Protein AF-A0A2E7W856-F1 (afdb_monomer_lite)

Secondary structure (DSSP, 8-state):
-------------------S--SS-----SSS------SSS-TTSHHHHHHHHHHHHHHTTPPPPP--SSHHHHHHHHHHHTTS--SS-EEEESS-TT-EEE-SSTTS-EEE-----TT-EEEETTTTEEEEE-TTSSEEES-----PPEEESSPPPSTT--TT-EEEETTTTEEEEEEEEEE-TTS-EESS--TTPEEEEEEEE-SS-S----TTTPBPSS-S-SS---TT-TTSPP--TTTS--BHHHHHHHHHHHHHHHHHHHHT--S-EEESSPPSSPPTT-EEEETTT--EEEEEE-SS-EEEEESS----HHHHHHHHHHHHHHHHHHHHHHHHHHHHHHHHHHHHHHHHHHHHHHHHHHHHHHHHTPPP---TT---TTGGGTTGGGTGGGSS--------------SGGGGSTHHHHHHHHTTSPPHHHHHHHHHTS---TTSPPHHHHHHHHHHHHHHT--TT-----S------S-SSS-SS---SSGGGGBT-EEEE---TTS--EEEEEE-SSTT-EEEE-SSS--EEEEETTTEEEEEEETTEEEES--EEEEEEEEETTEEEEEEEEEHHHHHHHHHHHHHHHHHHHHH-SSHHHHHHHHHHHHTT-

pLDDT: mean 75.0, std 16.63, range [28.42, 96.44]

Foldseek 3Di:
DDDDDDDDDDDDDDDDDQDPDDDDDDDDDDPDDDDDDFQPPQCPFLSNLLNVLQVLCVVLVHHGTDADRDPVSSVVSVVVSVPRDDPPAAEEEQDPPQQDWQCPDVVDIDTGDDPDDFQHWYQNPVPRWIWTQHPVRDTDTDDPPPLDAAEECDDDDPPDDDQQRWHQNPVQRWIWGFNQWWAAPVRDIDNDDDPRTHTDIATQDGPPDPRHDDQFAAFDPDLDDPDDPPPPDPLADDDPSPPQHTTPNSVVVRVVSSVVSVVVVCVVPPPEAEECDDDPDDDAQHWYQHPVVRFIWGWHDPVPDTDTHTPDPPPPCVVVVVVVVVVVVVVVVVVVVVVVVVVVVVVVVVVVVVVVVVVVVVVVVVVVVVVVPDDDDDDPDDDDDPVVVPPPVVPPVPPPDDDDDDDDDDDDDDDDVPPPVPPVVVPVVPPDDDPVVVVVVVVPDDDPVPPQDVVNVVVVVVCCCPVPAPPVGDDDDDDDDQDDPDPVDDSDDQPPDLCSFPQVDKDQDPDPVSPWIWGWGHDPDPPDTDTDTDDFDKAFDDDPNPRGAWIAGPVGIDGPWDKDADWDDADPVGTDGPPIDTPVVVVVLVVQLVVQLVVQVVPDPDDVSNVVSNCVSVVSD

Radius of gyration: 60.96 Å; chains: 1; bounding box: 127×155×150 Å

Sequence (621 aa):
MTLSTDSTEQAASSSAMPGINADGHVTWSPSVGRYHKPASGKRESFGGIIGAAQDAVKASGANPKSYPENFAGIIAALQDLRIGEYQPGSDTGPKPPGDEIDNTDPDNPIYHPGKHVTGQLWFDTRQGRLFVWTEANEWVQTNGADALPIMSDDMPSIDNLVPGQFWYDTDDDILYIFDGSFITTAGTLEVAPTATNVPVWKPIAGEGVNDLQDTATLPLAYVGPKVATVSGDSYLPDIDLLETMHTQKDYNEWLFASLNLLDEGLSSFQSVVVSEDAPDEPDEGQLWFDTERLDLSIWYDDGSTQQWVPTSTAYSYEADMTALSAELSAETRLREKQYHALNNKINAFDLADNNEIIRLQQDVNAVNHRINVLPTYNLSAYANKADVISDLQAVINRINTLENNPTDLSGYQTKAQASAESSILSGLINQKASISELNTVKSSIPNVGLFVTQADIDNSINNITTEYLPRSGGRLTGSFTLSKADVTLPGIDFSETTGSGMNAIKFATYSPDETSYTTLGTTDNLWECAWKFNNEEDFCWIYNDTNKVFSITKDGPACSSLVLGDFGNNTANGRVIMNKIDVKQRLTSYQSAFEEIRQGVSNSTDFESLKSSILSALANV

Structure (mmCIF, N/CA/C/O backbone):
data_AF-A0A2E7W856-F1
#
_entry.id   AF-A0A2E7W856-F1
#
loop_
_atom_site.group_PDB
_atom_site.id
_atom_site.type_symbol
_atom_site.label_atom_id
_atom_site.label_alt_id
_atom_site.label_comp_id
_atom_site.label_asym_id
_atom_site.label_entity_id
_atom_site.label_seq_id
_atom_site.pdbx_PDB_ins_code
_atom_site.Cartn_x
_atom_site.Cartn_y
_atom_site.Cartn_z
_atom_site.occupancy
_atom_site.B_iso_or_equiv
_atom_site.auth_seq_id
_atom_site.auth_comp_id
_atom_site.auth_asym_id
_atom_site.auth_atom_id
_atom_site.pdbx_PDB_model_num
ATOM 1 N N . MET A 1 1 ? 11.905 -70.965 -14.269 1.00 38.09 1 MET A N 1
ATOM 2 C CA . MET A 1 1 ? 12.817 -71.885 -14.990 1.00 38.09 1 MET A CA 1
ATOM 3 C C . MET A 1 1 ? 12.105 -72.351 -16.256 1.00 38.09 1 MET A C 1
ATOM 5 O O . MET A 1 1 ? 10.882 -72.351 -16.227 1.00 38.09 1 MET A O 1
ATOM 9 N N . THR A 1 2 ? 12.852 -72.678 -17.322 1.00 32.44 2 THR A N 1
ATOM 10 C CA . THR A 1 2 ? 12.370 -73.074 -18.670 1.00 32.44 2 THR A CA 1
ATOM 11 C C . THR A 1 2 ? 11.365 -72.119 -19.328 1.00 32.44 2 THR A C 1
ATOM 13 O O . THR A 1 2 ? 10.172 -72.155 -19.042 1.00 32.44 2 THR A O 1
ATOM 16 N N . LEU A 1 3 ? 11.861 -71.302 -20.263 1.00 29.80 3 LEU A N 1
ATOM 17 C CA . LEU A 1 3 ? 11.041 -70.656 -21.292 1.00 29.80 3 LEU A CA 1
ATOM 18 C C . LEU A 1 3 ? 10.451 -71.718 -22.233 1.00 29.80 3 LEU A C 1
ATOM 20 O O . LEU A 1 3 ? 11.105 -72.720 -22.517 1.00 29.80 3 LEU A O 1
ATOM 24 N N . SER A 1 4 ? 9.238 -71.473 -22.730 1.00 28.92 4 SER A N 1
ATOM 25 C CA . SER A 1 4 ? 8.597 -72.283 -23.769 1.00 28.92 4 SER A CA 1
ATOM 26 C C . SER A 1 4 ? 8.619 -71.518 -25.085 1.00 28.92 4 SER A C 1
ATOM 28 O O . SER A 1 4 ? 8.109 -70.402 -25.149 1.00 28.92 4 SER A O 1
ATOM 30 N N . THR A 1 5 ? 9.171 -72.119 -26.134 1.00 40.91 5 THR A N 1
ATOM 31 C CA . THR A 1 5 ? 9.063 -71.613 -27.505 1.00 40.91 5 THR A CA 1
ATOM 32 C C . THR A 1 5 ? 7.786 -72.137 -28.153 1.00 40.91 5 THR A C 1
ATOM 34 O O . THR A 1 5 ? 7.699 -73.334 -28.418 1.00 40.91 5 THR A O 1
ATOM 37 N N . ASP A 1 6 ? 6.837 -71.257 -28.466 1.00 30.89 6 ASP A N 1
ATOM 38 C CA . ASP A 1 6 ? 6.008 -71.417 -29.666 1.00 30.89 6 ASP A CA 1
ATOM 39 C C . ASP A 1 6 ? 5.555 -70.041 -30.192 1.00 30.89 6 ASP A C 1
ATOM 41 O O . ASP A 1 6 ? 5.690 -69.024 -29.511 1.00 30.89 6 ASP A O 1
ATOM 45 N N . SER A 1 7 ? 5.106 -70.005 -31.441 1.00 42.69 7 SER A N 1
ATOM 46 C CA . SER A 1 7 ? 5.082 -68.820 -32.299 1.00 42.69 7 SER A CA 1
ATOM 47 C C . SER A 1 7 ? 3.723 -68.111 -32.374 1.00 42.69 7 SER A C 1
ATOM 49 O O . SER A 1 7 ? 2.716 -68.713 -32.740 1.00 42.69 7 SER A O 1
ATOM 51 N N . THR A 1 8 ? 3.708 -66.793 -32.133 1.00 33.94 8 THR A N 1
ATOM 52 C CA . THR A 1 8 ? 2.599 -65.899 -32.526 1.00 33.94 8 THR A CA 1
ATOM 53 C C . THR A 1 8 ? 3.079 -64.484 -32.887 1.00 33.94 8 THR A C 1
ATOM 55 O O . THR A 1 8 ? 2.858 -63.537 -32.132 1.00 33.94 8 THR A O 1
ATOM 58 N N . GLU A 1 9 ? 3.664 -64.310 -34.072 1.00 32.19 9 GLU A N 1
ATOM 59 C CA . GLU A 1 9 ? 3.616 -63.024 -34.790 1.00 32.19 9 GLU A CA 1
ATOM 60 C C . GLU A 1 9 ? 2.596 -63.187 -35.923 1.00 32.19 9 GLU A C 1
ATOM 62 O O . GLU A 1 9 ? 2.722 -64.052 -36.783 1.00 32.19 9 GLU A O 1
ATOM 67 N N . GLN A 1 10 ? 1.388 -62.658 -35.729 1.00 30.41 10 GLN A N 1
ATOM 68 C CA . GLN A 1 10 ? 0.980 -61.292 -36.082 1.00 30.41 10 GLN A CA 1
ATOM 69 C C . GLN A 1 10 ? 0.896 -61.068 -37.596 1.00 30.41 10 GLN A C 1
ATOM 71 O O . GLN A 1 10 ? 1.819 -61.327 -38.360 1.00 30.41 10 GLN A O 1
ATOM 76 N N . ALA A 1 11 ? -0.287 -60.623 -38.022 1.00 28.42 11 ALA A N 1
ATOM 77 C CA . ALA A 1 11 ? -0.692 -60.578 -39.417 1.00 28.42 11 ALA A CA 1
ATOM 78 C C . ALA A 1 11 ? 0.245 -59.720 -40.277 1.00 28.42 11 ALA A C 1
ATOM 80 O O . ALA A 1 11 ? 0.528 -58.571 -39.938 1.00 28.42 11 ALA A O 1
ATOM 81 N N . ALA A 1 12 ? 0.619 -60.248 -41.445 1.00 29.80 12 ALA A N 1
ATOM 82 C CA . ALA A 1 12 ? 1.217 -59.453 -42.507 1.00 29.80 12 ALA A CA 1
ATOM 83 C C . ALA A 1 12 ? 0.282 -58.280 -42.840 1.00 29.80 12 ALA A C 1
ATOM 85 O O . ALA A 1 12 ? -0.831 -58.481 -43.338 1.00 29.80 12 ALA A O 1
ATOM 86 N N . SER A 1 13 ? 0.717 -57.055 -42.539 1.00 30.03 13 SER A N 1
ATOM 87 C CA . SER A 1 13 ? -0.033 -55.861 -42.903 1.00 30.03 13 SER A CA 1
ATOM 88 C C . SER A 1 13 ? -0.085 -55.762 -44.426 1.00 30.03 13 SER A C 1
ATOM 90 O O . SER A 1 13 ? 0.921 -55.909 -45.121 1.00 30.03 13 SER A O 1
ATOM 92 N N . SER A 1 14 ? -1.286 -55.563 -44.967 1.00 32.88 14 SER A N 1
ATOM 93 C CA . SER A 1 14 ? -1.479 -55.446 -46.409 1.00 32.88 14 SER A CA 1
ATOM 94 C C . SER A 1 14 ? -0.671 -54.263 -46.936 1.00 32.88 14 SER A C 1
ATOM 96 O O . SER A 1 14 ? -0.934 -53.123 -46.544 1.00 32.88 14 SER A O 1
ATOM 98 N N . SER A 1 15 ? 0.273 -54.518 -47.842 1.00 34.69 15 SER A N 1
ATOM 99 C CA . SER A 1 15 ? 1.011 -53.470 -48.540 1.00 34.69 15 SER A CA 1
ATOM 100 C C . SER A 1 15 ? 0.040 -52.632 -49.373 1.00 34.69 15 SER A C 1
ATOM 102 O O . SER A 1 15 ? -0.409 -53.031 -50.449 1.00 34.69 15 SER A O 1
ATOM 104 N N . ALA A 1 16 ? -0.319 -51.458 -48.852 1.00 35.69 16 ALA A N 1
ATOM 105 C CA . ALA A 1 16 ? -1.129 -50.497 -49.580 1.00 35.69 16 ALA A CA 1
ATOM 106 C C . ALA A 1 16 ? -0.391 -50.103 -50.869 1.00 35.69 16 ALA A C 1
ATOM 108 O O . ALA A 1 16 ? 0.768 -49.687 -50.821 1.00 35.69 16 ALA A O 1
ATOM 109 N N . MET A 1 17 ? -1.051 -50.245 -52.024 1.00 36.66 17 MET A N 1
ATOM 110 C CA . MET A 1 17 ? -0.482 -49.781 -53.291 1.00 36.66 17 MET A CA 1
ATOM 111 C C . MET A 1 17 ? -0.179 -48.274 -53.207 1.00 36.66 17 MET A C 1
ATOM 113 O O . MET A 1 17 ? -1.021 -47.539 -52.682 1.00 36.66 17 MET A O 1
ATOM 117 N N . PRO A 1 18 ? 0.965 -47.794 -53.737 1.00 41.41 18 PRO A N 1
ATOM 118 C CA . PRO A 1 18 ? 1.306 -46.373 -53.729 1.00 41.41 18 PRO A CA 1
ATOM 119 C C . PRO A 1 18 ? 0.220 -45.517 -54.393 1.00 41.41 18 PRO A C 1
ATOM 121 O O . PRO A 1 18 ? 0.054 -45.515 -55.614 1.00 41.41 18 PRO A O 1
ATOM 124 N N . GLY A 1 19 ? -0.541 -44.797 -53.568 1.00 41.38 19 GLY A N 1
ATOM 125 C CA . GLY A 1 19 ? -1.612 -43.918 -54.018 1.00 41.38 19 GLY A CA 1
ATOM 126 C C . GLY A 1 19 ? -1.076 -42.616 -54.609 1.00 41.38 19 GLY A C 1
ATOM 127 O O . GLY A 1 19 ? -0.087 -42.056 -54.135 1.00 41.38 19 GLY A O 1
ATOM 128 N N . ILE A 1 20 ? -1.770 -42.090 -55.620 1.00 45.75 20 ILE A N 1
ATOM 129 C CA . ILE A 1 20 ? -1.547 -40.722 -56.094 1.00 45.75 20 ILE A CA 1
ATOM 130 C C . ILE A 1 20 ? -2.140 -39.773 -55.043 1.00 45.75 20 ILE A C 1
ATOM 132 O O . ILE A 1 20 ? -3.345 -39.545 -55.019 1.00 45.75 20 ILE A O 1
ATOM 136 N N . ASN A 1 21 ? -1.260 -39.289 -54.157 1.00 50.56 21 ASN A N 1
ATOM 137 C CA . ASN A 1 21 ? -1.460 -38.290 -53.098 1.00 50.56 21 ASN A CA 1
ATOM 138 C C . ASN A 1 21 ? -2.702 -38.463 -52.189 1.00 50.56 21 ASN A C 1
ATOM 140 O O . ASN A 1 21 ? -3.787 -37.966 -52.487 1.00 50.56 21 ASN A O 1
ATOM 144 N N . ALA A 1 22 ? -2.470 -39.050 -51.010 1.00 31.53 22 ALA A N 1
ATOM 145 C CA . ALA A 1 22 ? -3.309 -38.927 -49.816 1.00 31.53 22 ALA A CA 1
ATOM 146 C C . ALA A 1 22 ? -2.422 -38.558 -48.609 1.00 31.53 22 ALA A C 1
ATOM 148 O O . ALA A 1 22 ? -1.278 -39.001 -48.525 1.00 31.53 22 ALA A O 1
ATOM 149 N N . ASP A 1 23 ? -2.941 -37.708 -47.727 1.00 47.75 23 ASP A N 1
ATOM 150 C CA . ASP A 1 23 ? -2.212 -36.870 -46.766 1.00 47.75 23 ASP A CA 1
ATOM 151 C C . ASP A 1 23 ? -1.136 -37.563 -45.901 1.00 47.75 23 ASP A C 1
ATOM 153 O O . ASP A 1 23 ? -1.427 -38.356 -45.006 1.00 47.75 23 ASP A O 1
ATOM 157 N N . GLY A 1 24 ? 0.126 -37.173 -46.118 1.00 40.25 24 GLY A N 1
ATOM 158 C CA . GLY A 1 24 ? 1.283 -37.595 -45.324 1.00 40.25 24 GLY A CA 1
ATOM 159 C C . GLY A 1 24 ? 2.572 -36.902 -45.779 1.00 40.25 24 GLY A C 1
ATOM 160 O O . GLY A 1 24 ? 3.226 -37.366 -46.704 1.00 40.25 24 GLY A O 1
ATOM 161 N N . HIS A 1 25 ? 2.935 -35.802 -45.109 1.00 35.28 25 HIS A N 1
ATOM 162 C CA . HIS A 1 25 ? 4.123 -34.960 -45.358 1.00 35.28 25 HIS A CA 1
ATOM 163 C C . HIS A 1 25 ? 4.177 -34.225 -46.718 1.00 35.28 25 HIS A C 1
ATOM 165 O O . HIS A 1 25 ? 4.771 -34.691 -47.687 1.00 35.28 25 HIS A O 1
ATOM 171 N N . VAL A 1 26 ? 3.672 -32.986 -46.748 1.00 38.41 26 VAL A N 1
ATOM 172 C CA . VAL A 1 26 ? 4.007 -31.972 -47.768 1.00 38.41 26 VAL A CA 1
ATOM 173 C C . VAL A 1 26 ? 4.139 -30.593 -47.122 1.00 38.41 26 VAL A C 1
ATOM 175 O O . VAL A 1 26 ? 3.374 -30.256 -46.220 1.00 38.41 26 VAL A O 1
ATOM 178 N N . THR A 1 27 ? 5.069 -29.769 -47.614 1.00 30.86 27 THR A N 1
ATOM 179 C CA . THR A 1 27 ? 5.207 -28.363 -47.199 1.00 30.86 27 THR A CA 1
ATOM 180 C C . THR A 1 27 ? 5.311 -27.445 -48.413 1.00 30.86 27 THR A C 1
ATOM 182 O O . THR A 1 27 ? 6.236 -27.533 -49.219 1.00 30.86 27 THR A O 1
ATOM 185 N N . TRP A 1 28 ? 4.339 -26.545 -48.529 1.00 28.50 28 TRP A N 1
ATOM 186 C CA . TRP A 1 28 ? 4.318 -25.417 -49.462 1.00 28.50 28 TRP A CA 1
ATOM 187 C C . TRP A 1 28 ? 4.874 -24.158 -48.775 1.00 28.50 28 TRP A C 1
ATOM 189 O O . TRP A 1 28 ? 4.933 -24.101 -47.548 1.00 28.50 28 TRP A O 1
ATOM 199 N N . SER A 1 29 ? 5.266 -23.138 -49.546 1.00 32.56 29 SER A N 1
ATOM 200 C CA . SER A 1 29 ? 5.654 -21.825 -49.010 1.00 32.56 29 SER A CA 1
ATOM 201 C C . SER A 1 29 ? 5.034 -20.688 -49.840 1.00 32.56 29 SER A C 1
ATOM 203 O O . SER A 1 29 ? 5.068 -20.776 -51.072 1.00 32.56 29 SER A O 1
ATOM 205 N N . PRO A 1 30 ? 4.455 -19.627 -49.231 1.00 33.81 30 PRO A N 1
ATOM 206 C CA . PRO A 1 30 ? 3.462 -18.804 -49.931 1.00 33.81 30 PRO A CA 1
ATOM 207 C C . PRO A 1 30 ? 4.015 -17.738 -50.884 1.00 33.81 30 PRO A C 1
ATOM 209 O O . PRO A 1 30 ? 3.279 -17.253 -51.739 1.00 33.81 30 PRO A O 1
ATOM 212 N N . SER A 1 31 ? 5.274 -17.320 -50.725 1.00 36.16 31 SER A N 1
ATOM 213 C CA . SER A 1 31 ? 5.786 -16.080 -51.336 1.00 36.16 31 SER A CA 1
ATOM 214 C C . SER A 1 31 ? 6.386 -16.237 -52.739 1.00 36.16 31 SER A C 1
ATOM 216 O O . SER A 1 31 ? 6.461 -15.255 -53.474 1.00 36.16 31 SER A O 1
ATOM 218 N N . VAL A 1 32 ? 6.799 -17.446 -53.136 1.00 30.41 32 VAL A N 1
ATOM 219 C CA . VAL A 1 32 ? 7.398 -17.738 -54.454 1.00 30.41 32 VAL A CA 1
ATOM 220 C C . VAL A 1 32 ? 6.979 -19.127 -54.947 1.00 30.41 32 VAL A C 1
ATOM 222 O O . VAL A 1 32 ? 7.646 -20.127 -54.694 1.00 30.41 32 VAL A O 1
ATOM 225 N N . GLY A 1 33 ? 5.848 -19.200 -55.654 1.00 37.22 33 GLY A N 1
ATOM 226 C CA . GLY A 1 33 ? 5.199 -20.460 -56.039 1.00 37.22 33 GLY A CA 1
ATOM 227 C C . GLY A 1 33 ? 6.027 -21.373 -56.955 1.00 37.22 33 GLY A C 1
ATOM 228 O O . GLY A 1 33 ? 5.944 -21.274 -58.179 1.00 37.22 33 GLY A O 1
ATOM 229 N N . ARG A 1 34 ? 6.779 -22.309 -56.362 1.00 37.34 34 ARG A N 1
ATOM 230 C CA . ARG A 1 34 ? 7.415 -23.470 -57.011 1.00 37.34 34 ARG A CA 1
ATOM 231 C C . ARG A 1 34 ? 7.369 -24.682 -56.072 1.00 37.34 34 ARG A C 1
ATOM 233 O O . ARG A 1 34 ? 7.433 -24.520 -54.858 1.00 37.34 34 ARG A O 1
ATOM 240 N N . TYR A 1 35 ? 7.302 -25.885 -56.640 1.00 40.81 35 TYR A N 1
ATOM 241 C CA . TYR A 1 35 ? 7.279 -27.162 -55.912 1.00 40.81 35 TYR A CA 1
ATOM 242 C C . TYR A 1 35 ? 8.451 -28.069 -56.318 1.00 40.81 35 TYR A C 1
ATOM 244 O O . TYR A 1 35 ? 8.961 -27.940 -57.434 1.00 40.81 35 TYR A O 1
ATOM 252 N N . HIS A 1 36 ? 8.757 -29.049 -55.449 1.00 42.31 36 HIS A N 1
ATOM 253 C CA . HIS A 1 36 ? 9.746 -30.140 -55.597 1.00 42.31 36 HIS A CA 1
ATOM 254 C C . HIS A 1 36 ? 11.212 -29.763 -55.302 1.00 42.31 36 HIS A C 1
ATOM 256 O O . HIS A 1 36 ? 11.782 -28.892 -55.956 1.00 42.31 36 HIS A O 1
ATOM 262 N N . LYS A 1 37 ? 11.822 -30.473 -54.339 1.00 48.53 37 LYS A N 1
ATOM 263 C CA . LYS A 1 37 ? 13.270 -30.513 -54.052 1.00 48.53 37 LYS A CA 1
ATOM 264 C C . LYS A 1 37 ? 13.662 -31.854 -53.394 1.00 48.53 37 LYS A C 1
ATOM 266 O O . LYS A 1 37 ? 13.582 -31.959 -52.170 1.00 48.53 37 LYS A O 1
ATOM 271 N N . PRO A 1 38 ? 14.118 -32.855 -54.155 1.00 45.94 38 PRO A N 1
ATOM 272 C CA . PRO A 1 38 ? 14.867 -33.977 -53.601 1.00 45.94 38 PRO A CA 1
ATOM 273 C C . PRO A 1 38 ? 16.349 -33.626 -53.378 1.00 45.94 38 PRO A C 1
ATOM 275 O O . PRO A 1 38 ? 16.822 -32.546 -53.734 1.00 45.94 38 PRO A O 1
ATOM 278 N N . ALA A 1 39 ? 17.078 -34.557 -52.757 1.00 48.53 39 ALA A N 1
ATOM 279 C CA . ALA A 1 39 ? 18.532 -34.751 -52.876 1.00 48.53 39 ALA A CA 1
ATOM 280 C C . ALA A 1 39 ? 19.516 -33.573 -52.619 1.00 48.53 39 ALA A C 1
ATOM 282 O O . ALA A 1 39 ? 20.708 -33.710 -52.911 1.00 48.53 39 ALA A O 1
ATOM 283 N N . SER A 1 40 ? 19.111 -32.455 -51.996 1.00 43.94 40 SER A N 1
ATOM 284 C CA . SER A 1 40 ? 20.081 -31.453 -51.498 1.00 43.94 40 SER A CA 1
ATOM 285 C C . SER A 1 40 ? 20.598 -31.737 -50.081 1.00 43.94 40 SER A C 1
ATOM 287 O O . SER A 1 40 ? 21.735 -31.394 -49.787 1.00 43.94 40 SER A O 1
ATOM 289 N N . GLY A 1 41 ? 19.781 -32.342 -49.207 1.00 51.06 41 GLY A N 1
ATOM 290 C CA . GLY A 1 41 ? 20.088 -32.534 -47.775 1.00 51.06 41 GLY A CA 1
ATOM 291 C C . GLY A 1 41 ? 19.994 -33.976 -47.257 1.00 51.06 41 GLY A C 1
ATOM 292 O O . GLY A 1 41 ? 19.977 -34.178 -46.051 1.00 51.06 41 GLY A O 1
ATOM 293 N N . LYS A 1 42 ? 19.884 -34.971 -48.148 1.00 51.62 42 LYS A N 1
ATOM 294 C CA . LYS A 1 42 ? 19.801 -36.411 -47.813 1.00 51.62 42 LYS A CA 1
ATOM 295 C C . LYS A 1 42 ? 20.677 -37.278 -48.733 1.00 51.62 42 LYS A C 1
ATOM 297 O O . LYS A 1 42 ? 20.285 -38.374 -49.109 1.00 51.62 42 LYS A O 1
ATOM 302 N N . ARG A 1 43 ? 21.828 -36.761 -49.179 1.00 49.62 43 ARG A N 1
ATOM 303 C CA . ARG A 1 43 ? 22.652 -37.404 -50.227 1.00 49.62 43 ARG A CA 1
ATOM 304 C C . ARG A 1 43 ? 23.167 -38.799 -49.858 1.00 49.62 43 ARG A C 1
ATOM 306 O O . ARG A 1 43 ? 23.315 -39.626 -50.746 1.00 49.62 43 ARG A O 1
ATOM 313 N N . GLU A 1 44 ? 23.368 -39.056 -48.570 1.00 54.44 44 GLU A N 1
ATOM 314 C CA . GLU A 1 44 ? 23.977 -40.282 -48.031 1.00 54.44 44 GLU A CA 1
ATOM 315 C C . GLU A 1 44 ? 22.956 -41.219 -47.347 1.00 54.44 44 GLU A C 1
ATOM 317 O O . GLU A 1 44 ? 23.324 -42.058 -46.533 1.00 54.44 44 GLU A O 1
ATOM 322 N N . SER A 1 45 ? 21.655 -41.096 -47.649 1.00 55.62 45 SER A N 1
ATOM 323 C CA . SER A 1 45 ? 20.616 -41.971 -47.076 1.00 55.62 45 SER A CA 1
ATOM 324 C C . SER A 1 45 ? 19.671 -42.562 -48.125 1.00 55.62 45 SER A C 1
ATOM 326 O O . SER A 1 45 ? 19.641 -42.134 -49.282 1.00 55.62 45 SER A O 1
ATOM 328 N N . PHE A 1 46 ? 18.840 -43.528 -47.716 1.00 54.81 46 PHE A N 1
ATOM 329 C CA . PHE A 1 46 ? 17.831 -44.155 -48.582 1.00 54.81 46 PHE A CA 1
ATOM 330 C C . PHE A 1 46 ? 16.892 -43.131 -49.252 1.00 54.81 46 PHE A C 1
ATOM 332 O O . PHE A 1 46 ? 16.503 -43.313 -50.406 1.00 54.81 46 PHE A O 1
ATOM 339 N N . GLY A 1 47 ? 16.589 -42.014 -48.575 1.00 57.00 47 GLY A N 1
ATOM 340 C CA . GLY A 1 47 ? 15.824 -40.898 -49.142 1.00 57.00 47 GLY A CA 1
ATOM 341 C C . GLY A 1 47 ? 16.546 -40.146 -50.271 1.00 57.00 47 GLY A C 1
ATOM 342 O O . GLY A 1 47 ? 15.891 -39.602 -51.158 1.00 57.00 47 GLY A O 1
ATOM 343 N N . GLY A 1 48 ? 17.882 -40.150 -50.296 1.00 59.84 48 GLY A N 1
ATOM 344 C CA . GLY A 1 48 ? 18.681 -39.626 -51.408 1.00 59.84 48 GLY A CA 1
ATOM 345 C C . GLY A 1 48 ? 18.548 -40.470 -52.672 1.00 59.84 48 GLY A C 1
ATOM 346 O O . GLY A 1 48 ? 18.308 -39.926 -53.749 1.00 59.84 48 GLY A O 1
ATOM 347 N N . ILE A 1 49 ? 18.619 -41.797 -52.526 1.00 61.25 49 ILE A N 1
ATOM 348 C CA . ILE A 1 49 ? 18.459 -42.766 -53.625 1.00 61.25 49 ILE A CA 1
ATOM 349 C C . ILE A 1 49 ? 17.048 -42.663 -54.225 1.00 61.25 49 ILE A C 1
ATOM 351 O O . ILE A 1 49 ? 16.887 -42.553 -55.441 1.00 61.25 49 ILE A O 1
ATOM 355 N N . ILE A 1 50 ? 16.022 -42.623 -53.368 1.00 65.56 50 ILE A N 1
ATOM 356 C CA . ILE A 1 50 ? 14.625 -42.418 -53.781 1.00 65.56 50 ILE A CA 1
ATOM 357 C C . ILE A 1 50 ? 14.450 -41.058 -54.469 1.00 65.56 50 ILE A C 1
ATOM 359 O O . ILE A 1 50 ? 13.791 -40.976 -55.505 1.00 65.56 50 ILE A O 1
ATOM 363 N N . GLY A 1 51 ? 15.073 -40.004 -53.937 1.00 61.78 51 GLY A N 1
ATOM 364 C CA . GLY A 1 51 ? 15.047 -38.669 -54.528 1.00 61.78 51 GLY A CA 1
ATOM 365 C C . GLY A 1 51 ? 15.652 -38.614 -55.933 1.00 61.78 51 GLY A C 1
ATOM 366 O O . GLY A 1 51 ? 15.051 -38.028 -56.829 1.00 61.78 51 GLY A O 1
ATOM 367 N N . ALA A 1 52 ? 16.788 -39.282 -56.152 1.00 63.22 52 ALA A N 1
ATOM 368 C CA . ALA A 1 52 ? 17.417 -39.382 -57.469 1.00 63.22 52 ALA A CA 1
ATOM 369 C C . ALA A 1 52 ? 16.524 -40.125 -58.483 1.00 63.22 52 ALA A C 1
ATOM 371 O O . ALA A 1 52 ? 16.360 -39.666 -59.614 1.00 63.22 52 ALA A O 1
ATOM 372 N N . ALA A 1 53 ? 15.876 -41.220 -58.068 1.00 68.38 53 ALA A N 1
ATOM 373 C CA . ALA A 1 53 ? 14.898 -41.919 -58.904 1.00 68.38 53 ALA A CA 1
ATOM 374 C C . ALA A 1 53 ? 13.671 -41.036 -59.222 1.00 68.38 53 ALA A C 1
ATOM 376 O O . ALA A 1 53 ? 13.223 -40.988 -60.366 1.00 68.38 53 ALA A O 1
ATOM 377 N N . GLN A 1 54 ? 13.155 -40.282 -58.245 1.00 68.25 54 GLN A N 1
ATOM 378 C CA . GLN A 1 54 ? 12.052 -39.331 -58.443 1.00 68.25 54 GLN A CA 1
ATOM 379 C C . GLN A 1 54 ? 12.413 -38.180 -59.394 1.00 68.25 54 GLN A C 1
ATOM 381 O O . GLN A 1 54 ? 11.567 -37.766 -60.187 1.00 68.25 54 GLN A O 1
ATOM 386 N N . ASP A 1 55 ? 13.644 -37.665 -59.345 1.00 63.91 55 ASP A N 1
ATOM 387 C CA . ASP A 1 55 ? 14.110 -36.632 -60.275 1.00 63.91 55 ASP A CA 1
ATOM 388 C C . ASP A 1 55 ? 14.299 -37.179 -61.698 1.00 63.91 55 ASP A C 1
ATOM 390 O O . ASP A 1 55 ? 13.951 -36.490 -62.657 1.00 63.91 55 ASP A O 1
ATOM 394 N N . ALA A 1 56 ? 14.725 -38.436 -61.858 1.00 63.88 56 ALA A N 1
ATOM 395 C CA . ALA A 1 56 ? 14.754 -39.108 -63.158 1.00 63.88 56 ALA A CA 1
ATOM 396 C C . ALA A 1 56 ? 13.339 -39.359 -63.732 1.00 63.88 56 ALA A C 1
ATOM 398 O O . ALA A 1 56 ? 13.100 -39.077 -64.907 1.00 63.88 56 ALA A O 1
ATOM 399 N N . VAL A 1 57 ? 12.367 -39.779 -62.905 1.00 65.31 57 VAL A N 1
ATOM 400 C CA . VAL A 1 57 ? 10.934 -39.846 -63.283 1.00 65.31 57 VAL A CA 1
ATOM 401 C C . VAL A 1 57 ? 10.408 -38.469 -63.711 1.00 65.31 57 VAL A C 1
ATOM 403 O O . VAL A 1 57 ? 9.651 -38.356 -64.673 1.00 65.31 57 VAL A O 1
ATOM 406 N N . LYS A 1 58 ? 10.832 -37.398 -63.031 1.00 62.72 58 LYS A N 1
ATOM 407 C CA . LYS A 1 58 ? 10.440 -36.032 -63.389 1.00 62.72 58 LYS A CA 1
ATOM 408 C C . LYS A 1 58 ? 11.095 -35.549 -64.686 1.00 62.72 58 LYS A C 1
ATOM 410 O O . LYS A 1 58 ? 10.458 -34.827 -65.452 1.00 62.72 58 LYS A O 1
ATOM 415 N N . ALA A 1 59 ? 12.340 -35.946 -64.945 1.00 58.22 59 ALA A N 1
ATOM 416 C CA . ALA A 1 59 ? 13.070 -35.618 -66.168 1.00 58.22 59 ALA A CA 1
ATOM 417 C C . ALA A 1 59 ? 12.472 -36.297 -67.414 1.00 58.22 59 ALA A C 1
ATOM 419 O O . ALA A 1 59 ? 12.441 -35.679 -68.475 1.00 58.22 59 ALA A O 1
ATOM 420 N N . SER A 1 60 ? 11.917 -37.510 -67.283 1.00 57.69 60 SER A N 1
ATOM 421 C CA . SER A 1 60 ? 11.150 -38.175 -68.352 1.00 57.69 60 SER A CA 1
ATOM 422 C C . SER A 1 60 ? 9.715 -37.641 -68.520 1.00 57.69 60 SER A C 1
ATOM 424 O O . SER A 1 60 ? 8.965 -38.126 -69.365 1.00 57.69 60 SER A O 1
ATOM 426 N N . GLY A 1 61 ? 9.326 -36.608 -67.759 1.00 55.69 61 GLY A N 1
ATOM 427 C CA . GLY A 1 61 ? 8.030 -35.932 -67.872 1.00 55.69 61 GLY A CA 1
ATOM 428 C C . GLY A 1 61 ? 6.876 -36.612 -67.127 1.00 55.69 61 GLY A C 1
ATOM 429 O O . GLY A 1 61 ? 5.735 -36.161 -67.240 1.00 55.69 61 GLY A O 1
ATOM 430 N N . ALA A 1 62 ? 7.149 -37.665 -66.355 1.00 58.59 62 ALA A N 1
ATOM 431 C CA . ALA A 1 62 ? 6.164 -38.326 -65.509 1.00 58.59 62 ALA A CA 1
ATOM 432 C C . ALA A 1 62 ? 6.045 -37.650 -64.127 1.00 58.59 62 ALA A C 1
ATOM 434 O O . ALA A 1 62 ? 6.943 -36.949 -63.656 1.00 58.59 62 ALA A O 1
ATOM 435 N N . ASN A 1 63 ? 4.911 -37.858 -63.452 1.00 64.56 63 ASN A N 1
ATOM 436 C CA . ASN A 1 63 ? 4.679 -37.320 -62.110 1.00 64.56 63 ASN A CA 1
ATOM 437 C C . ASN A 1 63 ? 5.374 -38.196 -61.047 1.00 64.56 63 ASN A C 1
ATOM 439 O O . ASN A 1 63 ? 5.069 -39.389 -60.976 1.00 64.56 63 ASN A O 1
ATOM 443 N N . PRO A 1 64 ? 6.247 -37.637 -60.183 1.00 63.62 64 PRO A N 1
ATOM 444 C CA . PRO A 1 64 ? 6.847 -38.387 -59.082 1.00 63.62 64 PRO A CA 1
ATOM 445 C C . PRO A 1 64 ? 5.800 -38.913 -58.092 1.00 63.62 64 PRO A C 1
ATOM 447 O O . PRO A 1 64 ? 4.897 -38.181 -57.685 1.00 63.62 64 PRO A O 1
ATOM 450 N N . LYS A 1 65 ? 5.961 -40.167 -57.658 1.00 64.19 65 LYS A N 1
ATOM 451 C CA . LYS A 1 65 ? 5.211 -40.765 -56.540 1.00 64.19 65 LYS A CA 1
ATOM 452 C C . LYS A 1 65 ? 6.051 -40.723 -55.261 1.00 64.19 65 LYS A C 1
ATOM 454 O O . LYS A 1 65 ? 7.278 -40.642 -55.332 1.00 64.19 65 LYS A O 1
ATOM 459 N N . SER A 1 66 ? 5.403 -40.792 -54.099 1.00 61.84 66 SER A N 1
ATOM 460 C CA . SER A 1 66 ? 6.090 -40.893 -52.803 1.00 61.84 66 SER A CA 1
ATOM 461 C C . SER A 1 66 ? 6.405 -42.352 -52.454 1.00 61.84 66 SER A C 1
ATOM 463 O O . SER A 1 66 ? 5.603 -43.239 -52.747 1.00 61.84 66 SER A O 1
ATOM 465 N N . TYR A 1 67 ? 7.548 -42.590 -51.808 1.00 66.75 67 TYR A N 1
ATOM 466 C CA . TYR A 1 67 ? 8.016 -43.914 -51.385 1.00 66.75 67 TYR A CA 1
ATOM 467 C C . TYR A 1 67 ? 8.638 -43.819 -49.976 1.00 66.75 67 TYR A C 1
ATOM 469 O O . TYR A 1 67 ? 9.249 -42.795 -49.664 1.00 66.75 67 TYR A O 1
ATOM 477 N N . PRO A 1 68 ? 8.509 -44.848 -49.115 1.00 59.50 68 PRO A N 1
ATOM 478 C CA . PRO A 1 68 ? 9.114 -44.847 -47.780 1.00 59.50 68 PRO A CA 1
ATOM 479 C C . PRO A 1 68 ? 10.647 -44.923 -47.859 1.00 59.50 68 PRO A C 1
ATOM 481 O O . PRO A 1 68 ? 11.180 -45.620 -48.715 1.00 59.50 68 PRO A O 1
ATOM 484 N N . GLU A 1 69 ? 11.367 -44.265 -46.945 1.00 64.25 69 GLU A N 1
ATOM 485 C CA . GLU A 1 69 ? 12.844 -44.202 -46.946 1.00 64.25 69 GLU A CA 1
ATOM 486 C C . GLU A 1 69 ? 13.513 -45.500 -46.440 1.00 64.25 69 GLU A C 1
ATOM 488 O O . GLU A 1 69 ? 14.249 -45.510 -45.458 1.00 64.25 69 GLU A O 1
ATOM 493 N N . ASN A 1 70 ? 13.240 -46.616 -47.119 1.00 65.38 70 ASN A N 1
ATOM 494 C CA . ASN A 1 70 ? 13.808 -47.938 -46.865 1.00 65.38 70 ASN A CA 1
ATOM 495 C C . ASN A 1 70 ? 14.033 -48.713 -48.182 1.00 65.38 70 ASN A C 1
ATOM 497 O O . ASN A 1 70 ? 13.652 -48.260 -49.264 1.00 65.38 70 ASN A O 1
ATOM 501 N N . PHE A 1 71 ? 14.624 -49.910 -48.100 1.00 52.53 71 PHE A N 1
ATOM 502 C CA . PHE A 1 71 ? 14.896 -50.750 -49.276 1.00 52.53 71 PHE A CA 1
ATOM 503 C C . PHE A 1 71 ? 13.646 -51.082 -50.111 1.00 52.53 71 PHE A C 1
ATOM 505 O O . PHE A 1 71 ? 13.731 -51.104 -51.337 1.00 52.53 71 PHE A O 1
ATOM 512 N N . ALA A 1 72 ? 12.479 -51.285 -49.491 1.00 57.44 72 ALA A N 1
ATOM 513 C CA . ALA A 1 72 ? 11.240 -51.553 -50.226 1.00 57.44 72 ALA A CA 1
ATOM 514 C C . ALA A 1 72 ? 10.773 -50.329 -51.038 1.00 57.44 72 ALA A C 1
ATOM 516 O O . ALA A 1 72 ? 10.314 -50.482 -52.170 1.00 57.44 72 ALA A O 1
ATOM 517 N N . GLY A 1 73 ? 10.947 -49.115 -50.504 1.00 62.88 73 GLY A N 1
ATOM 518 C CA . GLY A 1 73 ? 10.688 -47.873 -51.232 1.00 62.88 73 GLY A CA 1
ATOM 519 C C . GLY A 1 73 ? 11.675 -47.617 -52.372 1.00 62.88 73 GLY A C 1
ATOM 520 O O . GLY A 1 73 ? 11.253 -47.181 -53.440 1.00 62.88 73 GLY A O 1
ATOM 521 N N . ILE A 1 74 ? 12.957 -47.965 -52.201 1.00 63.97 74 ILE A N 1
ATOM 522 C CA . ILE A 1 74 ? 13.953 -47.934 -53.290 1.00 63.97 74 ILE A CA 1
ATOM 523 C C . ILE A 1 74 ? 13.558 -48.904 -54.412 1.00 63.97 74 ILE A C 1
ATOM 525 O O . ILE A 1 74 ? 13.547 -48.518 -55.579 1.00 63.97 74 ILE A O 1
ATOM 529 N N . ILE A 1 75 ? 13.180 -50.141 -54.072 1.00 63.34 75 ILE A N 1
ATOM 530 C CA . ILE A 1 75 ? 12.736 -51.146 -55.051 1.00 63.34 75 ILE A CA 1
ATOM 531 C C . ILE A 1 75 ? 11.493 -50.655 -55.809 1.00 63.34 75 ILE A C 1
ATOM 533 O O . ILE A 1 75 ? 11.460 -50.747 -57.035 1.00 63.34 75 ILE A O 1
ATOM 537 N N . ALA A 1 76 ? 10.506 -50.077 -55.117 1.00 61.47 76 ALA A N 1
ATOM 538 C CA . ALA A 1 76 ? 9.319 -49.502 -55.751 1.00 61.47 76 ALA A CA 1
ATOM 539 C C . ALA A 1 76 ? 9.662 -48.320 -56.681 1.00 61.47 76 ALA A C 1
ATOM 541 O O . ALA A 1 76 ? 9.188 -48.275 -57.817 1.00 61.47 76 ALA A O 1
ATOM 542 N N . ALA A 1 77 ? 10.536 -47.405 -56.246 1.00 68.38 77 ALA A N 1
ATOM 543 C CA . ALA A 1 77 ? 10.971 -46.261 -57.047 1.00 68.38 77 ALA A CA 1
ATOM 544 C C . ALA A 1 77 ? 11.708 -46.682 -58.331 1.00 68.38 77 ALA A C 1
ATOM 546 O O . ALA A 1 77 ? 11.479 -46.101 -59.391 1.00 68.38 77 ALA A O 1
ATOM 547 N N . LEU A 1 78 ? 12.547 -47.720 -58.257 1.00 66.94 78 LEU A N 1
ATOM 548 C CA . LEU A 1 78 ? 13.253 -48.287 -59.411 1.00 66.94 78 LEU A CA 1
ATOM 549 C C . LEU A 1 78 ? 12.331 -49.096 -60.342 1.00 66.94 78 LEU A C 1
ATOM 551 O O . LEU A 1 78 ? 12.575 -49.145 -61.546 1.00 66.94 78 LEU A O 1
ATOM 555 N N . GLN A 1 79 ? 11.261 -49.704 -59.822 1.00 64.94 79 GLN A N 1
ATOM 556 C CA . GLN A 1 79 ? 10.251 -50.379 -60.646 1.00 64.94 79 GLN A CA 1
ATOM 557 C C . GLN A 1 79 ? 9.411 -49.380 -61.454 1.00 64.94 79 GLN A C 1
ATOM 559 O O . GLN A 1 79 ? 9.207 -49.592 -62.649 1.00 64.94 79 GLN A O 1
ATOM 564 N N . ASP A 1 80 ? 8.979 -48.272 -60.845 1.00 61.97 80 ASP A N 1
ATOM 565 C CA . ASP A 1 80 ? 8.238 -47.206 -61.537 1.00 61.97 80 ASP A CA 1
ATOM 566 C C . ASP A 1 80 ? 9.108 -46.395 -62.518 1.00 61.97 80 ASP A C 1
ATOM 568 O O . ASP A 1 80 ? 8.598 -45.897 -63.524 1.00 61.97 80 ASP A O 1
ATOM 572 N N . LEU A 1 81 ? 10.428 -46.319 -62.292 1.00 63.78 81 LEU A N 1
ATOM 573 C CA . LEU A 1 81 ? 11.390 -45.721 -63.232 1.00 63.78 81 LEU A CA 1
ATOM 574 C C . LEU A 1 81 ? 11.287 -46.336 -64.642 1.00 63.78 81 LEU A C 1
ATOM 576 O O . LEU A 1 81 ? 11.486 -45.656 -65.646 1.00 63.78 81 LEU A O 1
ATOM 580 N N . ARG A 1 82 ? 10.927 -47.623 -64.718 1.00 56.59 82 ARG A N 1
ATOM 581 C CA . ARG A 1 82 ? 10.906 -48.448 -65.936 1.00 56.59 82 ARG A CA 1
ATOM 582 C C . ARG A 1 82 ? 9.788 -48.105 -66.933 1.00 56.59 82 ARG A C 1
ATOM 584 O O . ARG A 1 82 ? 9.652 -48.794 -67.939 1.00 56.59 82 ARG A O 1
ATOM 591 N N . ILE A 1 83 ? 8.970 -47.091 -66.643 1.00 55.66 83 ILE A N 1
ATOM 592 C CA . ILE A 1 83 ? 7.808 -46.680 -67.451 1.00 55.66 83 ILE A CA 1
ATOM 593 C C . ILE A 1 83 ? 8.135 -45.473 -68.361 1.00 55.66 83 ILE A C 1
ATOM 595 O O . ILE A 1 83 ? 7.415 -45.219 -69.325 1.00 55.66 83 ILE A O 1
ATOM 599 N N . GLY A 1 84 ? 9.229 -44.744 -68.101 1.00 51.94 84 GLY A N 1
ATOM 600 C CA . GLY A 1 84 ? 9.675 -43.607 -68.919 1.00 51.94 84 GLY A CA 1
ATOM 601 C C . GLY A 1 84 ? 10.888 -43.942 -69.787 1.00 51.94 84 GLY A C 1
ATOM 602 O O . GLY A 1 84 ? 12.018 -43.714 -69.362 1.00 51.94 84 GLY A O 1
ATOM 603 N N . GLU A 1 85 ? 10.674 -44.459 -71.000 1.00 49.09 85 GLU A N 1
ATOM 604 C CA . GLU A 1 85 ? 11.769 -44.785 -71.926 1.00 49.09 85 GLU A CA 1
ATOM 605 C C . GLU A 1 85 ? 12.472 -43.527 -72.472 1.00 49.09 8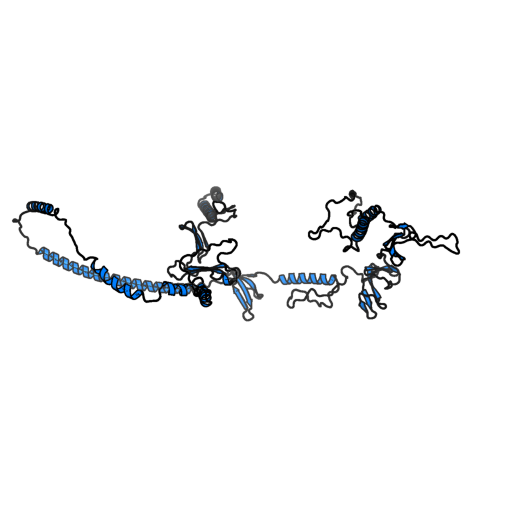5 GLU A C 1
ATOM 607 O O . GLU A 1 85 ? 11.886 -42.720 -73.195 1.00 49.09 85 GLU A O 1
ATOM 612 N N . TYR A 1 86 ? 13.770 -43.410 -72.185 1.00 46.22 86 TYR A N 1
ATOM 613 C CA . TYR A 1 86 ? 14.723 -42.546 -72.886 1.00 46.22 86 TYR A CA 1
ATOM 614 C C . TYR A 1 86 ? 15.880 -43.422 -73.391 1.00 46.22 86 TYR A C 1
ATOM 616 O O . TYR A 1 86 ? 16.179 -44.446 -72.775 1.00 46.22 86 TYR A O 1
ATOM 624 N N . GLN A 1 87 ? 16.494 -43.068 -74.524 1.00 54.06 87 GLN A N 1
ATOM 625 C CA . GLN A 1 87 ? 17.499 -43.903 -75.196 1.00 54.06 87 GLN A CA 1
ATOM 626 C C . GLN A 1 87 ? 18.754 -43.089 -75.588 1.00 54.06 87 GLN A C 1
ATOM 628 O O . GLN A 1 87 ? 18.596 -42.016 -76.180 1.00 54.06 87 GLN A O 1
ATOM 633 N N . PRO A 1 88 ? 19.984 -43.585 -75.323 1.00 54.09 88 PRO A N 1
ATOM 634 C CA . PRO A 1 88 ? 20.290 -44.812 -74.576 1.00 54.09 88 PRO A CA 1
ATOM 635 C C . PRO A 1 88 ? 19.843 -44.707 -73.108 1.00 54.09 88 PRO A C 1
ATOM 637 O O . PRO A 1 88 ? 19.873 -43.627 -72.518 1.00 54.09 88 PRO A O 1
ATOM 640 N N . GLY A 1 89 ? 19.335 -45.817 -72.572 1.00 63.41 89 GLY A N 1
ATOM 641 C CA . GLY A 1 89 ? 18.695 -45.874 -71.256 1.00 63.41 89 GLY A CA 1
ATOM 642 C C . GLY A 1 89 ? 19.643 -46.311 -70.138 1.00 63.41 89 GLY A C 1
ATOM 643 O O . GLY A 1 89 ? 20.839 -46.025 -70.157 1.00 63.41 89 GLY A O 1
ATOM 644 N N . SER A 1 90 ? 19.095 -47.022 -69.151 1.00 61.88 90 SER A N 1
ATOM 645 C CA . SER A 1 90 ? 19.882 -47.837 -68.225 1.00 61.88 90 SER A CA 1
ATOM 646 C C . SER A 1 90 ? 19.912 -49.290 -68.704 1.00 61.88 90 SER A C 1
ATOM 648 O O . SER A 1 90 ? 18.873 -49.931 -68.875 1.00 61.88 90 SER A O 1
ATOM 650 N N . ASP A 1 91 ? 21.117 -49.807 -68.914 1.00 66.94 91 ASP A N 1
ATOM 651 C CA . ASP A 1 91 ? 21.375 -51.124 -69.488 1.00 66.94 91 ASP A CA 1
ATOM 652 C C . ASP A 1 91 ? 21.763 -52.145 -68.409 1.00 66.94 91 ASP A C 1
ATOM 654 O O . ASP A 1 91 ? 22.357 -51.813 -67.379 1.00 66.94 91 ASP A O 1
ATOM 658 N N . THR A 1 92 ? 21.469 -53.426 -68.639 1.00 64.06 92 THR A N 1
ATOM 659 C CA . THR A 1 92 ? 21.859 -54.512 -67.726 1.00 64.06 92 THR A CA 1
ATOM 660 C C . THR A 1 92 ? 22.417 -55.701 -68.504 1.00 64.06 92 THR A C 1
ATOM 662 O O . THR A 1 92 ? 21.848 -56.127 -69.508 1.00 64.06 92 THR A O 1
ATOM 665 N N . GLY A 1 93 ? 23.548 -56.251 -68.056 1.00 67.88 93 GLY A N 1
ATOM 666 C CA . GLY A 1 93 ? 24.157 -57.408 -68.715 1.00 67.88 93 GLY A CA 1
ATOM 667 C C . GLY A 1 93 ? 25.601 -57.695 -68.294 1.00 67.88 93 GLY A C 1
ATOM 668 O O . GLY A 1 93 ? 26.200 -56.905 -67.572 1.00 67.88 93 GLY A O 1
ATOM 669 N N . PRO A 1 94 ? 26.189 -58.814 -68.757 1.00 66.56 94 PRO A N 1
ATOM 670 C CA . PRO A 1 94 ? 27.514 -59.289 -68.339 1.00 66.56 94 PRO A CA 1
ATOM 671 C C . PRO A 1 94 ? 28.698 -58.631 -69.079 1.00 66.56 94 PRO A C 1
ATOM 673 O O . PRO A 1 94 ? 29.826 -59.120 -68.987 1.00 66.56 94 PRO A O 1
ATOM 676 N N . LYS A 1 95 ? 28.451 -57.579 -69.865 1.00 70.12 95 LYS A N 1
ATOM 677 C CA . LYS A 1 95 ? 29.437 -56.776 -70.604 1.00 70.12 95 LYS A CA 1
ATOM 678 C C . LYS A 1 95 ? 28.927 -55.332 -70.734 1.00 70.12 95 LYS A C 1
ATOM 680 O O . LYS A 1 95 ? 27.705 -55.163 -70.715 1.00 70.12 95 LYS A O 1
ATOM 685 N N . PRO A 1 96 ? 29.813 -54.336 -70.925 1.00 67.19 96 PRO A N 1
ATOM 686 C CA . PRO A 1 96 ? 29.405 -52.967 -71.222 1.00 67.19 96 PRO A CA 1
ATOM 687 C C . PRO A 1 96 ? 28.525 -52.876 -72.486 1.00 67.19 96 PRO A C 1
ATOM 689 O O . PRO A 1 96 ? 28.753 -53.638 -73.433 1.00 67.19 96 PRO A O 1
ATOM 692 N N . PRO A 1 97 ? 27.533 -51.968 -72.545 1.00 64.25 97 PRO A N 1
ATOM 693 C CA . PRO A 1 97 ? 26.571 -51.917 -73.645 1.00 64.25 97 PRO A CA 1
ATOM 694 C C . PRO A 1 97 ? 27.211 -51.398 -74.938 1.00 64.25 97 PRO A C 1
ATOM 696 O O . PRO A 1 97 ? 27.567 -50.231 -75.045 1.00 64.25 97 PRO A O 1
ATOM 699 N N . GLY A 1 98 ? 27.327 -52.253 -75.954 1.00 62.72 98 GLY A N 1
ATOM 700 C CA . GLY A 1 98 ? 27.797 -51.852 -77.284 1.00 62.72 98 GLY A CA 1
ATOM 701 C C . GLY A 1 98 ? 29.315 -51.834 -77.489 1.00 62.72 98 GLY A C 1
ATOM 702 O O . GLY A 1 98 ? 29.732 -51.581 -78.612 1.00 62.72 98 GLY A O 1
ATOM 703 N N . ASP A 1 99 ? 30.128 -52.163 -76.480 1.00 62.62 99 ASP A N 1
ATOM 704 C CA . ASP A 1 99 ? 31.561 -52.460 -76.650 1.00 62.62 99 ASP A CA 1
ATOM 705 C C . ASP A 1 99 ? 31.761 -53.957 -76.963 1.00 62.62 99 ASP A C 1
ATOM 707 O O . ASP A 1 99 ? 32.338 -54.731 -76.191 1.00 62.62 99 ASP A O 1
ATOM 711 N N . GLU A 1 100 ? 31.213 -54.395 -78.099 1.00 62.53 100 GLU A N 1
ATOM 712 C CA . GLU A 1 100 ? 31.360 -55.771 -78.577 1.00 62.53 100 GLU A CA 1
ATOM 713 C C . GLU A 1 100 ? 32.587 -55.924 -79.491 1.00 62.53 100 GLU A C 1
ATOM 715 O O . GLU A 1 100 ? 32.856 -55.107 -80.373 1.00 62.53 100 GLU A O 1
ATOM 720 N N . ILE A 1 101 ? 33.339 -57.005 -79.273 1.00 57.94 101 ILE A N 1
ATOM 721 C CA . ILE A 1 101 ? 34.499 -57.385 -80.084 1.00 57.94 101 ILE A CA 1
ATOM 722 C C . ILE A 1 101 ? 34.044 -58.466 -81.064 1.00 57.94 101 ILE A C 1
ATOM 724 O O . ILE A 1 101 ? 33.685 -59.565 -80.625 1.00 57.94 101 ILE A O 1
ATOM 728 N N . ASP A 1 102 ? 34.098 -58.184 -82.367 1.00 57.97 102 ASP A N 1
ATOM 729 C CA . ASP A 1 102 ? 34.015 -59.236 -83.380 1.00 57.97 102 ASP A CA 1
ATOM 730 C C . ASP A 1 102 ? 35.388 -59.915 -83.475 1.00 57.97 102 ASP A C 1
ATOM 732 O O . ASP A 1 102 ? 36.415 -59.284 -83.737 1.00 57.97 102 ASP A O 1
ATOM 736 N N . ASN A 1 103 ? 35.395 -61.216 -83.192 1.00 58.62 103 ASN A N 1
ATOM 737 C CA . ASN A 1 103 ? 36.587 -62.048 -83.078 1.00 58.62 103 ASN A CA 1
ATOM 738 C C . ASN A 1 103 ? 36.572 -63.190 -84.113 1.00 58.62 103 ASN A C 1
ATOM 740 O O . ASN A 1 103 ? 37.016 -64.304 -83.833 1.00 58.62 103 ASN A O 1
ATOM 744 N N . THR A 1 104 ? 35.985 -62.934 -85.288 1.00 59.22 104 THR A N 1
ATOM 745 C CA . THR A 1 104 ? 35.950 -63.870 -86.427 1.00 59.22 104 THR A CA 1
ATOM 746 C C . THR A 1 104 ? 37.306 -64.064 -87.118 1.00 59.22 104 THR A C 1
ATOM 748 O O . THR A 1 104 ? 37.491 -65.088 -87.775 1.00 59.22 104 THR A O 1
ATOM 751 N N . ASP A 1 105 ? 38.265 -63.153 -86.915 1.00 59.38 105 ASP A N 1
ATOM 752 C CA . ASP A 1 105 ? 39.683 -63.317 -87.267 1.00 59.38 105 ASP A CA 1
ATOM 753 C C . ASP A 1 105 ? 40.559 -63.179 -85.998 1.00 59.38 105 ASP A C 1
ATOM 755 O O . ASP A 1 105 ? 40.698 -62.068 -85.476 1.00 59.38 105 ASP A O 1
ATOM 759 N N . PRO A 1 106 ? 41.132 -64.280 -85.462 1.00 58.12 106 PRO A N 1
ATOM 760 C CA . PRO A 1 106 ? 41.893 -64.256 -84.209 1.00 58.12 106 PRO A CA 1
ATOM 761 C C . PRO A 1 106 ? 43.162 -63.397 -84.228 1.00 58.12 106 PRO A C 1
ATOM 763 O O . PRO A 1 106 ? 43.608 -62.973 -83.162 1.00 58.12 106 PRO A O 1
ATOM 766 N N . ASP A 1 107 ? 43.748 -63.153 -85.404 1.00 56.34 107 ASP A N 1
ATOM 767 C CA . ASP A 1 107 ? 44.989 -62.380 -85.538 1.00 56.34 107 ASP A CA 1
ATOM 768 C C . ASP A 1 107 ? 44.724 -60.869 -85.721 1.00 56.34 107 ASP A C 1
ATOM 770 O O . ASP A 1 107 ? 45.669 -60.075 -85.726 1.00 56.34 107 ASP A O 1
ATOM 774 N N . ASN A 1 108 ? 43.459 -60.444 -85.871 1.00 50.31 108 ASN A N 1
ATOM 775 C CA . ASN A 1 108 ? 43.097 -59.040 -86.106 1.00 50.31 108 ASN A CA 1
ATOM 776 C C . ASN A 1 108 ? 41.653 -58.693 -85.646 1.00 50.31 108 ASN A C 1
ATOM 778 O O . ASN A 1 108 ? 40.791 -58.406 -86.484 1.00 50.31 108 ASN A O 1
ATOM 782 N N . PRO A 1 109 ? 41.360 -58.718 -84.327 1.00 56.75 109 PRO A N 1
ATOM 783 C CA . PRO A 1 109 ? 40.012 -58.514 -83.788 1.00 56.75 109 PRO A CA 1
ATOM 784 C C . PRO A 1 109 ? 39.459 -57.109 -84.068 1.00 56.75 109 PRO A C 1
ATOM 786 O O . PRO A 1 109 ? 40.148 -56.101 -83.887 1.00 56.75 109 PRO A O 1
ATOM 789 N N . ILE A 1 110 ? 38.182 -57.029 -84.451 1.00 56.03 110 ILE A N 1
ATOM 790 C CA . ILE A 1 110 ? 37.523 -55.768 -84.807 1.00 56.03 110 ILE A CA 1
ATOM 791 C C . ILE A 1 110 ? 36.775 -55.220 -83.588 1.00 56.03 110 ILE A C 1
ATOM 793 O O . ILE A 1 110 ? 35.804 -55.805 -83.105 1.00 56.03 110 ILE A O 1
ATOM 797 N N . TYR A 1 111 ? 37.222 -54.060 -83.103 1.00 58.28 111 TYR A N 1
ATOM 798 C CA . TYR A 1 111 ? 36.528 -53.314 -82.057 1.00 58.28 111 TYR A CA 1
ATOM 799 C C . TYR A 1 111 ? 35.387 -52.489 -82.660 1.00 58.28 111 TYR A C 1
ATOM 801 O O . TYR A 1 111 ? 35.628 -51.620 -83.504 1.00 58.28 111 TYR A O 1
ATOM 809 N N . HIS A 1 112 ? 34.157 -52.720 -82.202 1.00 57.66 112 HIS A N 1
ATOM 810 C CA . HIS A 1 112 ? 33.011 -51.876 -82.524 1.00 57.66 112 HIS A CA 1
ATOM 811 C C . HIS A 1 112 ? 32.746 -50.923 -81.348 1.00 57.66 112 HIS A C 1
ATOM 813 O O . HIS A 1 112 ? 32.161 -51.352 -80.360 1.00 57.66 112 HIS A O 1
ATOM 819 N N . PRO A 1 113 ? 33.173 -49.645 -81.409 1.00 58.97 113 PRO A N 1
ATOM 820 C CA . PRO A 1 113 ? 32.924 -48.703 -80.324 1.00 58.97 113 PRO A CA 1
ATOM 821 C C . PRO A 1 113 ? 31.443 -48.317 -80.268 1.00 58.97 113 PRO A C 1
ATOM 823 O O . PRO A 1 113 ? 30.892 -47.770 -81.233 1.00 58.97 113 PRO A O 1
ATOM 826 N N . GLY A 1 114 ? 30.816 -48.564 -79.118 1.00 59.94 114 GLY A N 1
ATOM 827 C CA . GLY A 1 114 ? 29.457 -48.122 -78.827 1.00 59.94 114 GLY A CA 1
ATOM 828 C C . GLY A 1 114 ? 29.328 -46.594 -78.824 1.00 59.94 114 GLY A C 1
ATOM 829 O O . GLY A 1 114 ? 30.280 -45.858 -78.557 1.00 59.94 114 GLY A O 1
ATOM 830 N N . LYS A 1 115 ? 28.122 -46.085 -79.109 1.00 60.72 115 LYS A N 1
ATOM 831 C CA . LYS A 1 115 ? 27.788 -44.668 -78.887 1.00 60.72 115 LYS A CA 1
ATOM 832 C C . LYS A 1 115 ? 27.232 -44.471 -77.481 1.00 60.72 115 LYS A C 1
ATOM 834 O O . LYS A 1 115 ? 26.024 -44.333 -77.302 1.00 60.72 115 LYS A O 1
ATOM 839 N N . HIS A 1 116 ? 28.144 -44.451 -76.521 1.00 68.12 116 HIS A N 1
ATOM 840 C CA . HIS A 1 116 ? 27.861 -44.131 -75.125 1.00 68.12 116 HIS A CA 1
ATOM 841 C C . HIS A 1 116 ? 27.497 -42.650 -74.939 1.00 68.12 116 HIS A C 1
ATOM 843 O O . HIS A 1 116 ? 27.878 -41.797 -75.748 1.00 68.12 116 HIS A O 1
ATOM 849 N N . VAL A 1 117 ? 26.788 -42.328 -73.856 1.00 66.81 117 VAL A N 1
ATOM 850 C CA . VAL A 1 117 ? 26.459 -40.947 -73.456 1.00 66.81 117 VAL A CA 1
ATOM 851 C C . VAL A 1 117 ? 26.848 -40.727 -71.994 1.00 66.81 117 VAL A C 1
ATOM 853 O O . VAL A 1 117 ? 26.608 -41.589 -71.155 1.00 66.81 117 VAL A O 1
ATOM 856 N N . THR A 1 118 ? 27.434 -39.571 -71.663 1.00 66.69 118 THR A N 1
ATOM 857 C CA . THR A 1 118 ? 27.745 -39.195 -70.271 1.00 66.69 118 THR A CA 1
ATOM 858 C C . THR A 1 118 ? 26.509 -39.337 -69.381 1.00 66.69 118 THR A C 1
ATOM 860 O O . THR A 1 118 ? 25.471 -38.739 -69.659 1.00 66.69 118 THR A O 1
ATOM 863 N N . GLY A 1 119 ? 26.627 -40.108 -68.299 1.00 64.25 119 GLY A N 1
ATOM 864 C CA . GLY A 1 119 ? 25.524 -40.402 -67.382 1.00 64.25 119 GLY A CA 1
ATOM 865 C C . GLY A 1 119 ? 24.695 -41.644 -67.733 1.00 64.25 119 GLY A C 1
ATOM 866 O O . GLY A 1 119 ? 23.799 -41.986 -66.963 1.00 64.25 119 GLY A O 1
ATOM 867 N N . GLN A 1 120 ? 24.983 -42.344 -68.839 1.00 74.50 120 GLN A N 1
ATOM 868 C CA . GLN A 1 120 ? 24.409 -43.666 -69.121 1.00 74.50 120 GLN A CA 1
ATOM 869 C C . GLN A 1 120 ? 24.806 -44.648 -68.009 1.00 74.50 120 GLN A C 1
ATOM 871 O O . GLN A 1 120 ? 25.939 -44.614 -67.525 1.00 74.50 120 GLN A O 1
ATOM 876 N N . LEU A 1 121 ? 23.875 -45.509 -67.592 1.00 75.38 121 LEU A N 1
ATOM 877 C CA . LEU A 1 121 ? 24.065 -46.447 -66.482 1.00 75.38 121 LEU A CA 1
ATOM 878 C C . LEU A 1 121 ? 24.112 -47.887 -66.991 1.00 75.38 121 LEU A C 1
ATOM 880 O O . LEU A 1 121 ? 23.259 -48.285 -67.781 1.00 75.38 121 LEU A O 1
ATOM 884 N N . TRP A 1 122 ? 25.052 -48.678 -66.476 1.00 78.25 122 TRP A N 1
ATOM 885 C CA . TRP A 1 122 ? 25.176 -50.107 -66.764 1.00 78.25 122 TRP A CA 1
ATOM 886 C C . TRP A 1 122 ? 25.288 -50.917 -65.469 1.00 78.25 122 TRP A C 1
ATOM 888 O O . TRP A 1 122 ? 26.117 -50.622 -64.609 1.00 78.25 122 TRP A O 1
ATOM 898 N N . PHE A 1 123 ? 24.466 -51.957 -65.327 1.00 71.62 123 PHE A N 1
ATOM 899 C CA . PHE A 1 123 ? 24.556 -52.917 -64.225 1.00 71.62 123 PHE A CA 1
ATOM 900 C C . PHE A 1 123 ? 25.210 -54.228 -64.682 1.00 71.62 123 PHE A C 1
ATOM 902 O O . PHE A 1 123 ? 24.631 -54.962 -65.496 1.00 71.62 123 PHE A O 1
ATOM 909 N N . ASP A 1 124 ? 26.380 -54.552 -64.120 1.00 72.44 124 ASP A N 1
ATOM 910 C CA . ASP A 1 124 ? 27.063 -55.820 -64.384 1.00 72.44 124 ASP A CA 1
ATOM 911 C C . ASP A 1 124 ? 26.403 -56.955 -63.596 1.00 72.44 124 ASP A C 1
ATOM 913 O O . ASP A 1 124 ? 26.624 -57.142 -62.394 1.00 72.44 124 ASP A O 1
ATOM 917 N N . THR A 1 125 ? 25.630 -57.773 -64.305 1.00 66.19 125 THR A N 1
ATOM 918 C CA . THR A 1 125 ? 24.904 -58.916 -63.736 1.00 66.19 125 THR A CA 1
ATOM 919 C C . THR A 1 125 ? 25.811 -60.029 -63.195 1.00 66.19 125 THR A C 1
ATOM 921 O O . THR A 1 125 ? 25.302 -60.956 -62.573 1.00 66.19 125 THR A O 1
ATOM 924 N N . ARG A 1 126 ? 27.131 -59.978 -63.431 1.00 65.38 126 ARG A N 1
ATOM 925 C CA . ARG A 1 126 ? 28.119 -60.929 -62.883 1.00 65.38 126 ARG A CA 1
ATOM 926 C C . ARG A 1 126 ? 28.618 -60.524 -61.497 1.00 65.38 126 ARG A C 1
ATOM 928 O O . ARG A 1 126 ? 28.966 -61.393 -60.707 1.00 65.38 126 ARG A O 1
ATOM 935 N N . GLN A 1 127 ? 28.700 -59.218 -61.237 1.00 63.28 127 GLN A N 1
ATOM 936 C CA . GLN A 1 127 ? 29.281 -58.651 -60.013 1.00 63.28 127 GLN A CA 1
ATOM 937 C C . GLN A 1 127 ? 28.239 -57.992 -59.100 1.00 63.28 127 GLN A C 1
ATOM 939 O O . GLN A 1 127 ? 28.547 -57.691 -57.951 1.00 63.28 127 GLN A O 1
ATOM 944 N N . GLY A 1 128 ? 27.024 -57.738 -59.598 1.00 62.91 128 GLY A N 1
ATOM 945 C CA . GLY A 1 128 ? 25.990 -57.005 -58.864 1.00 62.91 128 GLY A CA 1
ATOM 946 C C . GLY A 1 128 ? 26.294 -55.510 -58.706 1.00 62.91 128 GLY A C 1
ATOM 947 O O . GLY A 1 128 ? 25.744 -54.867 -57.815 1.00 62.91 128 GLY A O 1
ATOM 948 N N . ARG A 1 129 ? 27.193 -54.965 -59.537 1.00 68.19 129 ARG A N 1
ATOM 949 C CA . ARG A 1 129 ? 27.737 -53.601 -59.432 1.00 68.19 129 ARG A CA 1
ATOM 950 C C . ARG A 1 129 ? 27.131 -52.681 -60.492 1.00 68.19 129 ARG A C 1
ATOM 952 O O . ARG A 1 129 ? 26.877 -53.104 -61.620 1.00 68.19 129 ARG A O 1
ATOM 959 N N . LEU A 1 130 ? 26.910 -51.421 -60.114 1.00 71.06 130 LEU A N 1
ATOM 960 C CA . LEU A 1 130 ? 26.402 -50.365 -60.990 1.00 71.06 130 LEU A CA 1
ATOM 961 C C . LEU A 1 130 ? 27.553 -49.447 -61.420 1.00 71.06 130 LEU A C 1
ATOM 963 O O . LEU A 1 130 ? 28.349 -49.004 -60.589 1.00 71.06 130 LEU A O 1
ATOM 967 N N . PHE A 1 131 ? 27.610 -49.160 -62.715 1.00 72.50 131 PHE A N 1
ATOM 968 C CA . PHE A 1 131 ? 28.598 -48.303 -63.358 1.00 72.50 131 PHE A CA 1
ATOM 969 C C . PHE A 1 131 ? 27.908 -47.158 -64.109 1.00 72.50 131 PHE A C 1
ATOM 971 O O . PHE A 1 131 ? 26.773 -47.296 -64.569 1.00 72.50 131 PHE A O 1
ATOM 978 N N . VAL A 1 132 ? 28.615 -46.039 -64.264 1.00 74.75 132 VAL A N 1
ATOM 979 C CA . VAL A 1 132 ? 28.200 -44.879 -65.062 1.00 74.75 132 VAL A CA 1
ATOM 980 C C . VAL A 1 132 ? 29.253 -44.554 -66.119 1.00 74.75 132 VAL A C 1
ATOM 982 O O . VAL A 1 132 ? 30.450 -44.629 -65.839 1.00 74.75 132 VAL A O 1
ATOM 985 N N . TRP A 1 133 ? 28.821 -44.183 -67.325 1.00 75.00 133 TRP A N 1
ATOM 986 C CA . TRP A 1 133 ? 29.718 -43.664 -68.358 1.00 75.00 133 TRP A CA 1
ATOM 987 C C . TRP A 1 133 ? 30.058 -42.195 -68.098 1.00 75.00 133 TRP A C 1
ATOM 989 O O . TRP A 1 133 ? 29.172 -41.367 -67.860 1.00 75.00 133 TRP A O 1
ATOM 999 N N . THR A 1 134 ? 31.343 -41.859 -68.156 1.00 70.75 134 THR A N 1
ATOM 1000 C CA . THR A 1 134 ? 31.872 -40.540 -67.778 1.00 70.75 134 THR A CA 1
ATOM 1001 C C . THR A 1 134 ? 32.330 -39.706 -68.979 1.00 70.75 134 THR A C 1
ATOM 1003 O O . THR A 1 134 ? 32.556 -40.222 -70.072 1.00 70.75 134 THR A O 1
ATOM 1006 N N . GLU A 1 135 ? 32.536 -38.399 -68.773 1.00 67.94 135 GLU A N 1
ATOM 1007 C CA . GLU A 1 135 ? 33.090 -37.493 -69.799 1.00 67.94 135 GLU A CA 1
ATOM 1008 C C . GLU A 1 135 ? 34.526 -37.858 -70.225 1.00 67.94 135 GLU A C 1
ATOM 1010 O O . GLU A 1 135 ? 34.978 -37.438 -71.290 1.00 67.94 135 GLU A O 1
ATOM 1015 N N . ALA A 1 136 ? 35.228 -38.679 -69.433 1.00 63.44 136 ALA A N 1
ATOM 1016 C CA . ALA A 1 136 ? 36.535 -39.240 -69.770 1.00 63.44 136 ALA A CA 1
ATOM 1017 C C . ALA A 1 136 ? 36.468 -40.386 -70.806 1.00 63.44 136 ALA A C 1
ATOM 1019 O O . ALA A 1 136 ? 37.506 -40.802 -71.314 1.00 63.44 136 ALA A O 1
ATOM 1020 N N . ASN A 1 137 ? 35.261 -40.830 -71.187 1.00 65.00 137 ASN A N 1
ATOM 1021 C CA . ASN A 1 137 ? 34.988 -41.998 -72.036 1.00 65.00 137 ASN A CA 1
ATOM 1022 C C . ASN A 1 137 ? 35.375 -43.341 -71.390 1.00 65.00 137 ASN A C 1
ATOM 1024 O O . ASN A 1 137 ? 35.975 -44.204 -72.030 1.00 65.00 137 ASN A O 1
ATOM 1028 N N . GLU A 1 138 ? 35.007 -43.513 -70.119 1.00 69.62 138 GLU A N 1
ATOM 1029 C CA . GLU A 1 138 ? 35.177 -44.762 -69.370 1.00 69.62 138 GLU A CA 1
ATOM 1030 C C . GLU A 1 138 ? 34.002 -45.042 -68.414 1.00 69.62 138 GLU A C 1
ATOM 1032 O O . GLU A 1 138 ? 33.280 -44.125 -68.000 1.00 69.62 138 GLU A O 1
ATOM 1037 N N . TRP A 1 139 ? 33.831 -46.321 -68.056 1.00 69.56 139 TRP A N 1
ATOM 1038 C CA . TRP A 1 139 ? 32.840 -46.818 -67.094 1.00 69.56 139 TRP A CA 1
ATOM 1039 C C . TRP A 1 139 ? 33.399 -46.804 -65.664 1.00 69.56 139 TRP A C 1
ATOM 1041 O O . TRP A 1 139 ? 34.360 -47.512 -65.371 1.00 69.56 139 TRP A O 1
ATOM 1051 N N . VAL A 1 140 ? 32.760 -46.063 -64.755 1.00 65.38 140 VAL A N 1
ATOM 1052 C CA . VAL A 1 140 ? 33.191 -45.913 -63.350 1.00 65.38 140 VAL A CA 1
ATOM 1053 C C . VAL A 1 140 ? 32.115 -46.433 -62.392 1.00 65.38 140 VAL A C 1
ATOM 1055 O O . VAL A 1 140 ? 30.930 -46.179 -62.597 1.00 65.38 140 VAL A O 1
ATOM 1058 N N . GLN A 1 141 ? 32.506 -47.177 -61.350 1.00 71.00 141 GLN A N 1
ATOM 1059 C CA . GLN A 1 141 ? 31.579 -47.749 -60.360 1.00 71.00 141 GLN A CA 1
ATOM 1060 C C . GLN A 1 141 ? 30.943 -46.652 -59.485 1.00 71.00 141 GLN A C 1
ATOM 1062 O O . GLN A 1 141 ? 31.634 -45.755 -59.008 1.00 71.00 141 GLN A O 1
ATOM 1067 N N . THR A 1 142 ? 29.632 -46.729 -59.231 1.00 61.56 142 THR A N 1
ATOM 1068 C CA . THR A 1 142 ? 28.868 -45.632 -58.598 1.00 61.56 142 THR A CA 1
ATOM 1069 C C . THR A 1 142 ? 28.671 -45.748 -57.081 1.00 61.56 142 THR A C 1
ATOM 1071 O O . THR A 1 142 ? 27.967 -44.920 -56.505 1.00 61.56 142 THR A O 1
ATOM 1074 N N . ASN A 1 143 ? 29.227 -46.765 -56.413 1.00 58.47 143 ASN A N 1
ATOM 1075 C CA . ASN A 1 143 ? 29.079 -46.977 -54.967 1.00 58.47 143 ASN A CA 1
ATOM 1076 C C . ASN A 1 143 ? 30.428 -47.237 -54.269 1.00 58.47 143 ASN A C 1
ATOM 1078 O O . ASN A 1 143 ? 30.965 -48.339 -54.327 1.00 58.47 143 ASN A O 1
ATOM 1082 N N . GLY A 1 144 ? 30.940 -46.223 -53.564 1.00 49.88 144 GLY A N 1
ATOM 1083 C CA . GLY A 1 144 ? 32.152 -46.288 -52.733 1.00 49.88 144 GLY A CA 1
ATOM 1084 C C . GLY A 1 144 ? 31.868 -46.629 -51.266 1.00 49.88 144 GLY A C 1
ATOM 1085 O O . GLY A 1 144 ? 32.364 -45.949 -50.378 1.00 49.88 144 GLY A O 1
ATOM 1086 N N . ALA A 1 145 ? 31.017 -47.627 -51.016 1.00 49.03 145 ALA A N 1
ATOM 1087 C CA . ALA A 1 145 ? 30.610 -48.057 -49.675 1.00 49.03 145 ALA A CA 1
ATOM 1088 C C . ALA A 1 145 ? 30.718 -49.588 -49.555 1.00 49.03 145 ALA A C 1
ATOM 1090 O O . ALA A 1 145 ? 29.719 -50.285 -49.393 1.00 49.03 145 ALA A O 1
ATOM 1091 N N . ASP A 1 146 ? 31.941 -50.100 -49.705 1.00 53.22 146 ASP A N 1
ATOM 1092 C CA . ASP A 1 146 ? 32.288 -51.526 -49.613 1.00 53.22 146 ASP A CA 1
ATOM 1093 C C . ASP A 1 146 ? 32.936 -51.797 -48.239 1.00 53.22 146 ASP A C 1
ATOM 1095 O O . ASP A 1 146 ? 34.094 -52.187 -48.136 1.00 53.22 146 ASP A O 1
ATOM 1099 N N . ALA A 1 147 ? 32.197 -51.494 -47.161 1.00 54.41 147 ALA A N 1
ATOM 1100 C CA . ALA A 1 147 ? 32.653 -51.587 -45.766 1.00 54.41 147 ALA A CA 1
ATOM 1101 C C . ALA A 1 147 ? 32.684 -53.041 -45.247 1.00 54.41 147 ALA A C 1
ATOM 1103 O O . ALA A 1 147 ? 32.170 -53.359 -44.173 1.00 54.41 147 ALA A O 1
ATOM 1104 N N . LEU A 1 148 ? 33.274 -53.938 -46.036 1.00 62.22 148 LEU A N 1
ATOM 1105 C CA . LEU A 1 148 ? 33.734 -55.231 -45.551 1.00 62.22 148 LEU A CA 1
ATOM 1106 C C . LEU A 1 148 ? 34.906 -54.995 -44.581 1.00 62.22 148 LEU A C 1
ATOM 1108 O O . LEU A 1 148 ? 35.738 -54.122 -44.849 1.00 62.22 148 LEU A O 1
ATOM 1112 N N . PRO A 1 149 ? 35.014 -55.751 -43.473 1.00 66.88 149 PRO A N 1
ATOM 1113 C CA . PRO A 1 149 ? 36.239 -55.773 -42.689 1.00 66.88 149 PRO A CA 1
ATOM 1114 C C . PRO A 1 149 ? 37.408 -56.187 -43.582 1.00 66.88 149 PRO A C 1
ATOM 1116 O O . PRO A 1 149 ? 37.314 -57.180 -44.308 1.00 66.88 149 PRO A O 1
ATOM 1119 N N . ILE A 1 150 ? 38.506 -55.436 -43.525 1.00 80.31 150 ILE A N 1
ATOM 1120 C CA . ILE A 1 150 ? 39.768 -55.892 -44.106 1.00 80.31 150 ILE A CA 1
ATOM 1121 C C . ILE A 1 150 ? 40.192 -57.115 -43.287 1.00 80.31 150 ILE A C 1
ATOM 1123 O O . ILE A 1 150 ? 40.115 -57.074 -42.063 1.00 80.31 150 ILE A O 1
ATOM 1127 N N . MET A 1 151 ? 40.579 -58.205 -43.943 1.00 83.12 151 MET A N 1
ATOM 1128 C CA . MET A 1 151 ? 41.070 -59.419 -43.287 1.00 83.12 151 MET A CA 1
ATOM 1129 C C . MET A 1 151 ? 42.507 -59.634 -43.736 1.00 83.12 151 MET A C 1
ATOM 1131 O O . MET A 1 151 ? 42.747 -59.877 -44.922 1.00 83.12 151 MET A O 1
ATOM 1135 N N . SER A 1 152 ? 43.442 -59.454 -42.809 1.00 84.19 152 SER A N 1
ATOM 1136 C CA . SER A 1 152 ? 44.877 -59.554 -43.060 1.00 84.19 152 SER A CA 1
ATOM 1137 C C . SER A 1 152 ? 45.651 -59.706 -41.758 1.00 84.19 152 SER A C 1
ATOM 1139 O O . SER A 1 152 ? 45.315 -59.067 -40.764 1.00 84.19 152 SER A O 1
ATOM 1141 N N . ASP A 1 153 ? 46.713 -60.505 -41.816 1.00 84.75 153 ASP A N 1
ATOM 1142 C CA . ASP A 1 153 ? 47.658 -60.745 -40.717 1.00 84.75 153 ASP A CA 1
ATOM 1143 C C . ASP A 1 153 ? 48.521 -59.488 -40.451 1.00 84.75 153 ASP A C 1
ATOM 1145 O O . ASP A 1 153 ? 48.905 -59.186 -39.329 1.00 84.75 153 ASP A O 1
ATOM 1149 N N . ASP A 1 154 ? 48.789 -58.701 -41.502 1.00 83.50 154 ASP A N 1
ATOM 1150 C CA . ASP A 1 154 ? 49.417 -57.379 -41.412 1.00 83.50 154 ASP A CA 1
ATOM 1151 C C . ASP A 1 154 ? 48.368 -56.254 -41.289 1.00 83.50 154 ASP A C 1
ATOM 1153 O O . ASP A 1 154 ? 47.321 -56.262 -41.950 1.00 83.50 154 ASP A O 1
ATOM 1157 N N . MET A 1 155 ? 48.713 -55.211 -40.526 1.00 81.88 155 MET A N 1
ATOM 1158 C CA . MET A 1 155 ? 47.944 -53.965 -40.410 1.00 81.88 155 MET A CA 1
ATOM 1159 C C . MET A 1 155 ? 47.744 -53.276 -41.785 1.00 81.88 155 MET A C 1
ATOM 1161 O O . MET A 1 155 ? 48.723 -53.068 -42.511 1.00 81.88 155 MET A O 1
ATOM 1165 N N . PRO A 1 156 ? 46.521 -52.829 -42.141 1.00 80.44 156 PRO A N 1
ATOM 1166 C CA . PRO A 1 156 ? 46.241 -52.244 -43.455 1.00 80.44 156 PRO A CA 1
ATOM 1167 C C . PRO A 1 156 ? 47.022 -50.959 -43.785 1.00 80.44 156 PRO A C 1
ATOM 1169 O O . PRO A 1 156 ? 47.232 -50.096 -42.928 1.00 80.44 156 PRO A O 1
ATOM 1172 N N . SER A 1 157 ? 47.382 -50.801 -45.069 1.00 74.00 157 SER A N 1
ATOM 1173 C CA . SER A 1 157 ? 48.026 -49.585 -45.599 1.00 74.00 157 SER A CA 1
ATOM 1174 C C . SER A 1 157 ? 47.150 -48.342 -45.421 1.00 74.00 157 SER A C 1
ATOM 1176 O O . SER A 1 157 ? 45.925 -48.417 -45.451 1.00 74.00 157 SER A O 1
ATOM 1178 N N . ILE A 1 158 ? 47.798 -47.180 -45.332 1.00 67.75 158 ILE A N 1
ATOM 1179 C CA . ILE A 1 158 ? 47.175 -45.850 -45.283 1.00 67.75 158 ILE A CA 1
ATOM 1180 C C . 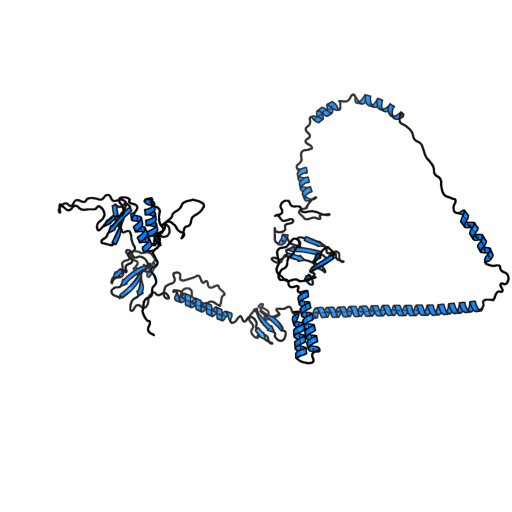ILE A 1 158 ? 46.381 -45.494 -46.556 1.00 67.75 158 ILE A C 1
ATOM 1182 O O . ILE A 1 158 ? 45.495 -44.636 -46.521 1.00 67.75 158 ILE A O 1
ATOM 1186 N N . ASP A 1 159 ? 46.673 -46.156 -47.678 1.00 63.69 159 ASP A N 1
ATOM 1187 C CA . ASP A 1 159 ? 46.027 -45.915 -48.966 1.00 63.69 159 ASP A CA 1
ATOM 1188 C C . ASP A 1 159 ? 44.549 -46.347 -48.955 1.00 63.69 159 ASP A C 1
ATOM 1190 O O . ASP A 1 159 ? 44.224 -47.525 -49.111 1.00 63.69 159 ASP A O 1
ATOM 1194 N N . ASN A 1 160 ? 43.650 -45.358 -48.892 1.00 62.31 160 ASN A N 1
ATOM 1195 C CA . ASN A 1 160 ? 42.180 -45.482 -48.881 1.00 62.31 160 ASN A CA 1
ATOM 1196 C C . ASN A 1 160 ? 41.535 -45.895 -47.539 1.00 62.31 160 ASN A C 1
ATOM 1198 O O . ASN A 1 160 ? 40.404 -46.381 -47.539 1.00 62.31 160 ASN A O 1
ATOM 1202 N N . LEU A 1 161 ? 42.183 -45.652 -46.391 1.00 71.62 161 LEU A N 1
ATOM 1203 C CA . LEU A 1 161 ? 41.503 -45.780 -45.093 1.00 71.62 161 LEU A CA 1
ATOM 1204 C C . LEU A 1 161 ? 40.415 -44.712 -44.899 1.00 71.62 161 LEU A C 1
ATOM 1206 O O . LEU A 1 161 ? 40.608 -43.534 -45.203 1.00 71.62 161 LEU A O 1
ATOM 1210 N N . VAL A 1 162 ? 39.282 -45.134 -44.334 1.00 67.88 162 VAL A N 1
ATOM 1211 C CA . VAL A 1 162 ? 38.126 -44.289 -43.999 1.00 67.88 162 VAL A CA 1
ATOM 1212 C C . VAL A 1 162 ? 37.850 -44.419 -42.496 1.00 67.88 162 VAL A C 1
ATOM 1214 O O . VAL A 1 162 ? 37.809 -45.550 -42.012 1.00 67.88 162 VAL A O 1
ATOM 1217 N N . PRO A 1 163 ? 37.656 -43.324 -41.732 1.00 72.19 163 PRO A N 1
ATOM 1218 C CA . PRO A 1 163 ? 37.301 -43.402 -40.311 1.00 72.19 163 PRO A CA 1
ATOM 1219 C C . PRO A 1 163 ? 36.086 -44.312 -40.078 1.00 72.19 163 PRO A C 1
ATOM 1221 O O . PRO A 1 163 ? 35.072 -44.181 -40.763 1.00 72.19 163 PRO A O 1
ATOM 1224 N N . GLY A 1 164 ? 36.195 -45.247 -39.132 1.00 66.56 164 GLY A N 1
ATOM 1225 C CA . GLY A 1 164 ? 35.192 -46.291 -38.902 1.00 66.56 164 GLY A CA 1
ATOM 1226 C C . GLY A 1 164 ? 35.336 -47.551 -39.770 1.00 66.56 164 GLY A C 1
ATOM 1227 O O . GLY A 1 164 ? 34.516 -48.457 -39.639 1.00 66.56 164 GLY A O 1
ATOM 1228 N N . GLN A 1 165 ? 36.360 -47.650 -40.627 1.00 79.12 165 GLN A N 1
ATOM 1229 C CA . GLN A 1 165 ? 36.726 -48.905 -41.293 1.00 79.12 165 GLN A CA 1
ATOM 1230 C C . GLN A 1 165 ? 37.067 -49.982 -40.251 1.00 79.12 165 GLN A C 1
ATOM 1232 O O . GLN A 1 165 ? 37.727 -49.698 -39.250 1.00 79.12 165 GLN A O 1
ATOM 1237 N N . PHE A 1 166 ? 36.655 -51.223 -40.515 1.00 83.25 166 PHE A N 1
ATOM 1238 C CA . PHE A 1 166 ? 37.023 -52.390 -39.714 1.00 83.25 166 PHE A CA 1
ATOM 1239 C C . PHE A 1 166 ? 38.224 -53.128 -40.313 1.00 83.25 166 PHE A C 1
ATOM 1241 O O . PHE A 1 166 ? 38.331 -53.271 -41.535 1.00 83.25 166 PHE A O 1
ATOM 1248 N N . TRP A 1 167 ? 39.078 -53.656 -39.445 1.00 87.19 167 TRP A N 1
ATOM 1249 C CA . TRP A 1 167 ? 40.121 -54.628 -39.766 1.00 87.19 167 TRP A CA 1
ATOM 1250 C C . TRP A 1 167 ? 40.004 -55.776 -38.766 1.00 87.19 167 TRP A C 1
ATOM 1252 O O . TRP A 1 167 ? 39.901 -55.538 -37.567 1.00 87.19 167 TRP A O 1
ATOM 1262 N N . TYR A 1 168 ? 39.952 -57.004 -39.265 1.00 86.62 168 TYR A N 1
ATOM 1263 C CA . TYR A 1 168 ? 40.088 -58.211 -38.466 1.00 86.62 168 TYR A CA 1
ATOM 1264 C C . TYR A 1 168 ? 41.497 -58.747 -38.694 1.00 86.62 168 TYR A C 1
ATOM 1266 O O . TYR A 1 168 ? 41.837 -59.129 -39.820 1.00 86.62 168 TYR A O 1
ATOM 1274 N N . ASP A 1 169 ? 42.294 -58.738 -37.634 1.00 86.44 169 ASP A N 1
ATOM 1275 C CA . ASP A 1 169 ? 43.602 -59.373 -37.597 1.00 86.44 169 ASP A CA 1
ATOM 1276 C C . ASP A 1 169 ? 43.401 -60.893 -37.604 1.00 86.44 169 ASP A C 1
ATOM 1278 O O . ASP A 1 169 ? 42.737 -61.447 -36.722 1.00 86.44 169 ASP A O 1
ATOM 1282 N N . THR A 1 170 ? 43.899 -61.553 -38.650 1.00 84.62 170 THR A N 1
ATOM 1283 C CA . THR A 1 170 ? 43.722 -62.996 -38.862 1.00 84.62 170 THR A CA 1
ATOM 1284 C C . THR A 1 170 ? 44.795 -63.871 -38.211 1.00 84.62 170 THR A C 1
ATOM 1286 O O . THR A 1 170 ? 44.625 -65.091 -38.230 1.00 84.62 170 THR A O 1
ATOM 1289 N N . ASP A 1 171 ? 45.833 -63.283 -37.603 1.00 88.00 171 ASP A N 1
ATOM 1290 C CA . ASP A 1 171 ? 46.865 -64.002 -36.839 1.00 88.00 171 ASP A CA 1
ATOM 1291 C C . ASP A 1 171 ? 46.585 -63.932 -35.319 1.00 88.00 171 ASP A C 1
ATOM 1293 O O . ASP A 1 171 ? 46.708 -64.951 -34.634 1.00 88.00 171 ASP A O 1
ATOM 1297 N N . ASP A 1 172 ? 46.145 -62.775 -34.797 1.00 82.44 172 ASP A N 1
ATOM 1298 C CA . ASP A 1 172 ? 45.828 -62.566 -33.365 1.00 82.44 172 ASP A CA 1
ATOM 1299 C C . ASP A 1 172 ? 44.320 -62.723 -33.004 1.00 82.44 172 ASP A C 1
ATOM 1301 O O . ASP A 1 172 ? 43.964 -62.690 -31.824 1.00 82.44 172 ASP A O 1
ATOM 1305 N N . ASP A 1 173 ? 43.421 -62.923 -33.983 1.00 86.62 173 ASP A N 1
ATOM 1306 C CA . ASP A 1 173 ? 41.950 -63.046 -33.808 1.00 86.62 173 ASP A CA 1
ATOM 1307 C C . ASP A 1 173 ? 41.283 -61.799 -33.152 1.00 86.62 173 ASP A C 1
ATOM 1309 O O . ASP A 1 173 ? 40.328 -61.889 -32.367 1.00 86.62 173 ASP A O 1
ATOM 1313 N N . ILE A 1 174 ? 41.769 -60.593 -33.489 1.00 85.81 174 ILE A N 1
ATOM 1314 C CA . ILE A 1 174 ? 41.288 -59.310 -32.939 1.00 85.81 174 ILE A CA 1
ATOM 1315 C C . ILE A 1 174 ? 40.564 -58.477 -34.009 1.00 85.81 174 ILE A C 1
ATOM 1317 O O . ILE A 1 174 ? 41.090 -58.189 -35.083 1.00 85.81 174 ILE A O 1
ATOM 1321 N N . LEU A 1 175 ? 39.363 -57.995 -33.678 1.00 86.12 175 LEU A N 1
ATOM 1322 C CA . LEU A 1 175 ? 38.644 -56.991 -34.457 1.00 86.12 175 LEU A CA 1
ATOM 1323 C C . LEU A 1 175 ? 39.016 -55.577 -33.991 1.00 86.12 175 LEU A C 1
ATOM 1325 O O . LEU A 1 175 ? 38.724 -55.175 -32.858 1.00 86.12 175 LEU A O 1
ATOM 1329 N N . TYR A 1 176 ? 39.569 -54.797 -34.913 1.00 85.56 176 TYR A N 1
ATOM 1330 C CA . TYR A 1 176 ? 39.890 -53.386 -34.764 1.00 85.56 176 TYR A CA 1
ATOM 1331 C C . TYR A 1 176 ? 38.937 -52.481 -35.559 1.00 85.56 176 TYR A C 1
ATOM 1333 O O . TYR A 1 176 ? 38.440 -52.834 -36.632 1.00 85.56 176 TYR A O 1
ATOM 1341 N N . ILE A 1 177 ? 38.752 -51.257 -35.063 1.00 83.75 177 ILE A N 1
ATOM 1342 C CA . ILE A 1 177 ? 38.165 -50.130 -35.798 1.00 83.75 177 ILE A CA 1
ATOM 1343 C C . ILE A 1 177 ? 39.208 -49.017 -35.965 1.00 83.75 177 ILE A C 1
ATOM 1345 O O . ILE A 1 177 ? 39.977 -48.735 -35.044 1.00 83.75 177 ILE A O 1
ATOM 1349 N N . PHE A 1 178 ? 39.255 -48.386 -37.137 1.00 80.62 178 PHE A N 1
ATOM 1350 C CA . PHE A 1 178 ? 40.120 -47.234 -37.388 1.00 80.62 178 PHE A CA 1
ATOM 1351 C C . PHE A 1 178 ? 39.475 -45.958 -36.829 1.00 80.62 178 PHE A C 1
ATOM 1353 O O . PHE A 1 178 ? 38.394 -45.570 -37.281 1.00 80.62 178 PHE A O 1
ATOM 1360 N N . ASP A 1 179 ? 40.122 -45.289 -35.867 1.00 73.62 179 ASP A N 1
ATOM 1361 C CA . ASP A 1 179 ? 39.517 -44.141 -35.163 1.00 73.62 179 ASP A CA 1
ATOM 1362 C C . ASP A 1 179 ? 39.522 -42.822 -35.965 1.00 73.62 179 ASP A C 1
ATOM 1364 O O . ASP A 1 179 ? 38.876 -41.849 -35.574 1.00 73.62 179 ASP A O 1
ATOM 1368 N N . GLY A 1 180 ? 40.189 -42.805 -37.125 1.00 72.44 180 GLY A N 1
ATOM 1369 C CA . GLY A 1 180 ? 40.332 -41.633 -37.992 1.00 72.44 180 GLY A CA 1
ATOM 1370 C C . GLY A 1 180 ? 41.620 -40.833 -37.778 1.00 72.44 180 GLY A C 1
ATOM 1371 O O . GLY A 1 180 ? 41.892 -39.913 -38.552 1.00 72.44 180 GLY A O 1
ATOM 1372 N N . SER A 1 181 ? 42.421 -41.188 -36.774 1.00 79.19 181 SER A N 1
ATOM 1373 C CA . SER A 1 181 ? 43.688 -40.536 -36.437 1.00 79.19 181 SER A CA 1
ATOM 1374 C C . SER A 1 181 ? 44.893 -41.332 -36.933 1.00 79.19 181 SER A C 1
ATOM 1376 O O . SER A 1 181 ? 44.849 -42.548 -37.113 1.00 79.19 181 SER A O 1
ATOM 1378 N N . PHE A 1 182 ? 46.022 -40.648 -37.077 1.00 78.75 182 PHE A N 1
ATOM 1379 C CA . PHE A 1 182 ? 47.316 -41.234 -37.391 1.00 78.75 182 PHE A CA 1
ATOM 1380 C C . PHE A 1 182 ? 48.365 -40.748 -36.384 1.00 78.75 182 PHE A C 1
ATOM 1382 O O . PHE A 1 182 ? 48.318 -39.605 -35.936 1.00 78.75 182 PHE A O 1
ATOM 1389 N N . ILE A 1 183 ? 49.335 -41.592 -36.037 1.00 75.38 183 ILE A N 1
ATOM 1390 C CA . ILE A 1 183 ? 50.472 -41.235 -35.183 1.00 75.38 183 ILE A CA 1
ATOM 1391 C C . ILE A 1 183 ? 51.673 -40.882 -36.063 1.00 75.38 183 ILE A C 1
ATOM 1393 O O . ILE A 1 183 ? 52.107 -41.671 -36.902 1.00 75.38 183 ILE A O 1
ATOM 1397 N N . THR A 1 184 ? 52.222 -39.689 -35.855 1.00 72.44 184 THR A N 1
ATOM 1398 C CA . THR A 1 184 ? 53.469 -39.225 -36.481 1.00 72.44 184 THR A CA 1
ATOM 1399 C C . THR A 1 184 ? 54.690 -39.978 -35.950 1.00 72.44 184 THR A C 1
ATOM 1401 O O . THR A 1 184 ? 54.683 -40.521 -34.846 1.00 72.44 184 THR A O 1
ATOM 1404 N N . THR A 1 185 ? 55.816 -39.908 -36.665 1.00 66.56 185 THR A N 1
ATOM 1405 C CA . THR A 1 185 ? 57.113 -40.454 -36.205 1.00 66.56 185 THR A CA 1
ATOM 1406 C C . THR A 1 185 ? 57.626 -39.826 -34.890 1.00 66.56 185 THR A C 1
ATOM 1408 O O . THR A 1 185 ? 58.581 -40.327 -34.302 1.00 66.56 185 THR A O 1
ATOM 1411 N N . ALA A 1 186 ? 57.002 -38.742 -34.409 1.00 64.31 186 ALA A N 1
ATOM 1412 C CA . ALA A 1 186 ? 57.271 -38.107 -33.116 1.00 64.31 186 ALA A CA 1
ATOM 1413 C C . ALA A 1 186 ? 56.306 -38.545 -31.988 1.00 64.31 186 ALA A C 1
ATOM 1415 O O . ALA A 1 186 ? 56.406 -38.037 -30.873 1.00 64.31 186 ALA A O 1
ATOM 1416 N N . GLY A 1 187 ? 55.367 -39.461 -32.257 1.00 63.88 187 GLY A N 1
ATOM 1417 C CA . GLY A 1 187 ? 54.377 -39.946 -31.287 1.00 63.88 187 GLY A CA 1
ATOM 1418 C C . GLY A 1 187 ? 53.133 -39.059 -31.128 1.00 63.88 187 GLY A C 1
ATOM 1419 O O . GLY A 1 187 ? 52.325 -39.301 -30.239 1.00 63.88 187 GLY A O 1
ATOM 1420 N N . THR A 1 188 ? 52.964 -38.026 -31.959 1.00 68.94 188 THR A N 1
ATOM 1421 C CA . THR A 1 188 ? 51.815 -37.100 -31.899 1.00 68.94 188 THR A CA 1
ATOM 1422 C C . THR A 1 188 ? 50.668 -37.568 -32.797 1.00 68.94 188 THR A C 1
ATOM 1424 O O . THR A 1 188 ? 50.928 -37.990 -33.924 1.00 68.94 188 THR A O 1
ATOM 1427 N N . LEU A 1 189 ? 49.426 -37.458 -32.312 1.00 70.94 189 LEU A N 1
ATOM 1428 C CA . LEU A 1 189 ? 48.191 -37.731 -33.059 1.00 70.94 189 LEU A CA 1
ATOM 1429 C C . LEU A 1 189 ? 47.862 -36.601 -34.052 1.00 70.94 189 LEU A C 1
ATOM 1431 O O . LEU A 1 189 ? 47.834 -35.431 -33.677 1.00 70.94 189 LEU A O 1
ATOM 1435 N N . GLU A 1 190 ? 47.543 -36.963 -35.294 1.00 67.31 190 GLU A N 1
ATOM 1436 C CA . GLU A 1 190 ? 47.068 -36.073 -36.361 1.00 67.31 190 GLU A CA 1
ATOM 1437 C C . GLU A 1 190 ? 45.845 -36.678 -37.070 1.00 67.31 190 GLU A C 1
ATOM 1439 O O . GLU A 1 190 ? 45.772 -37.885 -37.274 1.00 67.31 190 GLU A O 1
ATOM 1444 N N . VAL A 1 191 ? 44.898 -35.846 -37.514 1.00 63.03 191 VAL A N 1
ATOM 1445 C CA . VAL A 1 191 ? 43.677 -36.279 -38.239 1.00 63.03 191 VAL A CA 1
ATOM 1446 C C . VAL A 1 191 ? 43.823 -36.235 -39.769 1.00 63.03 191 VAL A C 1
ATOM 1448 O O . VAL A 1 191 ? 42.838 -36.146 -40.500 1.00 63.03 191 VAL A O 1
ATOM 1451 N N . ALA A 1 192 ? 45.060 -36.241 -40.273 1.00 64.94 192 ALA A N 1
ATOM 1452 C CA . ALA A 1 192 ? 45.366 -36.180 -41.699 1.00 64.94 192 ALA A CA 1
ATOM 1453 C C . ALA A 1 192 ? 46.434 -37.225 -42.075 1.00 64.94 192 ALA A C 1
ATOM 1455 O O . ALA A 1 192 ? 47.453 -37.327 -41.385 1.00 64.94 192 ALA A O 1
ATOM 1456 N N . PRO A 1 193 ? 46.244 -37.986 -43.170 1.00 64.25 193 PRO A N 1
ATOM 1457 C CA . PRO A 1 193 ? 47.242 -38.939 -43.628 1.00 64.25 193 PRO A CA 1
ATOM 1458 C C . PRO A 1 193 ? 48.456 -38.209 -44.213 1.00 64.25 193 PRO A C 1
ATOM 1460 O O . PRO A 1 193 ? 48.327 -37.325 -45.063 1.00 64.25 193 PRO A O 1
ATOM 1463 N N . THR A 1 194 ? 49.653 -38.624 -43.804 1.00 64.75 194 THR A N 1
ATOM 1464 C CA . THR A 1 194 ? 50.918 -38.245 -44.447 1.00 64.75 194 THR A CA 1
ATOM 1465 C C . THR A 1 194 ? 51.752 -39.503 -44.686 1.00 64.75 194 THR A C 1
ATOM 1467 O O . THR A 1 194 ? 51.552 -40.516 -44.019 1.00 64.75 194 THR A O 1
ATOM 1470 N N . ALA A 1 195 ? 52.715 -39.445 -45.609 1.00 61.62 195 ALA A N 1
ATOM 1471 C CA . ALA A 1 195 ? 53.533 -40.597 -46.017 1.00 61.62 195 ALA A CA 1
ATOM 1472 C C . ALA A 1 195 ? 54.468 -41.171 -44.920 1.00 61.62 195 ALA A C 1
ATOM 1474 O O . ALA A 1 195 ? 55.280 -42.048 -45.206 1.00 61.62 195 ALA A O 1
ATOM 1475 N N . THR A 1 196 ? 54.390 -40.660 -43.687 1.00 64.88 196 THR A N 1
ATOM 1476 C CA . THR A 1 196 ? 55.194 -41.073 -42.523 1.00 64.88 196 THR A CA 1
ATOM 1477 C C . THR A 1 196 ? 54.363 -41.367 -41.269 1.00 64.88 196 THR A C 1
ATOM 1479 O O . THR A 1 196 ? 54.948 -41.669 -40.226 1.00 64.88 196 THR A O 1
ATOM 1482 N N . ASN A 1 197 ? 53.031 -41.263 -41.341 1.00 73.56 197 ASN A N 1
ATOM 1483 C CA . ASN A 1 197 ? 52.147 -41.457 -40.191 1.00 73.56 197 ASN A CA 1
ATOM 1484 C C . ASN A 1 197 ? 51.515 -42.861 -40.205 1.00 73.56 197 ASN A C 1
ATOM 1486 O O . ASN A 1 197 ? 51.176 -43.388 -41.262 1.00 73.56 197 ASN A O 1
ATOM 1490 N N . VAL A 1 198 ? 51.331 -43.452 -39.024 1.00 78.75 198 VAL A N 1
ATOM 1491 C CA . VAL A 1 198 ? 50.768 -44.800 -38.829 1.00 78.75 198 VAL A CA 1
ATOM 1492 C C . VAL A 1 198 ? 49.291 -44.698 -38.424 1.00 78.75 198 VAL A C 1
ATOM 1494 O O . VAL A 1 198 ? 49.002 -43.936 -37.503 1.00 78.75 198 VAL A O 1
ATOM 1497 N N . PRO A 1 199 ? 48.345 -45.419 -39.058 1.00 79.06 199 PRO A N 1
ATOM 1498 C CA . PRO A 1 199 ? 46.927 -45.365 -38.686 1.00 79.06 199 PRO A CA 1
ATOM 1499 C C . PRO A 1 199 ? 46.668 -45.908 -37.276 1.00 79.06 199 PRO A C 1
ATOM 1501 O O . PRO A 1 199 ? 47.242 -46.919 -36.875 1.00 79.06 199 PRO A O 1
ATOM 1504 N N . VAL A 1 200 ? 45.779 -45.252 -36.526 1.00 81.12 200 VAL A N 1
ATOM 1505 C CA . VAL A 1 200 ? 45.402 -45.680 -35.174 1.00 81.12 200 VAL A CA 1
ATOM 1506 C C . VAL A 1 200 ? 44.210 -46.629 -35.223 1.00 81.12 200 VAL A C 1
ATOM 1508 O O . VAL A 1 200 ? 43.057 -46.237 -35.415 1.00 81.12 200 VAL A O 1
ATOM 1511 N N . TRP A 1 201 ? 44.515 -47.903 -35.010 1.00 82.69 201 TRP A N 1
ATOM 1512 C CA . TRP A 1 201 ? 43.544 -48.976 -34.852 1.00 82.69 201 TRP A CA 1
ATOM 1513 C C . TRP A 1 201 ? 43.223 -49.190 -33.368 1.00 82.69 201 TRP A C 1
ATOM 1515 O O . TRP A 1 201 ? 44.120 -49.238 -32.524 1.00 82.69 201 TRP A O 1
ATOM 1525 N N . LYS A 1 202 ? 41.934 -49.300 -33.038 1.00 83.00 202 LYS A N 1
ATOM 1526 C CA . LYS A 1 202 ? 41.428 -49.517 -31.676 1.00 83.00 202 LYS A CA 1
ATOM 1527 C C . LYS A 1 202 ? 40.730 -50.875 -31.583 1.00 83.00 202 LYS A C 1
ATOM 1529 O O . LYS A 1 202 ? 39.823 -51.110 -32.381 1.00 83.00 202 LYS A O 1
ATOM 1534 N N . PRO A 1 203 ? 41.119 -51.767 -30.655 1.00 85.44 203 PRO A N 1
ATOM 1535 C CA . PRO A 1 203 ? 40.490 -53.074 -30.537 1.00 85.44 203 PRO A CA 1
ATOM 1536 C C . PRO A 1 203 ? 39.099 -52.942 -29.907 1.00 85.44 203 PRO A C 1
ATOM 1538 O O . PRO A 1 203 ? 38.906 -52.207 -28.935 1.00 85.44 203 PRO A O 1
ATOM 1541 N N . ILE A 1 204 ? 38.130 -53.663 -30.469 1.00 81.44 204 ILE A N 1
ATOM 1542 C CA . ILE A 1 204 ? 36.720 -53.655 -30.041 1.00 81.44 204 ILE A CA 1
ATOM 1543 C C . ILE A 1 204 ? 36.166 -55.057 -29.750 1.00 81.44 204 ILE A C 1
ATOM 1545 O O . ILE A 1 204 ? 35.151 -55.177 -29.068 1.00 81.44 204 ILE A O 1
ATOM 1549 N N . ALA A 1 205 ? 36.835 -56.118 -30.213 1.00 80.50 205 ALA A N 1
ATOM 1550 C CA . ALA A 1 205 ? 36.621 -57.498 -29.771 1.00 80.50 205 ALA A CA 1
ATOM 1551 C C . ALA A 1 205 ? 37.882 -58.342 -30.029 1.00 80.50 205 ALA A C 1
ATOM 1553 O O . ALA A 1 205 ? 38.602 -58.070 -30.982 1.00 80.50 205 ALA A O 1
ATOM 1554 N N . GLY A 1 206 ? 38.133 -59.364 -29.209 1.00 80.00 206 GLY A N 1
ATOM 1555 C CA . GLY A 1 206 ? 39.257 -60.304 -29.342 1.00 80.00 206 GLY A CA 1
ATOM 1556 C C . GLY A 1 206 ? 39.539 -61.010 -28.012 1.00 80.00 206 GLY A C 1
ATOM 1557 O O . GLY A 1 206 ? 39.156 -60.494 -26.958 1.00 80.00 206 GLY A O 1
ATOM 1558 N N . GLU A 1 207 ? 40.178 -62.183 -28.026 1.00 72.31 207 GLU A N 1
ATOM 1559 C CA . GLU A 1 207 ? 40.672 -62.804 -26.785 1.00 72.31 207 GLU A CA 1
ATOM 1560 C C . GLU A 1 207 ? 42.010 -62.174 -26.349 1.00 72.31 207 GLU A C 1
ATOM 1562 O O . GLU A 1 207 ? 42.764 -61.639 -27.153 1.00 72.31 207 GLU A O 1
ATOM 1567 N N . GLY A 1 208 ? 42.308 -62.183 -25.045 1.00 71.06 208 GLY A N 1
ATOM 1568 C CA . GLY A 1 208 ? 43.587 -61.697 -24.496 1.00 71.06 208 GLY A CA 1
ATOM 1569 C C . GLY A 1 208 ? 43.801 -60.171 -24.462 1.00 71.06 208 GLY A C 1
ATOM 1570 O O . GLY A 1 208 ? 44.698 -59.711 -23.753 1.00 71.06 208 GLY A O 1
ATOM 1571 N N . VAL A 1 209 ? 42.980 -59.378 -25.158 1.00 70.94 209 VAL A N 1
ATOM 1572 C CA . VAL A 1 209 ? 43.076 -57.908 -25.179 1.00 70.94 209 VAL A CA 1
ATOM 1573 C C . VAL A 1 209 ? 42.542 -57.292 -23.882 1.00 70.94 209 VAL A C 1
ATOM 1575 O O . VAL A 1 209 ? 41.384 -57.491 -23.524 1.00 70.94 209 VAL A O 1
ATOM 1578 N N . ASN A 1 210 ? 43.370 -56.493 -23.200 1.00 65.38 210 ASN A N 1
ATOM 1579 C CA . ASN A 1 210 ? 42.984 -55.810 -21.955 1.00 65.38 210 ASN A CA 1
ATOM 1580 C C . ASN A 1 210 ? 42.372 -54.412 -22.185 1.00 65.38 210 ASN A C 1
ATOM 1582 O O . ASN A 1 210 ? 41.541 -53.984 -21.392 1.00 65.38 210 ASN A O 1
ATOM 1586 N N . ASP A 1 211 ? 42.739 -53.731 -23.278 1.00 69.31 211 ASP A N 1
ATOM 1587 C CA . ASP A 1 211 ? 42.378 -52.327 -23.561 1.00 69.31 211 ASP A CA 1
ATOM 1588 C C . ASP A 1 211 ? 41.252 -52.186 -24.613 1.00 69.31 211 ASP A C 1
ATOM 1590 O O . ASP A 1 211 ? 41.275 -51.293 -25.469 1.00 69.31 211 ASP A O 1
ATOM 1594 N N . LEU A 1 212 ? 40.270 -53.096 -24.577 1.00 75.81 212 LEU A N 1
ATOM 1595 C CA . LEU A 1 212 ? 39.082 -53.048 -25.441 1.00 75.81 212 LEU A CA 1
ATOM 1596 C C . LEU A 1 212 ? 38.332 -51.719 -25.263 1.00 75.81 212 LEU A C 1
ATOM 1598 O O . LEU A 1 212 ? 38.086 -51.289 -24.138 1.00 75.81 212 LEU A O 1
ATOM 1602 N N . GLN A 1 213 ? 37.938 -51.080 -26.367 1.00 71.75 213 GLN A N 1
ATOM 1603 C CA . GLN A 1 213 ? 37.159 -49.843 -26.309 1.00 71.75 213 GLN A CA 1
ATOM 1604 C C . GLN A 1 213 ? 35.670 -50.125 -26.071 1.00 71.75 213 GLN A C 1
ATOM 1606 O O . GLN A 1 213 ? 34.956 -50.536 -26.987 1.00 71.75 213 GLN A O 1
ATOM 1611 N N . ASP A 1 214 ? 35.196 -49.850 -24.855 1.00 68.31 214 ASP A N 1
ATOM 1612 C CA . ASP A 1 214 ? 33.784 -49.912 -24.474 1.00 68.31 214 ASP A CA 1
ATOM 1613 C C . ASP A 1 214 ? 33.197 -48.523 -24.146 1.00 68.31 214 ASP A C 1
ATOM 1615 O O . ASP A 1 214 ? 33.884 -47.500 -24.139 1.00 68.31 214 ASP A O 1
ATOM 1619 N N . THR A 1 215 ? 31.892 -48.464 -23.866 1.00 65.94 215 THR A N 1
ATOM 1620 C CA . THR A 1 215 ? 31.178 -47.205 -23.578 1.00 65.94 215 THR A CA 1
ATOM 1621 C C . THR A 1 215 ? 31.613 -46.483 -22.296 1.00 65.94 215 THR A C 1
ATOM 1623 O O . THR A 1 215 ? 31.207 -45.339 -22.097 1.00 65.94 215 THR A O 1
ATOM 1626 N N . ALA A 1 216 ? 32.396 -47.120 -21.423 1.00 61.16 216 ALA A N 1
ATOM 1627 C CA . ALA A 1 216 ? 32.994 -46.503 -20.244 1.00 61.16 216 ALA A CA 1
ATOM 1628 C C . ALA A 1 216 ? 34.422 -46.005 -20.531 1.00 61.16 216 ALA A C 1
ATOM 1630 O O . ALA A 1 216 ? 34.765 -44.909 -20.089 1.00 61.16 216 ALA A O 1
ATOM 1631 N N . THR A 1 217 ? 35.223 -46.758 -21.297 1.00 66.62 217 THR A N 1
ATOM 1632 C CA . THR A 1 217 ? 36.601 -46.379 -21.666 1.00 66.62 217 THR A CA 1
ATOM 1633 C C . THR A 1 217 ? 36.687 -45.379 -22.820 1.00 66.62 217 THR A C 1
ATOM 1635 O O . THR A 1 217 ? 37.767 -44.834 -23.048 1.00 66.62 217 THR A O 1
ATOM 1638 N N . LEU A 1 218 ? 35.597 -45.149 -23.567 1.00 68.88 218 LEU A N 1
ATOM 1639 C CA . LEU A 1 218 ? 35.565 -44.199 -24.685 1.00 68.88 218 LEU A CA 1
ATOM 1640 C C . LEU A 1 218 ? 36.147 -42.828 -24.271 1.00 68.88 218 LEU A C 1
ATOM 1642 O O . LEU A 1 218 ? 35.627 -42.208 -23.332 1.00 68.88 218 LEU A O 1
ATOM 1646 N N . PRO A 1 219 ? 37.187 -42.327 -24.970 1.00 67.19 219 PRO A N 1
ATOM 1647 C CA . PRO A 1 219 ? 37.784 -41.036 -24.666 1.00 67.19 219 PRO A CA 1
ATOM 1648 C C . PRO A 1 219 ? 36.836 -39.893 -25.040 1.00 67.19 219 PRO A C 1
ATOM 1650 O O . PRO A 1 219 ? 36.172 -39.916 -26.080 1.00 67.19 219 PRO A O 1
ATOM 1653 N N . LEU A 1 220 ? 36.786 -38.862 -24.200 1.00 62.88 220 LEU A N 1
ATOM 1654 C CA . LEU A 1 220 ? 35.953 -37.689 -24.444 1.00 62.88 220 LEU A CA 1
ATOM 1655 C C . LEU A 1 220 ? 36.539 -36.832 -25.574 1.00 62.88 220 LEU A C 1
ATOM 1657 O O . LEU A 1 220 ? 37.705 -36.448 -25.541 1.00 62.88 220 LEU A O 1
ATOM 1661 N N . ALA A 1 221 ? 35.697 -36.446 -26.539 1.00 60.41 221 ALA A N 1
ATOM 1662 C CA . ALA A 1 221 ? 36.092 -35.602 -27.676 1.00 60.41 221 ALA A CA 1
ATOM 1663 C C . ALA A 1 221 ? 36.615 -34.201 -27.277 1.00 60.41 221 ALA A C 1
ATOM 1665 O O . ALA A 1 221 ? 37.207 -33.509 -28.103 1.00 60.41 221 ALA A O 1
ATOM 1666 N N . TYR A 1 222 ? 36.398 -33.788 -26.023 1.00 57.81 222 TYR A N 1
ATOM 1667 C CA . TYR A 1 222 ? 36.985 -32.599 -25.409 1.00 57.81 222 TYR A CA 1
ATOM 1668 C C . TYR A 1 222 ? 37.355 -32.896 -23.949 1.00 57.81 222 TYR A C 1
ATOM 1670 O O . TYR A 1 222 ? 36.472 -33.067 -23.108 1.00 57.81 222 TYR A O 1
ATOM 1678 N N . VAL A 1 223 ? 38.655 -32.908 -23.644 1.00 56.09 223 VAL A N 1
ATOM 1679 C CA . VAL A 1 223 ? 39.192 -32.998 -22.274 1.00 56.09 223 VAL A CA 1
ATOM 1680 C C . VAL A 1 223 ? 39.139 -31.601 -21.639 1.00 56.09 223 VAL A C 1
ATOM 1682 O O . VAL A 1 223 ? 40.113 -30.854 -21.631 1.00 56.09 223 VAL A O 1
ATOM 1685 N N . GLY A 1 224 ? 37.936 -31.235 -21.186 1.00 56.56 224 GLY A N 1
ATOM 1686 C CA . GLY A 1 224 ? 37.612 -29.976 -20.506 1.00 56.56 224 GLY A CA 1
ATOM 1687 C C . GLY A 1 224 ? 37.703 -28.686 -21.356 1.00 56.56 224 GLY A C 1
ATOM 1688 O O . GLY A 1 224 ? 38.155 -28.703 -22.501 1.00 56.56 224 GLY A O 1
ATOM 1689 N N . PRO A 1 225 ? 37.270 -27.529 -20.813 1.00 51.81 225 PRO A N 1
ATOM 1690 C CA . PRO A 1 225 ? 36.320 -27.345 -19.720 1.00 51.81 225 PRO A CA 1
ATOM 1691 C C . PRO A 1 225 ? 34.948 -26.844 -20.224 1.00 51.81 225 PRO A C 1
ATOM 1693 O O . PRO A 1 225 ? 34.841 -25.965 -21.080 1.00 51.81 225 PRO A O 1
ATOM 1696 N N . LYS A 1 226 ? 33.872 -27.340 -19.604 1.00 51.56 226 LYS A N 1
ATOM 1697 C CA . LYS A 1 226 ? 32.580 -26.622 -19.519 1.00 51.56 226 LYS A CA 1
ATOM 1698 C C . LYS A 1 226 ? 32.064 -26.480 -18.089 1.00 51.56 226 LYS A C 1
ATOM 1700 O O . LYS A 1 226 ? 31.251 -25.600 -17.830 1.00 51.56 226 LYS A O 1
ATOM 1705 N N . VAL A 1 227 ? 32.582 -27.295 -17.172 1.00 56.16 227 VAL A N 1
ATOM 1706 C CA . VAL A 1 227 ? 32.620 -26.986 -15.745 1.00 56.16 227 VAL A CA 1
ATOM 1707 C C . VAL A 1 227 ? 33.799 -26.038 -15.547 1.00 56.16 227 VAL A C 1
ATOM 1709 O O . VAL A 1 227 ? 34.948 -26.433 -15.731 1.00 56.16 227 VAL A O 1
ATOM 1712 N N . ALA A 1 228 ? 33.513 -24.777 -15.242 1.00 53.69 228 ALA A N 1
ATOM 1713 C CA . ALA A 1 228 ? 34.499 -23.876 -14.666 1.00 53.69 228 ALA A CA 1
ATOM 1714 C C . ALA A 1 228 ? 34.315 -23.925 -13.149 1.00 53.69 228 ALA A C 1
ATOM 1716 O O . ALA A 1 228 ? 33.197 -23.728 -12.672 1.00 53.69 228 ALA A O 1
ATOM 1717 N N . THR A 1 229 ? 35.388 -24.172 -12.400 1.00 53.41 229 THR A N 1
ATOM 1718 C CA . THR A 1 229 ? 35.400 -23.977 -10.949 1.00 53.41 229 THR A CA 1
ATOM 1719 C C . THR A 1 229 ? 35.170 -22.496 -10.662 1.00 53.41 229 THR A C 1
ATOM 1721 O O . THR A 1 229 ? 36.046 -21.656 -10.873 1.00 53.41 229 THR A O 1
ATOM 1724 N N . VAL A 1 230 ? 33.957 -22.158 -10.220 1.00 53.53 230 VAL A N 1
ATOM 1725 C CA . VAL A 1 230 ? 33.645 -20.818 -9.724 1.00 53.53 230 VAL A CA 1
ATOM 1726 C C . VAL A 1 230 ? 34.402 -20.654 -8.410 1.00 53.53 230 VAL A C 1
ATOM 1728 O O . VAL A 1 230 ? 34.240 -21.441 -7.481 1.00 53.53 230 VAL A O 1
ATOM 1731 N N . SER A 1 231 ? 35.297 -19.669 -8.354 1.00 51.44 231 SER A N 1
ATOM 1732 C CA . SER A 1 231 ? 36.216 -19.487 -7.230 1.00 51.44 231 SER A CA 1
ATOM 1733 C C . SER A 1 231 ? 35.466 -19.034 -5.971 1.00 51.44 231 SER A C 1
ATOM 1735 O O . SER A 1 231 ? 35.297 -17.833 -5.753 1.00 51.44 231 SER A O 1
ATOM 1737 N N . GLY A 1 232 ? 35.019 -19.999 -5.167 1.00 55.62 232 GLY A N 1
ATOM 1738 C CA . GLY A 1 232 ? 34.280 -19.784 -3.921 1.00 55.62 232 GLY A CA 1
ATOM 1739 C C . GLY A 1 232 ? 33.399 -20.966 -3.494 1.00 55.62 232 GLY A C 1
ATOM 1740 O O . GLY A 1 232 ? 33.151 -21.114 -2.302 1.00 55.62 232 GLY A O 1
ATOM 1741 N N . ASP A 1 233 ? 32.968 -21.823 -4.426 1.00 55.09 233 ASP A N 1
ATOM 1742 C CA . ASP A 1 233 ? 31.996 -22.885 -4.130 1.00 55.09 233 ASP A CA 1
ATOM 1743 C C . ASP A 1 233 ? 32.652 -24.126 -3.497 1.00 55.09 233 ASP A C 1
ATOM 1745 O O . ASP A 1 233 ? 33.305 -24.920 -4.173 1.00 55.09 233 ASP A O 1
ATOM 1749 N N . SER A 1 234 ? 32.427 -24.337 -2.196 1.00 58.78 234 SER A N 1
ATOM 1750 C CA . SER A 1 234 ? 32.947 -25.479 -1.420 1.00 58.78 234 SER A CA 1
ATOM 1751 C C . SER A 1 234 ? 32.227 -26.816 -1.660 1.00 58.78 234 SER A C 1
ATOM 1753 O O . SER A 1 234 ? 32.600 -27.822 -1.064 1.00 58.78 234 SER A O 1
ATOM 1755 N N . TYR A 1 235 ? 31.180 -26.830 -2.490 1.00 62.75 235 TYR A N 1
ATOM 1756 C CA . TYR A 1 235 ? 30.261 -27.967 -2.663 1.00 62.75 235 TYR A CA 1
ATOM 1757 C C . TYR A 1 235 ? 30.534 -28.810 -3.919 1.00 62.75 235 TYR A C 1
ATOM 1759 O O . TYR A 1 235 ? 29.812 -29.769 -4.189 1.00 62.75 235 TYR A O 1
ATOM 1767 N N . LEU A 1 236 ? 31.563 -28.467 -4.700 1.00 66.31 236 LEU A N 1
ATOM 1768 C CA . LEU A 1 236 ? 32.040 -29.287 -5.814 1.00 66.31 236 LEU A CA 1
ATOM 1769 C C . LEU A 1 236 ? 33.297 -30.069 -5.394 1.00 66.31 236 LEU A C 1
ATOM 1771 O O . LEU A 1 236 ? 34.142 -29.507 -4.696 1.00 66.31 236 LEU A O 1
ATOM 1775 N N . PRO A 1 237 ? 33.469 -31.331 -5.834 1.00 68.19 237 PRO A N 1
ATOM 1776 C CA . PRO A 1 237 ? 34.713 -32.060 -5.630 1.00 68.19 237 PRO A CA 1
ATOM 1777 C C . PRO A 1 237 ? 35.862 -31.326 -6.323 1.00 68.19 237 PRO A C 1
ATOM 1779 O O . PRO A 1 237 ? 35.751 -31.007 -7.513 1.00 68.19 237 PRO A O 1
ATOM 1782 N N . ASP A 1 238 ? 36.955 -31.100 -5.592 1.00 63.53 238 ASP A N 1
ATOM 1783 C CA . ASP A 1 238 ? 38.195 -30.575 -6.164 1.00 63.53 238 ASP A CA 1
ATOM 1784 C C . ASP A 1 238 ? 38.706 -31.525 -7.255 1.00 63.53 238 ASP A C 1
ATOM 1786 O O . ASP A 1 238 ? 38.717 -32.748 -7.082 1.00 63.53 238 ASP A O 1
ATOM 1790 N N . ILE A 1 239 ? 39.086 -30.959 -8.398 1.00 61.94 239 ILE A N 1
ATOM 1791 C CA . ILE A 1 239 ? 39.538 -31.707 -9.566 1.00 61.94 239 ILE A CA 1
ATOM 1792 C C . ILE A 1 239 ? 40.722 -30.991 -10.202 1.00 61.94 239 ILE A C 1
ATOM 1794 O O . ILE A 1 239 ? 40.630 -29.840 -10.640 1.00 61.94 239 ILE A O 1
ATOM 1798 N N . ASP A 1 240 ? 41.817 -31.737 -10.350 1.00 60.16 240 ASP A N 1
ATOM 1799 C CA . ASP A 1 240 ? 42.835 -31.398 -11.331 1.00 60.16 240 ASP A CA 1
ATOM 1800 C C . ASP A 1 240 ? 42.278 -31.709 -12.728 1.00 60.16 240 ASP A C 1
ATOM 1802 O O . ASP A 1 240 ? 42.259 -32.857 -13.192 1.00 60.16 240 ASP A O 1
ATOM 1806 N N . LEU A 1 241 ? 41.771 -30.657 -13.378 1.00 55.00 241 LEU A N 1
ATOM 1807 C CA . LEU A 1 241 ? 41.141 -30.693 -14.701 1.00 55.00 241 LEU A CA 1
ATOM 1808 C C . LEU A 1 241 ? 42.079 -31.186 -15.821 1.00 55.00 241 LEU A C 1
ATOM 1810 O O . LEU A 1 241 ? 41.608 -31.362 -16.945 1.00 55.00 241 LEU A O 1
ATOM 1814 N N . LEU A 1 242 ? 43.378 -31.381 -15.555 1.00 51.81 242 LEU A N 1
ATOM 1815 C CA . LEU A 1 242 ? 44.364 -31.831 -16.542 1.00 51.81 242 LEU A CA 1
ATOM 1816 C C . LEU A 1 242 ? 44.696 -33.331 -16.462 1.00 51.81 242 LEU A C 1
ATOM 1818 O O . LEU A 1 242 ? 45.130 -33.877 -17.475 1.00 51.81 242 LEU A O 1
ATOM 1822 N N . GLU A 1 243 ? 44.472 -33.995 -15.320 1.00 54.97 243 GLU A N 1
ATOM 1823 C CA . GLU A 1 243 ? 44.871 -35.405 -15.107 1.00 54.97 243 GLU A CA 1
ATOM 1824 C C . GLU A 1 243 ? 43.706 -36.386 -14.841 1.00 54.97 243 GLU A C 1
ATOM 1826 O O . GLU A 1 243 ? 43.933 -37.594 -14.779 1.00 54.97 243 GLU A O 1
ATOM 1831 N N . THR A 1 244 ? 42.463 -35.910 -14.654 1.00 57.50 244 THR A N 1
ATOM 1832 C CA . THR A 1 244 ? 41.391 -36.733 -14.035 1.00 57.50 244 THR A CA 1
ATOM 1833 C C . THR A 1 244 ? 40.103 -36.946 -14.845 1.00 57.50 244 THR A C 1
ATOM 1835 O O . THR A 1 244 ? 39.239 -37.695 -14.397 1.00 57.50 244 THR A O 1
ATOM 1838 N N . MET A 1 245 ? 39.937 -36.339 -16.027 1.00 67.81 245 MET A N 1
ATOM 1839 C CA . MET A 1 245 ? 38.704 -36.450 -16.837 1.00 67.81 245 MET A CA 1
ATOM 1840 C C . MET A 1 245 ? 38.995 -36.782 -18.307 1.00 67.81 245 MET A C 1
ATOM 1842 O O . MET A 1 245 ? 38.892 -35.922 -19.185 1.00 67.81 245 MET A O 1
ATOM 1846 N N . HIS A 1 246 ? 39.344 -38.037 -18.595 1.00 67.44 246 HIS A N 1
ATOM 1847 C CA . HIS A 1 246 ? 39.706 -38.468 -19.951 1.00 67.44 246 HIS A CA 1
ATOM 1848 C C . HIS A 1 246 ? 38.622 -39.310 -20.637 1.00 67.44 246 HIS A C 1
ATOM 1850 O O . HIS A 1 246 ? 38.515 -39.282 -21.864 1.00 67.44 246 HIS A O 1
ATOM 1856 N N . THR A 1 247 ? 37.798 -40.021 -19.868 1.00 73.62 247 THR A N 1
ATOM 1857 C CA . THR A 1 247 ? 36.802 -40.982 -20.357 1.00 73.62 247 THR A CA 1
ATOM 1858 C C . THR A 1 247 ? 35.379 -40.628 -19.928 1.00 73.62 247 THR A C 1
ATOM 1860 O O . THR A 1 247 ? 35.143 -39.835 -19.012 1.00 73.62 247 THR A O 1
ATOM 1863 N N . GLN A 1 248 ? 34.392 -41.254 -20.575 1.00 73.06 248 GLN A N 1
ATOM 1864 C CA . GLN A 1 248 ? 32.985 -41.117 -20.188 1.00 73.06 248 GLN A CA 1
ATOM 1865 C C . GLN A 1 248 ? 32.701 -41.633 -18.762 1.00 73.06 248 GLN A C 1
ATOM 1867 O O . GLN A 1 248 ? 31.762 -41.154 -18.120 1.00 73.06 248 GLN A O 1
ATOM 1872 N N . LYS A 1 249 ? 33.506 -42.573 -18.245 1.00 80.56 249 LYS A N 1
ATOM 1873 C CA . LYS A 1 249 ? 33.415 -43.055 -16.860 1.00 80.56 249 LYS A CA 1
ATOM 1874 C C . LYS A 1 249 ? 33.723 -41.947 -15.849 1.00 80.56 249 LYS A C 1
ATOM 1876 O O . LYS A 1 249 ? 32.904 -41.696 -14.967 1.00 80.56 249 LYS A O 1
ATOM 1881 N N . ASP A 1 250 ? 34.863 -41.277 -16.005 1.00 75.19 250 ASP A N 1
ATOM 1882 C CA . ASP A 1 250 ? 35.396 -40.312 -15.029 1.00 75.19 250 ASP A CA 1
ATOM 1883 C C . ASP A 1 250 ? 34.409 -39.157 -14.782 1.00 75.19 250 ASP A C 1
ATOM 1885 O O . ASP A 1 250 ? 34.139 -38.760 -13.646 1.00 75.19 250 ASP A O 1
ATOM 1889 N N . TYR A 1 251 ? 33.781 -38.678 -15.862 1.00 76.75 251 TYR A N 1
ATOM 1890 C CA . TYR A 1 251 ? 32.738 -37.654 -15.809 1.00 76.75 251 TYR A CA 1
ATOM 1891 C C . TYR A 1 251 ? 31.516 -38.077 -14.975 1.00 76.75 251 TYR A C 1
ATOM 1893 O O . TYR A 1 251 ? 30.974 -37.277 -14.207 1.00 76.75 251 TYR A O 1
ATOM 1901 N N . ASN A 1 252 ? 31.088 -39.337 -15.101 1.00 77.50 252 ASN A N 1
ATOM 1902 C CA . ASN A 1 252 ? 29.929 -39.859 -14.377 1.00 77.50 252 ASN A CA 1
ATOM 1903 C C . ASN A 1 252 ? 30.223 -40.019 -12.876 1.00 77.50 252 ASN A C 1
ATOM 1905 O O . ASN A 1 252 ? 29.349 -39.750 -12.050 1.00 77.50 252 ASN A O 1
ATOM 1909 N N . GLU A 1 253 ? 31.446 -40.425 -12.518 1.00 80.44 253 GLU A N 1
ATOM 1910 C CA . GLU A 1 253 ? 31.873 -40.561 -11.119 1.00 80.44 253 GLU A CA 1
ATOM 1911 C C . GLU A 1 253 ? 31.957 -39.190 -10.420 1.00 80.44 253 GLU A C 1
ATOM 1913 O O . GLU A 1 253 ? 31.439 -39.042 -9.310 1.00 80.44 253 GLU A O 1
ATOM 1918 N N . TRP A 1 254 ? 32.487 -38.155 -11.088 1.00 78.56 254 TRP A N 1
ATOM 1919 C CA . TRP A 1 254 ? 32.488 -36.785 -10.551 1.00 78.56 254 TRP A CA 1
ATOM 1920 C C . TRP A 1 254 ? 31.081 -36.193 -10.392 1.00 78.56 254 TRP A C 1
ATOM 1922 O O . TRP A 1 254 ? 30.791 -35.550 -9.378 1.00 78.56 254 TRP A O 1
ATOM 1932 N N . LEU A 1 255 ? 30.182 -36.419 -11.358 1.00 78.50 255 LEU A N 1
ATOM 1933 C CA . LEU A 1 255 ? 28.800 -35.940 -11.265 1.00 78.50 255 LEU A CA 1
ATOM 1934 C C . LEU A 1 255 ? 28.082 -36.546 -10.047 1.00 78.50 255 LEU A C 1
ATOM 1936 O O . LEU A 1 255 ? 27.378 -35.837 -9.329 1.00 78.50 255 LEU A O 1
ATOM 1940 N N . PHE A 1 256 ? 28.293 -37.838 -9.781 1.00 81.44 256 PHE A N 1
ATOM 1941 C CA . PHE A 1 256 ? 27.737 -38.508 -8.605 1.00 81.44 256 PHE A CA 1
ATOM 1942 C C . PHE A 1 256 ? 28.343 -37.985 -7.292 1.00 81.44 256 PHE A C 1
ATOM 1944 O O . PHE A 1 256 ? 27.605 -37.709 -6.348 1.00 81.44 256 PHE A O 1
ATOM 1951 N N . ALA A 1 257 ? 29.663 -37.775 -7.238 1.00 79.31 257 ALA A N 1
ATOM 1952 C CA . ALA A 1 257 ? 30.324 -37.182 -6.074 1.00 79.31 257 ALA A CA 1
ATOM 1953 C C . ALA A 1 257 ? 29.805 -35.762 -5.769 1.00 79.31 257 ALA A C 1
ATOM 1955 O O . ALA A 1 257 ? 29.540 -35.442 -4.612 1.00 79.31 257 ALA A O 1
ATOM 1956 N N . SER A 1 258 ? 29.579 -34.950 -6.806 1.00 77.81 258 SER A N 1
ATOM 1957 C CA . SER A 1 258 ? 29.042 -33.586 -6.683 1.00 77.81 258 SER A CA 1
ATOM 1958 C C . SER A 1 258 ? 27.627 -33.555 -6.099 1.00 77.81 258 SER A C 1
ATOM 1960 O O . SER A 1 258 ? 27.311 -32.685 -5.293 1.00 77.81 258 SER A O 1
ATOM 1962 N N . LEU A 1 259 ? 26.772 -34.515 -6.468 1.00 81.62 259 LEU A N 1
ATOM 1963 C CA . LEU A 1 259 ? 25.418 -34.622 -5.914 1.00 81.62 259 LEU A CA 1
ATOM 1964 C C . LEU A 1 259 ? 25.424 -35.027 -4.433 1.00 81.62 259 LEU A C 1
ATOM 1966 O O . LEU A 1 259 ? 24.607 -34.520 -3.672 1.00 81.62 259 LEU A O 1
ATOM 1970 N N . ASN A 1 260 ? 26.361 -35.882 -4.012 1.00 82.19 260 ASN A N 1
ATOM 1971 C CA . ASN A 1 260 ? 26.485 -36.281 -2.607 1.00 82.19 260 ASN A CA 1
ATOM 1972 C C . ASN A 1 260 ? 27.011 -35.133 -1.725 1.00 82.19 260 ASN A C 1
ATOM 1974 O O . ASN A 1 260 ? 26.480 -34.923 -0.640 1.00 82.19 260 ASN A O 1
ATOM 1978 N N . LEU A 1 261 ? 27.997 -34.355 -2.198 1.00 77.81 261 LEU A N 1
ATOM 1979 C CA . LEU A 1 261 ? 28.487 -33.167 -1.477 1.00 77.81 261 LEU A CA 1
ATOM 1980 C C . LEU A 1 261 ? 27.428 -32.059 -1.376 1.00 77.81 261 LEU A C 1
ATOM 1982 O O . LEU A 1 261 ? 27.406 -31.319 -0.395 1.00 77.81 261 LEU A O 1
ATOM 1986 N N . LEU A 1 262 ? 26.529 -31.956 -2.360 1.00 77.75 262 LEU A N 1
ATOM 1987 C CA . LEU A 1 262 ? 25.377 -31.060 -2.289 1.00 77.75 262 LEU A CA 1
ATOM 1988 C C . LEU A 1 262 ? 24.349 -31.525 -1.242 1.00 77.75 262 LEU A C 1
ATOM 1990 O O . LEU A 1 262 ? 23.830 -30.691 -0.509 1.00 77.75 262 LEU A O 1
ATOM 1994 N N . ASP A 1 263 ? 24.065 -32.827 -1.145 1.00 78.94 263 ASP A N 1
ATOM 1995 C CA . ASP A 1 263 ? 23.141 -33.387 -0.142 1.00 78.94 263 ASP A CA 1
ATOM 1996 C C . ASP A 1 263 ? 23.706 -33.252 1.288 1.00 78.94 263 ASP A C 1
ATOM 1998 O O . ASP A 1 263 ? 23.019 -32.783 2.197 1.00 78.94 263 ASP A O 1
ATOM 2002 N N . GLU A 1 264 ? 24.998 -33.547 1.473 1.00 76.38 264 GLU A N 1
ATOM 2003 C CA . GLU A 1 264 ? 25.718 -33.324 2.734 1.00 76.38 264 GLU A CA 1
ATOM 2004 C C . GLU A 1 264 ? 25.757 -31.829 3.099 1.00 76.38 264 GLU A C 1
ATOM 2006 O O . GLU A 1 264 ? 25.416 -31.458 4.223 1.00 76.38 264 GLU A O 1
ATOM 2011 N N . GLY A 1 265 ? 26.063 -30.958 2.133 1.00 70.06 265 GLY A N 1
ATOM 2012 C CA . GLY A 1 265 ? 26.069 -29.502 2.297 1.00 70.06 265 GLY A CA 1
ATOM 2013 C C . GLY A 1 265 ? 24.696 -28.877 2.559 1.00 70.06 265 GLY A C 1
ATOM 2014 O O . GLY A 1 265 ? 24.625 -27.810 3.159 1.00 70.06 265 GLY A O 1
ATOM 2015 N N . LEU A 1 266 ? 23.600 -29.532 2.163 1.00 70.69 266 LEU A N 1
ATOM 2016 C CA . LEU A 1 266 ? 22.234 -29.122 2.504 1.00 70.69 266 LEU A CA 1
ATOM 2017 C C . LEU A 1 266 ? 21.813 -29.572 3.912 1.00 70.69 266 LEU A C 1
ATOM 2019 O O . LEU A 1 266 ? 20.875 -29.003 4.472 1.00 70.69 266 LEU A O 1
ATOM 2023 N N . SER A 1 267 ? 22.496 -30.555 4.510 1.00 66.06 267 SER A N 1
ATOM 2024 C CA . SER A 1 267 ? 22.124 -31.105 5.821 1.00 66.06 267 SER A CA 1
ATOM 2025 C C . SER A 1 267 ? 22.373 -30.152 7.001 1.00 66.06 267 SER A C 1
ATOM 2027 O O . SER A 1 267 ? 21.689 -30.262 8.021 1.00 66.06 267 SER A O 1
ATOM 2029 N N . SER A 1 268 ? 23.285 -29.182 6.854 1.00 59.97 268 SER A N 1
ATOM 2030 C CA . SER A 1 268 ? 23.545 -28.120 7.839 1.00 59.97 268 SER A CA 1
ATOM 2031 C C . SER A 1 268 ? 22.504 -26.994 7.817 1.00 59.97 268 SER A C 1
ATOM 2033 O O . SER A 1 268 ? 22.300 -26.337 8.836 1.00 59.97 268 SER A O 1
ATOM 2035 N N . PHE A 1 269 ? 21.781 -26.793 6.706 1.00 63.06 269 PHE A N 1
ATOM 2036 C CA . PHE A 1 269 ? 20.751 -25.753 6.566 1.00 63.06 269 PHE A CA 1
ATOM 2037 C C . PHE A 1 269 ? 19.428 -26.132 7.262 1.00 63.06 269 PHE A C 1
ATOM 2039 O O . PHE A 1 269 ? 18.347 -26.164 6.665 1.00 63.06 269 PHE A O 1
ATOM 2046 N N . GLN A 1 270 ? 19.496 -26.411 8.566 1.00 61.72 270 GLN A N 1
ATOM 2047 C CA . GLN A 1 270 ? 18.328 -26.660 9.404 1.00 61.72 270 GLN A CA 1
ATOM 2048 C C . GLN A 1 270 ? 17.556 -25.347 9.624 1.00 61.72 270 GLN A C 1
ATOM 2050 O O . GLN A 1 270 ? 17.959 -24.488 10.399 1.00 61.72 270 GLN A O 1
ATOM 2055 N N . SER A 1 271 ? 16.437 -25.194 8.907 1.00 66.44 271 SER A N 1
ATOM 2056 C CA . SER A 1 271 ? 15.789 -23.893 8.665 1.00 66.44 271 SER A CA 1
ATOM 2057 C C . SER A 1 271 ? 15.394 -23.069 9.900 1.00 66.44 271 SER A C 1
ATOM 2059 O O . SER A 1 271 ? 15.291 -21.854 9.755 1.00 66.44 271 SER A O 1
ATOM 2061 N N . VAL A 1 272 ? 15.107 -23.690 11.051 1.00 81.69 272 VAL A N 1
ATOM 2062 C CA . VAL A 1 272 ? 14.860 -23.030 12.350 1.00 81.69 272 VAL A CA 1
ATOM 2063 C C . VAL A 1 272 ? 15.212 -24.015 13.472 1.00 81.69 272 VAL A C 1
ATOM 2065 O O . VAL A 1 272 ? 14.730 -25.150 13.451 1.00 81.69 272 VAL A O 1
ATOM 2068 N N . VAL A 1 273 ? 15.988 -23.585 14.470 1.00 86.25 273 VAL A N 1
ATOM 2069 C CA . VAL A 1 273 ? 16.197 -24.311 15.738 1.00 86.25 273 VAL A CA 1
ATOM 2070 C C . VAL A 1 273 ? 15.120 -23.897 16.748 1.00 86.25 273 VAL A C 1
ATOM 2072 O O . VAL A 1 273 ? 14.740 -22.732 16.803 1.00 86.25 273 VAL A O 1
ATOM 2075 N N . VAL A 1 274 ? 14.600 -24.830 17.550 1.00 88.50 274 VAL A N 1
ATOM 2076 C CA . VAL A 1 274 ? 13.481 -24.581 18.482 1.00 88.50 274 VAL A CA 1
ATOM 2077 C C . VAL A 1 274 ? 13.851 -25.075 19.882 1.00 88.50 274 VAL A C 1
ATOM 2079 O O . VAL A 1 274 ? 13.994 -26.283 20.082 1.00 88.50 274 VAL A O 1
ATOM 2082 N N . SER A 1 275 ? 14.012 -24.156 20.838 1.00 88.88 275 SER A N 1
ATOM 2083 C CA . SER A 1 275 ? 14.522 -24.450 22.189 1.00 88.88 275 SER A CA 1
ATOM 2084 C C . SER A 1 275 ? 14.266 -23.306 23.183 1.00 88.88 275 SER A C 1
ATOM 2086 O O . SER A 1 275 ? 14.009 -22.175 22.778 1.00 88.88 275 SER A O 1
ATOM 2088 N N . GLU A 1 276 ? 14.345 -23.601 24.488 1.00 87.19 276 GLU A N 1
ATOM 2089 C CA . GLU A 1 276 ? 14.242 -22.602 25.571 1.00 87.19 276 GLU A CA 1
ATOM 2090 C C . GLU A 1 276 ? 15.534 -21.769 25.688 1.00 87.19 276 GLU A C 1
ATOM 2092 O O . GLU A 1 276 ? 15.481 -20.542 25.733 1.00 87.19 276 GLU A O 1
ATOM 2097 N N . ASP A 1 277 ? 16.694 -22.431 25.665 1.00 89.25 277 ASP A N 1
ATOM 2098 C CA . ASP A 1 277 ? 18.010 -21.795 25.546 1.00 89.25 277 ASP A CA 1
ATOM 2099 C C . ASP A 1 277 ? 18.409 -21.613 24.069 1.00 89.25 277 ASP A C 1
ATOM 2101 O O . ASP A 1 277 ? 18.012 -22.396 23.199 1.00 89.25 277 ASP A O 1
ATOM 2105 N N . ALA A 1 278 ? 19.224 -20.596 23.783 1.00 86.06 278 ALA A N 1
ATOM 2106 C CA . ALA A 1 278 ? 19.766 -20.349 22.448 1.00 86.06 278 ALA A CA 1
ATOM 2107 C C . ALA A 1 278 ? 20.899 -21.339 22.088 1.00 86.06 278 ALA A C 1
ATOM 2109 O O . ALA A 1 278 ? 21.607 -21.791 22.989 1.00 86.06 278 ALA A O 1
ATOM 2110 N N . PRO A 1 279 ? 21.123 -21.654 20.796 1.00 85.50 279 PRO A N 1
ATOM 2111 C CA . PRO A 1 279 ? 22.280 -22.436 20.351 1.00 85.50 279 PRO A CA 1
ATOM 2112 C C . PRO A 1 279 ? 23.629 -21.853 20.817 1.00 85.50 279 PRO A C 1
ATOM 2114 O O . PRO A 1 279 ? 23.866 -20.654 20.668 1.00 85.50 279 PRO A O 1
ATOM 2117 N N . ASP A 1 280 ? 24.517 -22.713 21.336 1.00 82.06 280 ASP A N 1
ATOM 2118 C CA . ASP A 1 280 ? 25.855 -22.336 21.835 1.00 82.06 280 ASP A CA 1
ATOM 2119 C C . ASP A 1 280 ? 26.849 -21.960 20.714 1.00 82.06 280 ASP A C 1
ATOM 2121 O O . ASP A 1 280 ? 27.691 -21.083 20.900 1.00 82.06 280 ASP A O 1
ATOM 2125 N N . GLU A 1 281 ? 26.759 -22.622 19.553 1.00 81.94 281 GLU A N 1
ATOM 2126 C CA . GLU A 1 281 ? 27.625 -22.413 18.377 1.00 81.94 281 GLU A CA 1
ATOM 2127 C C . GLU A 1 281 ? 26.764 -22.199 17.106 1.00 81.94 281 GLU A C 1
ATOM 2129 O O . GLU A 1 281 ? 26.578 -23.135 16.328 1.00 81.94 281 GLU A O 1
ATOM 2134 N N . PRO A 1 282 ? 26.162 -21.006 16.912 1.00 83.38 282 PRO A N 1
ATOM 2135 C CA . PRO A 1 282 ? 25.298 -20.709 15.764 1.00 83.38 282 PRO A CA 1
ATOM 2136 C C . PRO A 1 282 ? 26.045 -20.219 14.511 1.00 83.38 282 PRO A C 1
ATOM 2138 O O . PRO A 1 282 ? 27.006 -19.451 14.591 1.00 83.38 282 PRO A O 1
ATOM 2141 N N . ASP A 1 283 ? 25.528 -20.607 13.342 1.00 81.56 283 ASP A N 1
ATOM 2142 C CA . ASP A 1 283 ? 25.966 -20.126 12.025 1.00 81.56 283 ASP A CA 1
ATOM 2143 C C . ASP A 1 283 ? 25.336 -18.767 11.656 1.00 81.56 283 ASP A C 1
ATOM 2145 O O . ASP A 1 283 ? 24.225 -18.438 12.079 1.00 81.56 283 ASP A O 1
ATOM 2149 N N . GLU A 1 284 ? 26.016 -17.980 10.815 1.00 82.06 284 GLU A N 1
ATOM 2150 C CA . GLU A 1 284 ? 25.516 -16.676 10.346 1.00 82.06 284 GLU A CA 1
ATOM 2151 C C . GLU A 1 284 ? 24.175 -16.804 9.608 1.00 82.06 284 GLU A C 1
ATOM 2153 O O . GLU A 1 284 ? 24.027 -17.586 8.666 1.00 82.06 284 GLU A O 1
ATOM 2158 N N . GLY A 1 285 ? 23.183 -16.018 10.036 1.00 78.75 285 GLY A N 1
ATOM 2159 C CA . GLY A 1 285 ? 21.823 -16.076 9.505 1.00 78.75 285 GLY A CA 1
ATOM 2160 C C . GLY A 1 285 ? 20.975 -17.259 9.996 1.00 78.75 285 GLY A C 1
ATOM 2161 O O . GLY A 1 285 ? 19.845 -17.414 9.525 1.00 78.75 285 GLY A O 1
ATOM 2162 N N . GLN A 1 286 ? 21.460 -18.085 10.933 1.00 86.12 286 GLN A N 1
ATOM 2163 C CA . GLN A 1 286 ? 20.662 -19.156 11.541 1.00 86.12 286 GLN A CA 1
ATOM 2164 C C . GLN A 1 286 ? 19.440 -18.580 12.275 1.00 86.12 286 GLN A C 1
ATOM 2166 O O . GLN A 1 286 ? 19.537 -17.571 12.972 1.00 86.12 286 GLN A O 1
ATOM 2171 N N . LEU A 1 287 ? 18.281 -19.234 12.145 1.00 88.56 287 LEU A N 1
ATOM 2172 C CA . LEU A 1 287 ? 17.054 -18.865 12.855 1.00 88.56 287 LEU A CA 1
ATOM 2173 C C . LEU A 1 287 ? 16.867 -19.715 14.117 1.00 88.56 287 LEU A C 1
ATOM 2175 O O . LEU A 1 287 ? 16.977 -20.941 14.064 1.00 88.56 287 LEU A O 1
ATOM 2179 N N . TRP A 1 288 ? 16.499 -19.074 15.225 1.00 90.88 288 TRP A N 1
ATOM 2180 C CA . TRP A 1 288 ? 16.149 -19.718 16.493 1.00 90.88 288 TRP A CA 1
ATOM 2181 C C . TRP A 1 288 ? 14.812 -19.185 17.020 1.00 90.88 288 TRP A C 1
ATOM 2183 O O . TRP A 1 288 ? 14.585 -17.975 17.059 1.00 90.88 288 TRP A O 1
ATOM 2193 N N . PHE A 1 289 ? 13.919 -20.090 17.419 1.00 88.62 289 PHE A N 1
ATOM 2194 C CA . PHE A 1 289 ? 12.651 -19.775 18.069 1.00 88.62 289 PHE A CA 1
ATOM 2195 C C . PHE A 1 289 ? 12.723 -20.100 19.564 1.00 88.62 289 PHE A C 1
ATOM 2197 O O . PHE A 1 289 ? 12.806 -21.272 19.948 1.00 88.62 289 PHE A O 1
ATOM 2204 N N . ASP A 1 290 ? 12.647 -19.051 20.378 1.00 89.00 290 ASP A N 1
ATOM 2205 C CA . ASP A 1 290 ? 12.649 -19.100 21.837 1.00 89.00 290 ASP A CA 1
ATOM 2206 C C . ASP A 1 290 ? 11.293 -19.606 22.347 1.00 89.00 290 ASP A C 1
ATOM 2208 O O . ASP A 1 290 ? 10.266 -18.932 22.214 1.00 89.00 290 ASP A O 1
ATOM 2212 N N . THR A 1 291 ? 11.262 -20.801 22.941 1.00 87.25 291 THR A N 1
ATOM 2213 C CA . THR A 1 291 ? 10.005 -21.392 23.428 1.00 87.25 291 THR A CA 1
ATOM 2214 C C . THR A 1 291 ? 9.532 -20.871 24.792 1.00 87.25 291 THR A C 1
ATOM 2216 O O . THR A 1 291 ? 8.397 -21.172 25.164 1.00 87.25 291 THR A O 1
ATOM 2219 N N . GLU A 1 292 ? 10.333 -20.084 25.523 1.00 86.56 292 GLU A N 1
ATOM 2220 C CA . GLU A 1 292 ? 9.896 -19.389 26.748 1.00 86.56 292 GLU A CA 1
ATOM 2221 C C . GLU A 1 292 ? 9.258 -18.030 26.410 1.00 86.56 292 GLU A C 1
ATOM 2223 O O . GLU A 1 292 ? 8.180 -17.703 26.915 1.00 86.56 292 GLU A O 1
ATOM 2228 N N . ARG A 1 293 ? 9.903 -17.243 25.538 1.00 79.81 293 ARG A N 1
ATOM 2229 C CA . ARG A 1 293 ? 9.472 -15.884 25.152 1.00 79.81 293 ARG A CA 1
ATOM 2230 C C . ARG A 1 293 ? 8.474 -15.867 23.996 1.00 79.81 293 ARG A C 1
ATOM 2232 O O . ARG A 1 293 ? 7.687 -14.929 23.901 1.00 79.81 293 ARG A O 1
ATOM 2239 N N . LEU A 1 294 ? 8.455 -16.927 23.181 1.00 83.75 294 LEU A N 1
ATOM 2240 C CA . LEU A 1 294 ? 7.696 -17.054 21.926 1.00 83.75 294 LEU A CA 1
ATOM 2241 C C . LEU A 1 294 ? 8.172 -16.101 20.810 1.00 83.75 294 LEU A C 1
ATOM 2243 O O . LEU A 1 294 ? 7.414 -15.807 19.882 1.00 83.75 294 LEU A O 1
ATOM 2247 N N . ASP A 1 295 ? 9.427 -15.653 20.890 1.00 85.62 295 ASP A N 1
ATOM 2248 C CA . ASP A 1 295 ? 10.075 -14.758 19.928 1.00 85.62 295 ASP A CA 1
ATOM 2249 C C . ASP A 1 295 ? 10.946 -15.540 18.924 1.00 85.62 295 ASP A C 1
ATOM 2251 O O . ASP A 1 295 ? 11.657 -16.483 19.279 1.00 85.62 295 ASP A O 1
ATOM 2255 N N . LEU A 1 296 ? 10.932 -15.118 17.655 1.00 88.69 296 LEU A N 1
ATOM 2256 C CA . LEU A 1 296 ? 11.815 -15.639 16.604 1.00 88.69 296 LEU A CA 1
ATOM 2257 C C . LEU A 1 296 ? 13.013 -14.701 16.421 1.00 88.69 296 LEU A C 1
ATOM 2259 O O . LEU A 1 296 ? 12.829 -13.533 16.069 1.00 88.69 296 LEU A O 1
ATOM 2263 N N . SER A 1 297 ? 14.228 -15.216 16.581 1.00 89.31 297 SER A N 1
ATOM 2264 C CA . SER A 1 297 ? 15.487 -14.484 16.401 1.00 89.31 297 SER A CA 1
ATOM 2265 C C . SER A 1 297 ? 16.324 -15.043 15.248 1.00 89.31 297 SER A C 1
ATOM 2267 O O . SER A 1 297 ? 16.190 -16.207 14.871 1.00 89.31 297 SER A O 1
ATOM 2269 N N . ILE A 1 298 ? 17.203 -14.204 14.702 1.00 90.19 298 ILE A N 1
ATOM 2270 C CA . ILE A 1 298 ? 18.243 -14.565 13.733 1.00 90.19 298 ILE A CA 1
ATOM 2271 C C . ILE A 1 298 ? 19.622 -14.292 14.343 1.00 90.19 298 ILE A C 1
ATOM 2273 O O . ILE A 1 298 ? 19.787 -13.299 15.054 1.00 90.19 298 ILE A O 1
ATOM 2277 N N . TRP A 1 299 ? 20.600 -15.163 14.107 1.00 90.44 299 TRP A N 1
ATOM 2278 C CA . TRP A 1 299 ? 21.990 -14.899 14.476 1.00 90.44 299 TRP A CA 1
ATOM 2279 C C . TRP A 1 299 ? 22.631 -13.942 13.470 1.00 90.44 299 TRP A C 1
ATOM 2281 O O . TRP A 1 299 ? 22.408 -14.077 12.264 1.00 90.44 299 TRP A O 1
ATOM 2291 N N . TYR A 1 300 ? 23.385 -12.967 13.977 1.00 86.69 300 TYR A N 1
ATOM 2292 C CA . TYR A 1 300 ? 24.012 -11.921 13.177 1.00 86.69 300 TYR A CA 1
ATOM 2293 C C . TYR A 1 300 ? 25.420 -11.584 13.690 1.00 86.69 300 TYR A C 1
ATOM 2295 O O . TYR A 1 300 ? 25.584 -11.146 14.836 1.00 86.69 300 TYR A O 1
ATOM 2303 N N . ASP A 1 301 ? 26.412 -11.761 12.818 1.00 87.25 301 ASP A N 1
ATOM 2304 C CA . ASP A 1 301 ? 27.811 -11.361 12.971 1.00 87.25 301 ASP A CA 1
ATOM 2305 C C . ASP A 1 301 ? 28.199 -10.323 11.900 1.00 87.25 301 ASP A C 1
ATOM 2307 O O . ASP A 1 301 ? 28.421 -10.642 10.730 1.00 87.25 301 ASP A O 1
ATOM 2311 N N . ASP A 1 302 ? 28.323 -9.054 12.302 1.00 82.44 302 ASP A N 1
ATOM 2312 C CA . ASP A 1 302 ? 28.778 -7.972 11.411 1.00 82.44 302 ASP A CA 1
ATOM 2313 C C . ASP A 1 302 ? 30.317 -7.871 11.289 1.00 82.44 302 ASP A C 1
ATOM 2315 O O . ASP A 1 302 ? 30.850 -6.913 10.717 1.00 82.44 302 ASP A O 1
ATOM 2319 N N . GLY A 1 303 ? 31.050 -8.845 11.840 1.00 80.44 303 GLY A N 1
ATOM 2320 C CA . GLY A 1 303 ? 32.507 -8.847 11.969 1.00 80.44 303 GLY A CA 1
ATOM 2321 C C . GLY A 1 303 ? 33.029 -7.991 13.131 1.00 80.44 303 GLY A C 1
ATOM 2322 O O . GLY A 1 303 ? 34.245 -7.858 13.300 1.00 80.44 303 GLY A O 1
ATOM 2323 N N . SER A 1 304 ? 32.139 -7.388 13.926 1.00 80.75 304 SER A N 1
ATOM 2324 C CA . SER A 1 304 ? 32.466 -6.575 15.105 1.00 80.75 304 SER A CA 1
ATOM 2325 C C . SER A 1 304 ? 31.582 -6.862 16.327 1.00 80.75 304 SER A C 1
ATOM 2327 O O . SER A 1 304 ? 32.028 -6.662 17.460 1.00 80.75 304 SER A O 1
ATOM 2329 N N . THR A 1 305 ? 30.362 -7.360 16.113 1.00 83.31 305 THR A N 1
ATOM 2330 C CA . THR A 1 305 ? 29.411 -7.807 17.132 1.00 83.31 305 THR A CA 1
ATOM 2331 C C . THR A 1 305 ? 28.737 -9.107 16.698 1.00 83.31 305 THR A C 1
ATOM 2333 O O . THR A 1 305 ? 28.374 -9.251 15.538 1.00 83.31 305 THR A O 1
ATOM 2336 N N . GLN A 1 306 ? 28.568 -10.029 17.647 1.00 89.12 306 GLN A N 1
ATOM 2337 C CA . GLN A 1 306 ? 27.954 -11.350 17.477 1.00 89.12 306 GLN A CA 1
ATOM 2338 C C . GLN A 1 306 ? 26.752 -11.445 18.420 1.00 89.12 306 GLN A C 1
ATOM 2340 O O . GLN A 1 306 ? 26.926 -11.319 19.637 1.00 89.12 306 GLN A O 1
ATOM 2345 N N . GLN A 1 307 ? 25.538 -11.576 17.881 1.00 89.62 307 GLN A N 1
ATOM 2346 C CA . GLN A 1 307 ? 24.309 -11.458 18.675 1.00 89.62 307 GLN A CA 1
ATOM 2347 C C . GLN A 1 307 ? 23.076 -12.093 18.017 1.00 89.62 307 GLN A C 1
ATOM 2349 O O . GLN A 1 307 ? 22.921 -12.088 16.797 1.00 89.62 307 GLN A O 1
ATOM 2354 N N . TRP A 1 308 ? 22.144 -12.558 18.853 1.00 89.38 308 TRP A N 1
ATOM 2355 C CA . TRP A 1 308 ? 20.784 -12.902 18.437 1.00 89.38 308 TRP A CA 1
ATOM 2356 C C . TRP A 1 308 ? 19.941 -11.631 18.296 1.00 89.38 308 TRP A C 1
ATOM 2358 O O . TRP A 1 308 ? 19.774 -10.875 19.255 1.00 89.38 308 TRP A O 1
ATOM 2368 N N . VAL A 1 309 ? 19.396 -11.402 17.102 1.00 87.06 309 VAL A N 1
ATOM 2369 C CA . VAL A 1 309 ? 18.550 -10.251 16.765 1.00 87.06 309 VAL A CA 1
ATOM 2370 C C . VAL A 1 309 ? 17.101 -10.722 16.588 1.00 87.06 309 VAL A C 1
ATOM 2372 O O . VAL A 1 309 ? 16.845 -11.556 15.718 1.00 87.06 309 VAL A O 1
ATOM 2375 N N . PRO A 1 310 ? 16.123 -10.197 17.351 1.00 86.12 310 PRO A N 1
ATOM 2376 C CA . PRO A 1 310 ? 14.712 -10.511 17.136 1.00 86.12 310 PRO A CA 1
ATOM 2377 C C . PRO A 1 310 ? 14.243 -10.112 15.729 1.00 86.12 310 PRO A C 1
ATOM 2379 O O . PRO A 1 310 ? 14.386 -8.962 15.312 1.00 86.12 310 PRO A O 1
ATOM 2382 N N . THR A 1 311 ? 13.654 -11.060 14.999 1.00 81.44 311 THR A N 1
ATOM 2383 C CA . THR A 1 311 ? 13.123 -10.847 13.637 1.00 81.44 311 THR A CA 1
ATOM 2384 C C . THR A 1 311 ? 11.833 -10.023 13.636 1.00 81.44 311 THR A C 1
ATOM 2386 O O . THR A 1 311 ? 11.534 -9.317 12.672 1.00 81.44 311 THR A O 1
ATOM 2389 N N . SER A 1 312 ? 11.083 -10.069 14.739 1.00 72.12 312 SER A N 1
ATOM 2390 C CA . SER A 1 312 ? 9.968 -9.176 15.043 1.00 72.12 312 SER A CA 1
ATOM 2391 C C . SER A 1 312 ? 10.428 -8.022 15.928 1.00 72.12 312 SER A C 1
ATOM 2393 O O . SER A 1 312 ? 11.073 -8.230 16.955 1.00 72.12 312 SER A O 1
ATOM 2395 N N . THR A 1 313 ? 10.027 -6.793 15.593 1.00 59.66 313 THR A N 1
ATOM 2396 C CA . THR A 1 313 ? 10.231 -5.640 16.476 1.00 59.66 313 THR A CA 1
ATOM 2397 C C . THR A 1 313 ? 9.441 -5.829 17.770 1.00 59.66 313 THR A C 1
ATOM 2399 O O . THR A 1 313 ? 8.218 -5.663 17.777 1.00 59.66 313 THR A O 1
ATOM 2402 N N . ALA A 1 314 ? 10.132 -6.136 18.869 1.00 52.41 314 ALA A N 1
ATOM 2403 C CA . ALA A 1 314 ? 9.549 -6.088 20.202 1.00 52.41 314 ALA A CA 1
ATOM 2404 C C . ALA A 1 314 ? 9.020 -4.666 20.456 1.00 52.41 314 ALA A C 1
ATOM 2406 O O . ALA A 1 314 ? 9.793 -3.711 20.562 1.00 52.41 314 ALA A O 1
ATOM 2407 N N . TYR A 1 315 ? 7.694 -4.512 20.497 1.00 52.03 315 TYR A N 1
ATOM 2408 C CA . TYR A 1 315 ? 7.048 -3.216 20.693 1.00 52.03 315 TYR A CA 1
ATOM 2409 C C . TYR A 1 315 ? 7.469 -2.632 22.047 1.00 52.03 315 TYR A C 1
ATOM 2411 O O . TYR A 1 315 ? 7.088 -3.137 23.104 1.00 52.03 315 TYR A O 1
ATOM 2419 N N . SER A 1 316 ? 8.241 -1.546 22.018 1.00 55.50 316 SER A N 1
ATOM 2420 C CA . SER A 1 316 ? 8.833 -0.891 23.188 1.00 55.50 316 SER A CA 1
ATOM 2421 C C . SER A 1 316 ? 7.827 -0.017 23.953 1.00 55.50 316 SER A C 1
ATOM 2423 O O . SER A 1 316 ? 8.098 1.137 24.294 1.00 55.50 316 SER A O 1
ATOM 2425 N N . TYR A 1 317 ? 6.668 -0.604 24.281 1.00 60.12 317 TYR A N 1
ATOM 2426 C CA . TYR A 1 317 ? 5.549 0.017 24.999 1.00 60.12 317 TYR A CA 1
ATOM 2427 C C . TYR A 1 317 ? 5.958 0.731 26.297 1.00 60.12 317 TYR A C 1
ATOM 2429 O O . TYR A 1 317 ? 5.237 1.606 26.762 1.00 60.12 317 TYR A O 1
ATOM 2437 N N . GLU A 1 318 ? 7.098 0.383 26.896 1.00 64.62 318 GLU A N 1
ATOM 2438 C CA . GLU A 1 318 ? 7.626 1.014 28.108 1.00 64.62 318 GLU A CA 1
ATOM 2439 C C . GLU A 1 318 ? 7.939 2.514 27.926 1.00 64.62 318 GLU A C 1
ATOM 2441 O O . GLU A 1 318 ? 7.721 3.299 28.853 1.00 64.62 318 GLU A O 1
ATOM 2446 N N . ALA A 1 319 ? 8.353 2.948 26.729 1.00 70.75 319 ALA A N 1
ATOM 2447 C CA . ALA A 1 319 ? 8.566 4.366 26.425 1.00 70.75 319 ALA A CA 1
ATOM 2448 C C . ALA A 1 319 ? 7.235 5.140 26.372 1.00 70.75 319 ALA A C 1
ATOM 2450 O O . ALA A 1 319 ? 7.068 6.145 27.071 1.00 70.75 319 ALA A O 1
ATOM 2451 N N . ASP A 1 320 ? 6.261 4.628 25.617 1.00 76.62 320 ASP A N 1
ATOM 2452 C CA . ASP A 1 320 ? 4.938 5.245 25.461 1.00 76.62 320 ASP A CA 1
ATOM 2453 C C . ASP A 1 320 ? 4.130 5.206 26.765 1.00 76.62 320 ASP A C 1
ATOM 2455 O O . ASP A 1 320 ? 3.478 6.183 27.132 1.00 76.62 320 ASP A O 1
ATOM 2459 N N . MET A 1 321 ? 4.225 4.114 27.530 1.00 79.50 321 MET A N 1
ATOM 2460 C CA . MET A 1 321 ? 3.608 3.989 28.853 1.00 79.50 321 MET A CA 1
ATOM 2461 C C . MET A 1 321 ? 4.227 4.974 29.853 1.00 79.50 321 MET A C 1
ATOM 2463 O O . MET A 1 321 ? 3.510 5.580 30.654 1.00 79.50 321 MET A O 1
ATOM 2467 N N . THR A 1 322 ? 5.544 5.201 29.779 1.00 81.31 322 THR A N 1
ATOM 2468 C CA . THR A 1 322 ? 6.219 6.237 30.572 1.00 81.31 322 THR A CA 1
ATOM 2469 C C . THR A 1 322 ? 5.689 7.626 30.209 1.00 81.31 322 THR A C 1
ATOM 2471 O O . THR A 1 322 ? 5.311 8.379 31.112 1.00 81.31 322 THR A O 1
ATOM 2474 N N . ALA A 1 323 ? 5.572 7.949 28.916 1.00 81.50 323 ALA A N 1
ATOM 2475 C CA . ALA A 1 323 ? 5.015 9.219 28.449 1.00 81.50 323 ALA A CA 1
ATOM 2476 C C . ALA A 1 323 ? 3.558 9.419 28.915 1.00 81.50 323 ALA A C 1
ATOM 2478 O O . ALA A 1 323 ? 3.247 10.421 29.563 1.00 81.50 323 ALA A O 1
ATOM 2479 N N . LEU A 1 324 ? 2.694 8.423 28.701 1.00 85.75 324 LEU A N 1
ATOM 2480 C CA . LEU A 1 324 ? 1.288 8.437 29.111 1.00 85.75 324 LEU A CA 1
ATOM 2481 C C . LEU A 1 324 ? 1.125 8.604 30.633 1.00 85.75 324 LEU A C 1
ATOM 2483 O O . LEU A 1 324 ? 0.257 9.348 31.094 1.00 85.75 324 LEU A O 1
ATOM 2487 N N . SER A 1 325 ? 1.990 7.968 31.433 1.00 89.19 325 SER A N 1
ATOM 2488 C CA . SER A 1 325 ? 1.989 8.128 32.895 1.00 89.19 325 SER A CA 1
ATOM 2489 C C . SER A 1 325 ? 2.358 9.553 33.340 1.00 89.19 325 SER A C 1
ATOM 2491 O O . SER A 1 325 ? 1.805 10.067 34.322 1.00 89.19 325 SER A O 1
ATOM 2493 N N . ALA A 1 326 ? 3.246 10.225 32.598 1.00 88.38 326 ALA A N 1
ATOM 2494 C CA . ALA A 1 326 ? 3.645 11.604 32.853 1.00 88.38 326 ALA A CA 1
ATOM 2495 C C . ALA A 1 326 ? 2.535 12.597 32.468 1.00 88.38 326 ALA A C 1
ATOM 2497 O O . ALA A 1 326 ? 2.247 13.515 33.242 1.00 88.38 326 ALA A O 1
ATOM 2498 N N . GLU A 1 327 ? 1.860 12.385 31.334 1.00 92.81 327 GLU A N 1
ATOM 2499 C CA . GLU A 1 327 ? 0.708 13.192 30.911 1.00 92.81 327 GLU A CA 1
ATOM 2500 C C . GLU A 1 327 ? -0.476 13.057 31.876 1.00 92.81 327 GLU A C 1
ATOM 2502 O O . GLU A 1 327 ? -1.002 14.066 32.354 1.00 92.81 327 GLU A O 1
ATOM 2507 N N . LEU A 1 328 ? -0.840 11.829 32.263 1.00 94.31 328 LEU A N 1
ATOM 2508 C CA . LEU A 1 328 ? -1.898 11.575 33.247 1.00 94.31 328 LEU A CA 1
ATOM 2509 C C . LEU A 1 328 ? -1.588 12.239 34.602 1.00 94.31 328 LEU A C 1
ATOM 2511 O O . LEU A 1 328 ? -2.474 12.811 35.247 1.00 94.31 328 LEU A O 1
ATOM 2515 N N . SER A 1 329 ? -0.316 12.231 35.012 1.00 93.44 329 SER A N 1
ATOM 2516 C CA . SER A 1 329 ? 0.158 12.930 36.213 1.00 93.44 329 SER A CA 1
ATOM 2517 C C . SER A 1 329 ? 0.076 14.459 36.090 1.00 93.44 329 SER A C 1
ATOM 2519 O O . SER A 1 329 ? -0.160 15.147 37.087 1.00 93.44 329 SER A O 1
ATOM 2521 N N . ALA A 1 330 ? 0.264 15.014 34.889 1.00 92.69 330 ALA A N 1
ATOM 2522 C CA . ALA A 1 330 ? 0.147 16.447 34.628 1.00 92.69 330 ALA A CA 1
ATOM 2523 C C . ALA A 1 330 ? -1.320 16.912 34.611 1.00 92.69 330 ALA A C 1
ATOM 2525 O O . ALA A 1 330 ? -1.653 17.889 35.286 1.00 92.69 330 ALA A O 1
ATOM 2526 N N . GLU A 1 331 ? -2.201 16.183 33.920 1.00 94.62 331 GLU A N 1
ATOM 2527 C CA . GLU A 1 331 ? -3.644 16.460 33.858 1.00 94.62 331 GLU A CA 1
ATOM 2528 C C . GLU A 1 331 ? -4.306 16.333 35.240 1.00 94.62 331 GLU A C 1
ATOM 2530 O O . GLU A 1 331 ? -5.091 17.194 35.639 1.00 94.62 331 GLU A O 1
ATOM 2535 N N . THR A 1 332 ? -3.923 15.330 36.040 1.00 93.94 332 THR A N 1
ATOM 2536 C CA . THR A 1 332 ? -4.406 15.191 37.428 1.00 93.94 332 THR A CA 1
ATOM 2537 C C . THR A 1 332 ? -4.099 16.452 38.247 1.00 93.94 332 THR A C 1
ATOM 2539 O O . THR A 1 332 ? -5.004 17.062 38.819 1.00 93.94 332 THR A O 1
ATOM 2542 N N . ARG A 1 333 ? -2.846 16.931 38.208 1.00 94.00 333 ARG A N 1
ATOM 2543 C CA . ARG A 1 333 ? -2.414 18.169 38.888 1.00 94.00 333 ARG A CA 1
ATOM 2544 C C . ARG A 1 333 ? -3.072 19.434 38.329 1.00 94.00 333 ARG A C 1
ATOM 2546 O O . ARG A 1 333 ? -3.161 20.443 39.035 1.00 94.00 333 ARG A O 1
ATOM 2553 N N . LEU A 1 334 ? -3.496 19.430 37.064 1.00 95.56 334 LEU A N 1
ATOM 2554 C CA . LEU A 1 334 ? -4.249 20.532 36.463 1.00 95.56 334 LEU A CA 1
ATOM 2555 C C . LEU A 1 334 ? -5.692 20.550 36.986 1.00 95.56 334 LEU A C 1
ATOM 2557 O O . LEU A 1 334 ? -6.163 21.603 37.426 1.00 95.56 334 LEU A O 1
ATOM 2561 N N . ARG A 1 335 ? -6.361 19.391 37.031 1.00 93.31 335 ARG A N 1
ATOM 2562 C CA . ARG A 1 335 ? -7.718 19.248 37.583 1.00 93.31 335 ARG A CA 1
ATOM 2563 C C . ARG A 1 335 ? -7.790 19.569 39.070 1.00 93.31 335 ARG A C 1
ATOM 2565 O O . ARG A 1 335 ? -8.704 20.280 39.473 1.00 93.31 335 ARG A O 1
ATOM 2572 N N . GLU A 1 336 ? -6.814 19.148 39.874 1.00 95.44 336 GLU A N 1
ATOM 2573 C CA . GLU A 1 336 ? -6.718 19.527 41.295 1.00 95.44 336 GLU A CA 1
ATOM 2574 C C . GLU A 1 336 ? -6.697 21.055 41.476 1.00 95.44 336 GLU A C 1
ATOM 2576 O O . GLU A 1 336 ? -7.467 21.613 42.262 1.00 95.44 336 GLU A O 1
ATOM 2581 N N . LYS A 1 337 ? -5.873 21.767 40.692 1.00 95.69 337 LYS A N 1
ATOM 2582 C CA . LYS A 1 337 ? -5.815 23.240 40.712 1.00 95.69 337 LYS A CA 1
ATOM 2583 C C . LYS A 1 337 ? -7.137 23.877 40.284 1.00 95.69 337 LYS A C 1
ATOM 2585 O O . LYS A 1 337 ? -7.572 24.842 40.912 1.00 95.69 337 LYS A O 1
ATOM 2590 N N . GLN A 1 338 ? -7.780 23.352 39.240 1.00 94.69 338 GLN A N 1
ATOM 2591 C CA . GLN A 1 338 ? -9.088 23.832 38.780 1.00 94.69 338 GLN A CA 1
ATOM 2592 C C . GLN A 1 338 ? -10.181 23.602 39.836 1.00 94.69 338 GLN A C 1
ATOM 2594 O O . GLN A 1 338 ? -10.967 24.511 40.101 1.00 94.69 338 GLN A O 1
ATOM 2599 N N . TYR A 1 339 ? -10.188 22.439 40.493 1.00 95.94 339 TYR A N 1
ATOM 2600 C CA . TYR A 1 339 ? -11.106 22.106 41.582 1.00 95.94 339 TYR A CA 1
ATOM 2601 C C . TYR A 1 339 ? -10.930 23.047 42.780 1.00 95.94 339 TYR A C 1
ATOM 2603 O O . TYR A 1 339 ? -11.902 23.648 43.235 1.00 95.94 339 TYR A O 1
ATOM 2611 N N . HIS A 1 340 ? -9.694 23.275 43.240 1.00 94.44 340 HIS A N 1
ATOM 2612 C CA . HIS A 1 340 ? -9.423 24.246 44.305 1.00 94.44 340 HIS A CA 1
ATOM 2613 C C . HIS A 1 340 ? -9.831 25.677 43.916 1.00 94.44 340 HIS A C 1
ATOM 2615 O O . HIS A 1 340 ? -10.410 26.396 44.731 1.00 94.44 340 HIS A O 1
ATOM 2621 N N . ALA A 1 341 ? -9.592 26.094 42.668 1.00 94.69 341 ALA A N 1
ATOM 2622 C CA . ALA A 1 341 ? -10.018 27.403 42.173 1.00 94.69 341 ALA A CA 1
ATOM 2623 C C . ALA A 1 341 ? -11.552 27.544 42.104 1.00 94.69 341 ALA A C 1
ATOM 2625 O O . ALA A 1 341 ? -12.077 28.619 42.395 1.00 94.69 341 ALA A O 1
ATOM 2626 N N . LEU A 1 342 ? -12.276 26.475 41.756 1.00 95.31 342 LEU A N 1
ATOM 2627 C CA . LEU A 1 342 ? -13.740 26.437 41.770 1.00 95.31 342 LEU A CA 1
ATOM 2628 C C . LEU A 1 342 ? -14.290 26.473 43.202 1.00 95.31 342 LEU A C 1
ATOM 2630 O O . LEU A 1 342 ? -15.148 27.299 43.501 1.00 95.31 342 LEU A O 1
ATOM 2634 N N . ASN A 1 343 ? -13.746 25.656 44.105 1.00 96.31 343 ASN A N 1
ATOM 2635 C CA . ASN A 1 343 ? -14.128 25.621 45.517 1.00 96.31 343 ASN A CA 1
ATOM 2636 C C . ASN A 1 343 ? -13.940 26.994 46.193 1.00 96.31 343 ASN A C 1
ATOM 2638 O O . ASN A 1 343 ? -14.803 27.454 46.934 1.00 96.31 343 ASN A O 1
ATOM 2642 N N . ASN A 1 344 ? -12.851 27.701 45.871 1.00 95.31 344 ASN A N 1
ATOM 2643 C CA . ASN A 1 344 ? -12.616 29.062 46.360 1.00 95.31 344 ASN A CA 1
ATOM 2644 C C . ASN A 1 344 ? -13.622 30.090 45.808 1.00 95.31 344 ASN A C 1
ATOM 2646 O O . ASN A 1 344 ? -13.951 31.040 46.516 1.00 95.31 344 ASN A O 1
ATOM 2650 N N . LYS A 1 345 ? -14.139 29.909 44.582 1.00 95.50 345 LYS A N 1
ATOM 2651 C CA . LYS A 1 345 ? -15.225 30.747 44.038 1.00 95.50 345 LYS A CA 1
ATOM 2652 C C . LYS A 1 345 ? -16.561 30.465 44.725 1.00 95.50 345 LYS A C 1
ATOM 2654 O O . LYS A 1 345 ? -17.264 31.415 45.044 1.00 95.50 345 LYS A O 1
ATOM 2659 N N . ILE A 1 346 ? -16.884 29.194 44.981 1.00 95.19 346 ILE A N 1
ATOM 2660 C CA . ILE A 1 346 ? -18.109 28.790 45.694 1.00 95.19 346 ILE A CA 1
ATOM 2661 C C . ILE A 1 346 ? -18.119 29.407 47.098 1.00 95.19 346 ILE A C 1
ATOM 2663 O O . ILE A 1 346 ? -19.007 30.197 47.396 1.00 95.19 346 ILE A O 1
ATOM 2667 N N . ASN A 1 347 ? -17.054 29.202 47.883 1.00 94.75 347 ASN A N 1
ATOM 2668 C CA . ASN A 1 347 ? -16.905 29.806 49.214 1.00 94.75 347 ASN A CA 1
ATOM 2669 C C . ASN A 1 347 ? -17.029 31.347 49.208 1.00 94.75 347 ASN A C 1
ATOM 2671 O O . ASN A 1 347 ? -17.477 31.940 50.189 1.00 94.75 347 ASN A O 1
ATOM 2675 N N . ALA A 1 348 ? -16.600 32.012 48.128 1.00 94.12 348 ALA A N 1
ATOM 2676 C CA . ALA A 1 348 ? -16.711 33.463 47.985 1.00 94.12 348 ALA A CA 1
ATOM 2677 C C . ALA A 1 348 ? -18.147 33.920 47.668 1.00 94.12 348 ALA A C 1
ATOM 2679 O O . ALA A 1 348 ? -18.567 34.956 48.184 1.00 94.12 348 ALA A O 1
ATOM 2680 N N . PHE A 1 349 ? -18.902 33.151 46.872 1.00 94.81 349 PHE A N 1
ATOM 2681 C CA . PHE A 1 349 ? -20.335 33.382 46.668 1.00 94.81 349 PHE A CA 1
ATOM 2682 C C . PHE A 1 349 ? -21.129 33.102 47.946 1.00 94.81 349 PHE A C 1
ATOM 2684 O O . PHE A 1 349 ? -21.868 33.978 48.379 1.00 94.81 349 PHE A O 1
ATOM 2691 N N . ASP A 1 350 ? -20.893 31.974 48.626 1.00 95.25 350 ASP A N 1
ATOM 2692 C CA . ASP A 1 350 ? -21.549 31.655 49.903 1.00 95.25 350 ASP A CA 1
ATOM 2693 C C . ASP A 1 350 ? -21.362 32.785 50.929 1.00 95.25 350 ASP A C 1
ATOM 2695 O O . ASP A 1 350 ? -22.302 33.174 51.627 1.00 95.25 350 ASP A O 1
ATOM 2699 N N . LEU A 1 351 ? -20.157 33.361 51.013 1.00 94.75 351 LEU A N 1
ATOM 2700 C CA . LEU A 1 351 ? -19.881 34.492 51.898 1.00 94.75 351 LEU A CA 1
ATOM 2701 C C . LEU A 1 351 ? -20.602 35.778 51.451 1.00 94.75 351 LEU A C 1
ATOM 2703 O O . LEU A 1 351 ? -21.067 36.535 52.303 1.00 94.75 351 LEU A O 1
ATOM 2707 N N . ALA A 1 352 ? -20.701 36.048 50.148 1.00 94.88 352 ALA A N 1
ATOM 2708 C CA . ALA A 1 352 ? -21.415 37.212 49.621 1.00 94.88 352 ALA A CA 1
ATOM 2709 C C . ALA A 1 352 ? -22.931 37.110 49.870 1.00 94.88 352 ALA A C 1
ATOM 2711 O O . ALA A 1 352 ? -23.522 38.026 50.448 1.00 94.88 352 ALA A O 1
ATOM 2712 N N . ASP A 1 353 ? -23.528 35.968 49.534 1.00 95.12 353 ASP A N 1
ATOM 2713 C CA . ASP A 1 353 ? -24.958 35.697 49.669 1.00 95.12 353 ASP A CA 1
ATOM 2714 C C . ASP A 1 353 ? -25.394 35.732 51.140 1.00 95.12 353 ASP A C 1
ATOM 2716 O O . ASP A 1 353 ? -26.403 36.354 51.471 1.00 95.12 353 ASP A O 1
ATOM 2720 N N . ASN A 1 354 ? -24.602 35.169 52.064 1.00 94.94 354 ASN A N 1
ATOM 2721 C CA . ASN A 1 354 ? -24.879 35.279 53.502 1.00 94.94 354 ASN A CA 1
ATOM 2722 C C . ASN A 1 354 ? -24.872 36.741 53.993 1.00 94.94 354 ASN A C 1
ATOM 2724 O O . ASN A 1 354 ? -25.725 37.121 54.799 1.00 94.94 354 ASN A O 1
ATOM 2728 N N . ASN A 1 355 ? -23.961 37.586 53.496 1.00 94.44 355 ASN A N 1
ATOM 2729 C CA . ASN A 1 355 ? -23.952 39.014 53.832 1.00 94.44 355 ASN A CA 1
ATOM 2730 C C . ASN A 1 355 ? -25.180 39.752 53.259 1.00 94.44 355 ASN A C 1
ATOM 2732 O O . ASN A 1 355 ? -25.748 40.613 53.937 1.00 94.44 355 ASN A O 1
ATOM 2736 N N . GLU A 1 356 ? -25.631 39.409 52.048 1.00 95.88 356 GLU A N 1
ATOM 2737 C CA . GLU A 1 356 ? -26.849 39.986 51.465 1.00 95.88 356 GLU A CA 1
ATOM 2738 C C . GLU A 1 356 ? -28.122 39.510 52.186 1.00 95.88 356 GLU A C 1
ATOM 2740 O O . GLU A 1 356 ? -28.985 40.335 52.486 1.00 95.88 356 GLU A O 1
ATOM 2745 N N . ILE A 1 357 ? -28.215 38.233 52.575 1.00 94.31 357 ILE A N 1
ATOM 2746 C CA . ILE A 1 357 ? -29.314 37.697 53.399 1.00 94.31 357 ILE A CA 1
ATOM 2747 C C . ILE A 1 357 ? -29.420 38.459 54.728 1.00 94.31 357 ILE A C 1
ATOM 2749 O O . ILE A 1 357 ? -30.517 38.876 55.108 1.00 94.31 357 ILE A O 1
ATOM 2753 N N . ILE A 1 358 ? -28.294 38.706 55.408 1.00 95.75 358 ILE A N 1
ATOM 2754 C CA . ILE A 1 358 ? -28.258 39.491 56.653 1.00 95.75 358 ILE A CA 1
ATOM 2755 C C . ILE A 1 358 ? -28.754 40.926 56.413 1.00 95.75 358 ILE A C 1
ATOM 2757 O O . ILE A 1 358 ? -29.558 41.432 57.201 1.00 95.75 358 ILE A O 1
ATOM 2761 N N . ARG A 1 359 ? -28.337 41.579 55.317 1.00 96.19 359 ARG A N 1
ATOM 2762 C CA . ARG A 1 359 ? -28.815 42.927 54.957 1.00 96.19 359 ARG A CA 1
ATOM 2763 C C . ARG A 1 359 ? -30.322 42.935 54.686 1.00 96.19 359 ARG A C 1
ATOM 2765 O O . ARG A 1 359 ? -31.041 43.739 55.270 1.00 96.19 359 ARG A O 1
ATOM 2772 N N . LEU A 1 360 ? -30.817 41.999 53.878 1.00 94.75 360 LEU A N 1
ATOM 2773 C CA . LEU A 1 360 ? -32.239 41.879 53.545 1.00 94.75 360 LEU A CA 1
ATOM 2774 C C . LEU A 1 360 ? -33.102 41.601 54.786 1.00 94.75 360 LEU A C 1
ATOM 2776 O O . LEU A 1 360 ? -34.203 42.135 54.897 1.00 94.75 360 LEU A O 1
ATOM 2780 N N . GLN A 1 361 ? -32.606 40.832 55.758 1.00 95.81 361 GLN A N 1
ATOM 2781 C CA . GLN A 1 361 ? -33.288 40.642 57.043 1.00 95.81 361 GLN A CA 1
ATOM 2782 C C . GLN A 1 361 ? -33.337 41.934 57.877 1.00 95.81 361 GLN A C 1
ATOM 2784 O O . GLN A 1 361 ? -34.354 42.204 58.518 1.00 95.81 361 GLN A O 1
ATOM 2789 N N . GLN A 1 362 ? -32.290 42.765 57.854 1.00 95.75 362 GLN A N 1
ATOM 2790 C CA . GLN A 1 362 ? -32.312 44.093 58.485 1.00 95.75 362 GLN A CA 1
ATOM 2791 C C . GLN A 1 362 ? -33.313 45.030 57.787 1.00 95.75 362 GLN A C 1
ATOM 2793 O O . GLN A 1 362 ? -34.131 45.653 58.467 1.00 95.75 362 GLN A O 1
ATOM 2798 N N . ASP A 1 363 ? -33.319 45.061 56.451 1.00 94.88 363 ASP A N 1
ATOM 2799 C CA . ASP A 1 363 ? -34.257 45.851 55.643 1.00 94.88 363 ASP A CA 1
ATOM 2800 C C . ASP A 1 363 ? -35.718 45.432 55.898 1.00 94.88 363 ASP A C 1
ATOM 2802 O O . ASP A 1 363 ? -36.576 46.279 56.160 1.00 94.88 363 ASP A O 1
ATOM 2806 N N . VAL A 1 364 ? -36.011 44.125 55.911 1.00 94.31 364 VAL A N 1
ATOM 2807 C CA . VAL A 1 364 ? -37.345 43.579 56.230 1.00 94.31 364 VAL A CA 1
ATOM 2808 C C . VAL A 1 364 ? -37.771 43.938 57.654 1.00 94.31 364 VAL A C 1
ATOM 2810 O O . VAL A 1 364 ? -38.914 44.345 57.862 1.00 94.31 364 VAL A O 1
ATOM 2813 N N . ASN A 1 365 ? -36.872 43.865 58.639 1.00 93.94 365 ASN A N 1
ATOM 2814 C CA . ASN A 1 365 ? -37.177 44.284 60.010 1.00 93.94 365 ASN A CA 1
ATOM 2815 C C . ASN A 1 365 ? -37.469 45.793 60.105 1.00 93.94 365 ASN A C 1
ATOM 2817 O O . ASN A 1 365 ? -38.414 46.193 60.791 1.00 93.94 365 ASN A O 1
ATOM 2821 N N . ALA A 1 366 ? -36.729 46.632 59.374 1.00 92.62 366 ALA A N 1
ATOM 2822 C CA . ALA A 1 366 ? -36.987 48.069 59.295 1.00 92.62 366 ALA A CA 1
ATOM 2823 C C . ALA A 1 366 ? -38.321 48.388 58.590 1.00 92.62 366 ALA A C 1
ATOM 2825 O O . ALA A 1 366 ? -39.061 49.268 59.035 1.00 92.62 366 ALA A O 1
ATOM 2826 N N . VAL A 1 367 ? -38.673 47.656 57.528 1.00 91.50 367 VAL A N 1
ATOM 2827 C CA . VAL A 1 367 ? -39.971 47.771 56.840 1.00 91.50 367 VAL A CA 1
ATOM 2828 C C . VAL A 1 367 ? -41.119 47.322 57.747 1.00 91.50 367 VAL A C 1
ATOM 2830 O O . VAL A 1 367 ? -42.094 48.058 57.880 1.00 91.50 367 VAL A O 1
ATOM 2833 N N . ASN A 1 368 ? -40.990 46.191 58.444 1.00 91.50 368 ASN A N 1
ATOM 2834 C CA . ASN A 1 368 ? -41.986 45.718 59.410 1.00 91.50 368 ASN A CA 1
ATOM 2835 C C . ASN A 1 368 ? -42.197 46.727 60.549 1.00 91.50 368 ASN A C 1
ATOM 2837 O O . ASN A 1 368 ? -43.336 47.018 60.911 1.00 91.50 368 ASN A O 1
ATOM 2841 N N . HIS A 1 369 ? -41.123 47.330 61.071 1.00 89.50 369 HIS A N 1
ATOM 2842 C CA . HIS A 1 369 ? -41.235 48.408 62.055 1.00 89.50 369 HIS A CA 1
ATOM 2843 C C . HIS A 1 369 ? -41.982 49.626 61.487 1.00 89.50 369 HIS A C 1
ATOM 2845 O O . HIS A 1 369 ? -42.896 50.133 62.134 1.00 89.50 369 HIS A O 1
ATOM 2851 N N . ARG A 1 370 ? -41.662 50.054 60.256 1.00 88.19 370 ARG A N 1
ATOM 2852 C CA . ARG A 1 370 ? -42.357 51.158 59.565 1.00 88.19 370 ARG A CA 1
ATOM 2853 C C . ARG A 1 370 ? -43.840 50.872 59.320 1.00 88.19 370 ARG A C 1
ATOM 2855 O O . ARG A 1 370 ? -44.639 51.790 59.459 1.00 88.19 370 ARG A O 1
ATOM 2862 N N . ILE A 1 371 ? -44.209 49.634 58.985 1.00 84.50 371 ILE A N 1
ATOM 2863 C CA . ILE A 1 371 ? -45.608 49.205 58.810 1.00 84.50 371 ILE A CA 1
ATOM 2864 C C . ILE A 1 371 ? -46.354 49.253 60.149 1.00 84.50 371 ILE A C 1
ATOM 2866 O O . ILE A 1 371 ? -47.445 49.813 60.221 1.00 84.50 371 ILE A O 1
ATOM 2870 N N . ASN A 1 372 ? -45.743 48.742 61.221 1.00 81.19 372 ASN A N 1
ATOM 2871 C CA . ASN A 1 372 ? -46.348 48.687 62.556 1.00 81.19 372 ASN A CA 1
ATOM 2872 C C . ASN A 1 372 ? -46.579 50.067 63.208 1.00 81.19 372 ASN A C 1
ATOM 2874 O O . ASN A 1 372 ? -47.294 50.143 64.205 1.00 81.19 372 ASN A O 1
ATOM 2878 N N . VAL A 1 373 ? -46.005 51.148 62.663 1.00 83.56 373 VAL A N 1
ATOM 2879 C CA . VAL A 1 373 ? -46.248 52.536 63.109 1.00 83.56 373 VAL A CA 1
ATOM 2880 C C . VAL A 1 373 ? -47.121 53.355 62.144 1.00 83.56 373 VAL A C 1
ATOM 2882 O O . VAL A 1 373 ? -47.261 54.564 62.331 1.00 83.56 373 VAL A O 1
ATOM 2885 N N . LEU A 1 374 ? -47.725 52.738 61.119 1.00 81.50 374 LEU A N 1
ATOM 2886 C CA . LEU A 1 374 ? -48.664 53.436 60.233 1.00 81.50 374 LEU A CA 1
ATOM 2887 C C . LEU A 1 374 ? -49.985 53.755 60.964 1.00 81.50 374 LEU A C 1
ATOM 2889 O O . LEU A 1 374 ? -50.615 52.846 61.511 1.00 81.50 374 LEU A O 1
ATOM 2893 N N . PRO A 1 375 ? -50.457 55.016 60.953 1.00 74.88 375 PRO A N 1
ATOM 2894 C CA . PRO A 1 375 ? -51.750 55.374 61.528 1.00 74.88 375 PRO A CA 1
ATOM 2895 C C . PRO A 1 375 ? -52.909 54.865 60.659 1.00 74.88 375 PRO A C 1
ATOM 2897 O O . PRO A 1 375 ? -52.835 54.846 59.429 1.00 74.88 375 PRO A O 1
ATOM 2900 N N . THR A 1 376 ? -54.018 54.494 61.298 1.00 72.38 376 THR A N 1
ATOM 2901 C CA . THR A 1 376 ? -55.249 54.083 60.613 1.00 72.38 376 THR A CA 1
ATOM 2902 C C . THR A 1 376 ? -56.095 55.297 60.218 1.00 72.38 376 THR A C 1
ATOM 2904 O O . THR A 1 376 ? -56.379 56.173 61.034 1.00 72.38 376 THR A O 1
ATOM 2907 N N . TYR A 1 377 ? -56.524 55.349 58.954 1.00 65.19 377 TYR A N 1
ATOM 2908 C CA . TYR A 1 377 ? -57.323 56.449 58.402 1.00 65.19 377 TYR A CA 1
ATOM 2909 C C . TYR A 1 377 ? -58.785 56.034 58.193 1.00 65.19 377 TYR A C 1
ATOM 2911 O O . TYR A 1 377 ? -59.064 54.951 57.682 1.00 65.19 377 TYR A O 1
ATOM 2919 N N . ASN A 1 378 ? -59.724 56.918 58.542 1.00 66.75 378 ASN A N 1
ATOM 2920 C CA . ASN A 1 378 ? -61.148 56.749 58.245 1.00 66.75 378 ASN A CA 1
ATOM 2921 C C . ASN A 1 378 ? -61.487 57.427 56.902 1.00 66.75 378 ASN A C 1
ATOM 2923 O O . ASN A 1 378 ? -61.174 58.601 56.711 1.00 66.75 378 ASN A O 1
ATOM 2927 N N . LEU A 1 379 ? -62.113 56.691 55.978 1.00 67.25 379 LEU A N 1
ATOM 2928 C CA . LEU A 1 379 ? -62.318 57.087 54.575 1.00 67.25 379 LEU A CA 1
ATOM 2929 C C . LEU A 1 379 ? -63.801 57.242 54.181 1.00 67.25 379 LEU A C 1
ATOM 2931 O O . LEU A 1 379 ? -64.149 57.108 53.009 1.00 67.25 379 LEU A O 1
ATOM 2935 N N . SER A 1 380 ? -64.687 57.539 55.134 1.00 67.25 380 SER A N 1
ATOM 2936 C CA . SER A 1 380 ? -66.144 57.657 54.935 1.00 67.25 380 SER A CA 1
ATOM 2937 C C . SER A 1 380 ? -66.606 58.900 54.132 1.00 67.25 380 SER A C 1
ATOM 2939 O O . SER A 1 380 ? -67.589 59.535 54.514 1.00 67.25 380 SER A O 1
ATOM 2941 N N . ALA A 1 381 ? -65.883 59.299 53.076 1.00 63.00 381 ALA A N 1
ATOM 2942 C CA . ALA A 1 381 ? -66.029 60.610 52.425 1.00 63.00 381 ALA A CA 1
ATOM 2943 C C . ALA A 1 381 ? -65.788 60.659 50.892 1.00 63.00 381 ALA A C 1
ATOM 2945 O O . ALA A 1 381 ? -65.761 61.756 50.338 1.00 63.00 381 ALA A O 1
ATOM 2946 N N . TYR A 1 382 ? -65.603 59.527 50.195 1.00 68.88 382 TYR A N 1
ATOM 2947 C CA . TYR A 1 382 ? -65.208 59.501 48.769 1.00 68.88 382 TYR A CA 1
ATOM 2948 C C . TYR A 1 382 ? -66.169 58.704 47.857 1.00 68.88 382 TYR A C 1
ATOM 2950 O O . TYR A 1 382 ? -66.811 57.753 48.301 1.00 68.88 382 TYR A O 1
ATOM 2958 N N . ALA A 1 383 ? -66.258 59.109 46.579 1.00 70.56 383 ALA A N 1
ATOM 2959 C CA . ALA A 1 383 ? -67.131 58.538 45.536 1.00 70.56 383 ALA A CA 1
ATOM 2960 C C . ALA A 1 383 ? -66.496 57.339 44.784 1.00 70.56 383 ALA A C 1
ATOM 2962 O O . ALA A 1 383 ? -65.367 56.947 45.085 1.00 70.56 383 ALA A O 1
ATOM 2963 N N . ASN A 1 384 ? -67.227 56.701 43.854 1.00 78.62 384 ASN A N 1
ATOM 2964 C CA . ASN A 1 384 ? -66.907 55.344 43.383 1.00 78.62 384 ASN A CA 1
ATOM 2965 C C . ASN A 1 384 ? -67.085 55.077 41.864 1.00 78.62 384 ASN A C 1
ATOM 2967 O O . ASN A 1 384 ? -67.470 55.927 41.074 1.00 78.62 384 ASN A O 1
ATOM 2971 N N . LYS A 1 385 ? -66.715 53.855 41.451 1.00 75.00 385 LYS A N 1
ATOM 2972 C CA . LYS A 1 385 ? -66.358 53.436 40.076 1.00 75.00 385 LYS A CA 1
ATOM 2973 C C . LYS A 1 385 ? -67.400 53.677 38.965 1.00 75.00 385 LYS A C 1
ATOM 2975 O O . LYS A 1 385 ? -67.021 53.601 37.798 1.00 75.00 385 LYS A O 1
ATOM 2980 N N . ALA A 1 386 ? -68.673 53.911 39.283 1.00 77.56 386 ALA A N 1
ATOM 2981 C CA . ALA A 1 386 ? -69.728 54.032 38.271 1.00 77.56 386 ALA A CA 1
ATOM 2982 C C . ALA A 1 386 ? -69.491 55.216 37.316 1.00 77.56 386 ALA A C 1
ATOM 2984 O O . ALA A 1 386 ? -69.620 55.058 36.103 1.00 77.56 386 ALA A O 1
ATOM 2985 N N . ASP A 1 387 ? -69.067 56.356 37.865 1.00 77.62 387 ASP A N 1
ATOM 2986 C CA . ASP A 1 387 ? -68.951 57.630 37.147 1.00 77.62 387 ASP A CA 1
ATOM 2987 C C . ASP A 1 387 ? -67.939 57.557 35.984 1.00 77.62 387 ASP A C 1
ATOM 2989 O O . ASP A 1 387 ? -68.195 58.027 34.877 1.00 77.62 387 ASP A O 1
ATOM 2993 N N . VAL A 1 388 ? -66.807 56.878 36.207 1.00 77.62 388 VAL A N 1
ATOM 2994 C CA . VAL A 1 388 ? -65.637 56.861 35.304 1.00 77.62 388 VAL A CA 1
ATOM 2995 C C . VAL A 1 388 ? -65.886 56.101 33.991 1.00 77.62 388 VAL A C 1
ATOM 2997 O O . VAL A 1 388 ? -65.201 56.331 32.996 1.00 77.62 388 VAL A O 1
ATOM 3000 N N . ILE A 1 389 ? -66.856 55.181 33.955 1.00 83.31 389 ILE A N 1
ATOM 3001 C CA . ILE A 1 389 ? -67.110 54.345 32.766 1.00 83.31 389 ILE A CA 1
ATOM 3002 C C . ILE A 1 389 ? -67.749 55.160 31.626 1.00 83.31 389 ILE A C 1
ATOM 3004 O O . ILE A 1 389 ? -67.558 54.820 30.458 1.00 83.31 389 ILE A O 1
ATOM 3008 N N . SER A 1 390 ? -68.459 56.248 31.946 1.00 83.19 390 SER A N 1
ATOM 3009 C CA . SER A 1 390 ? -69.189 57.061 30.964 1.00 83.19 390 SER A CA 1
ATOM 3010 C C . SER A 1 390 ? -68.271 57.823 29.997 1.00 83.19 390 SER A C 1
ATOM 3012 O O . SER A 1 390 ? -68.590 57.950 28.815 1.00 83.19 390 SER A O 1
ATOM 3014 N N . ASP A 1 391 ? -67.130 58.326 30.472 1.00 84.00 391 ASP A N 1
ATOM 3015 C CA . ASP A 1 391 ? -66.317 59.289 29.712 1.00 84.00 391 ASP A CA 1
ATOM 3016 C C . ASP A 1 391 ? -65.520 58.645 28.565 1.00 84.00 391 ASP A C 1
ATOM 3018 O O . ASP A 1 391 ? -65.289 59.262 27.521 1.00 84.00 391 ASP A O 1
ATOM 3022 N N . LEU A 1 392 ? -65.108 57.383 28.727 1.00 84.31 392 LEU A N 1
ATOM 3023 C CA . LEU A 1 392 ? -64.159 56.729 27.818 1.00 84.31 392 LEU A CA 1
ATOM 3024 C C . LEU A 1 392 ? -64.724 56.528 26.399 1.00 84.31 392 LEU A C 1
ATOM 3026 O O . LEU A 1 392 ? -63.987 56.603 25.414 1.00 84.31 392 LEU A O 1
ATOM 3030 N N . GLN A 1 393 ? -66.036 56.299 26.278 1.00 87.38 393 GLN A N 1
ATOM 3031 C CA . GLN A 1 393 ? -66.690 56.015 24.995 1.00 87.38 393 GLN A CA 1
ATOM 3032 C C . GLN A 1 393 ? -66.733 57.230 24.050 1.00 87.38 393 GLN A C 1
ATOM 3034 O O . GLN A 1 393 ? -66.880 57.055 22.841 1.00 87.38 393 GLN A O 1
ATOM 3039 N N . ALA A 1 394 ? -66.559 58.454 24.561 1.00 86.00 394 ALA A N 1
ATOM 3040 C CA . ALA A 1 394 ? -66.612 59.671 23.751 1.00 86.00 394 ALA A CA 1
ATOM 3041 C C . ALA A 1 394 ? -65.385 59.863 22.833 1.00 86.00 394 ALA A C 1
ATOM 3043 O O . ALA A 1 394 ? -65.493 60.501 21.785 1.00 86.00 394 ALA A O 1
ATOM 3044 N N . VAL A 1 395 ? -64.217 59.326 23.210 1.00 83.75 395 VAL A N 1
ATOM 3045 C CA . VAL A 1 395 ? -62.930 59.642 22.556 1.00 83.75 395 VAL A CA 1
ATOM 3046 C C . VAL A 1 395 ? -62.727 58.882 21.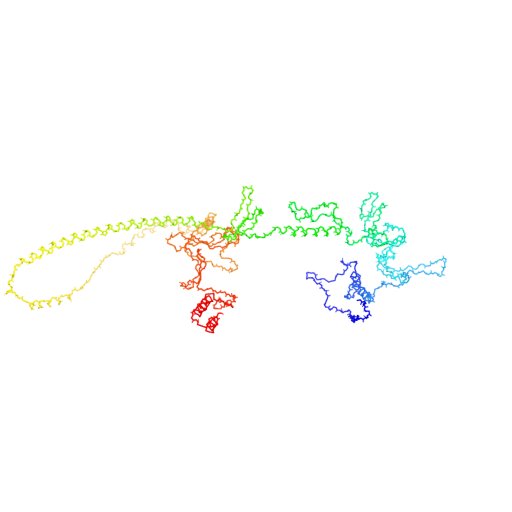240 1.00 83.75 395 VAL A C 1
ATOM 3048 O O . VAL A 1 395 ? -62.227 59.451 20.269 1.00 83.75 395 VAL A O 1
ATOM 3051 N N . ILE A 1 396 ? -63.141 57.610 21.189 1.00 87.94 396 ILE A N 1
ATOM 3052 C CA . ILE A 1 396 ? -62.834 56.671 20.090 1.00 87.94 396 ILE A CA 1
ATOM 3053 C C . ILE A 1 396 ? -63.323 57.185 18.726 1.00 87.94 396 ILE A C 1
ATOM 3055 O O . ILE A 1 396 ? -62.620 57.066 17.724 1.00 87.94 396 ILE A O 1
ATOM 3059 N N . ASN A 1 397 ? -64.497 57.820 18.685 1.00 83.75 397 ASN A N 1
ATOM 3060 C CA . ASN A 1 397 ? -65.168 58.222 17.443 1.00 83.75 397 ASN A CA 1
ATOM 3061 C C . ASN A 1 397 ? -64.432 59.305 16.627 1.00 83.75 397 ASN A C 1
ATOM 3063 O O . ASN A 1 397 ? -64.826 59.580 15.497 1.00 83.75 397 ASN A O 1
ATOM 3067 N N . ARG A 1 398 ? -63.403 59.959 17.185 1.00 82.62 398 ARG A N 1
ATOM 3068 C CA . ARG A 1 398 ? -62.776 61.156 16.593 1.00 82.62 398 ARG A CA 1
ATOM 3069 C C . ARG A 1 398 ? -61.543 60.877 15.720 1.00 82.62 398 ARG A C 1
ATOM 3071 O O . ARG A 1 398 ? -61.066 61.796 15.062 1.00 82.62 398 ARG A O 1
ATOM 3078 N N . ILE A 1 399 ? -61.019 59.650 15.722 1.00 82.50 399 ILE A N 1
ATOM 3079 C CA . ILE A 1 399 ? -59.742 59.312 15.064 1.00 82.50 399 ILE A CA 1
ATOM 3080 C C . ILE A 1 399 ? -59.894 59.072 13.545 1.00 82.50 399 ILE A C 1
ATOM 3082 O O . ILE A 1 399 ? -58.977 59.370 12.785 1.00 82.50 399 ILE A O 1
ATOM 3086 N N . ASN A 1 400 ? -61.047 58.580 13.088 1.00 80.62 400 ASN A N 1
ATOM 3087 C CA . ASN A 1 400 ? -61.222 57.931 11.777 1.00 80.62 400 ASN A CA 1
ATOM 3088 C C . ASN A 1 400 ? -61.420 58.888 10.559 1.00 80.62 400 ASN A C 1
ATOM 3090 O O . ASN A 1 400 ? -62.265 58.586 9.716 1.00 80.62 400 ASN A O 1
ATOM 3094 N N . THR A 1 401 ? -60.741 60.048 10.466 1.00 77.81 401 THR A N 1
ATOM 3095 C CA . THR A 1 401 ? -61.202 61.165 9.585 1.00 77.81 401 THR A CA 1
ATOM 3096 C C . THR A 1 401 ? -60.127 61.992 8.810 1.00 77.81 401 THR A C 1
ATOM 3098 O O . THR A 1 401 ? -60.417 63.139 8.476 1.00 77.81 401 THR A O 1
ATOM 3101 N N . LEU A 1 402 ? -58.882 61.547 8.553 1.00 75.44 402 LEU A N 1
ATOM 3102 C CA . LEU A 1 402 ? -57.703 62.458 8.446 1.00 75.44 402 LEU A CA 1
ATOM 3103 C C . LEU A 1 402 ? -56.656 62.360 7.262 1.00 75.44 402 LEU A C 1
ATOM 3105 O O . LEU A 1 402 ? -55.545 62.843 7.463 1.00 75.44 402 LEU A O 1
ATOM 3109 N N . GLU A 1 403 ? -56.894 61.842 6.031 1.00 66.94 403 GLU A N 1
ATOM 3110 C CA . GLU A 1 403 ? -55.754 61.293 5.204 1.00 66.94 403 GLU A CA 1
ATOM 3111 C C . GLU A 1 403 ? -55.035 61.979 3.959 1.00 66.94 403 GLU A C 1
ATOM 3113 O O . GLU A 1 403 ? -53.864 61.647 3.790 1.00 66.94 403 GLU A O 1
ATOM 3118 N N . ASN A 1 404 ? -55.572 62.818 3.027 1.00 58.47 404 ASN A N 1
ATOM 3119 C CA . ASN A 1 404 ? -54.983 62.950 1.626 1.00 58.47 404 ASN A CA 1
ATOM 3120 C C . ASN A 1 404 ? -54.882 64.353 0.907 1.00 58.47 404 ASN A C 1
ATOM 3122 O O . ASN A 1 404 ? -55.846 65.109 1.017 1.00 58.47 404 ASN A O 1
ATOM 3126 N N . ASN A 1 405 ? -53.829 64.644 0.066 1.00 43.81 405 ASN A N 1
ATOM 3127 C CA . ASN A 1 405 ? -53.797 65.514 -1.189 1.00 43.81 405 ASN A CA 1
ATOM 3128 C C . ASN A 1 405 ? -52.385 65.726 -1.913 1.00 43.81 405 ASN A C 1
ATOM 3130 O O . ASN A 1 405 ? -51.386 65.691 -1.197 1.00 43.81 405 ASN A O 1
ATOM 3134 N N . PRO A 1 406 ? -52.261 65.996 -3.263 1.00 56.00 406 PRO A N 1
ATOM 3135 C CA . PRO A 1 406 ? -50.964 66.269 -3.999 1.00 56.00 406 PRO A CA 1
ATOM 3136 C C . PRO A 1 406 ? -50.894 67.360 -5.162 1.00 56.00 406 PRO A C 1
ATOM 3138 O O . PRO A 1 406 ? -51.916 67.633 -5.786 1.00 56.00 406 PRO A O 1
ATOM 3141 N N . THR A 1 407 ? -49.694 67.900 -5.542 1.00 48.12 407 THR A N 1
ATOM 3142 C CA . THR A 1 407 ? -49.350 68.877 -6.672 1.00 48.12 407 THR A CA 1
ATOM 3143 C C . THR A 1 407 ? -47.801 68.968 -6.968 1.00 48.12 407 THR A C 1
ATOM 3145 O O . THR A 1 407 ? -47.070 68.308 -6.234 1.00 48.12 407 THR A O 1
ATOM 3148 N N . ASP A 1 408 ? -47.146 69.778 -7.860 1.00 49.81 408 ASP A N 1
ATOM 3149 C CA . ASP A 1 408 ? -47.260 70.242 -9.299 1.00 49.81 408 ASP A CA 1
ATOM 3150 C C . ASP A 1 408 ? -45.980 71.083 -9.764 1.00 49.81 408 ASP A C 1
ATOM 3152 O O . ASP A 1 408 ? -45.329 71.639 -8.881 1.00 49.81 408 ASP A O 1
ATOM 3156 N N . LEU A 1 409 ? -45.570 71.201 -11.070 1.00 49.72 409 LEU A N 1
ATOM 3157 C CA . LEU A 1 409 ? -44.297 71.868 -11.581 1.00 49.72 409 LEU A CA 1
ATOM 3158 C C . LEU A 1 409 ? -44.223 72.314 -13.104 1.00 49.72 409 LEU A C 1
ATOM 3160 O O . LEU A 1 409 ? -44.853 71.677 -13.942 1.00 49.72 409 LEU A O 1
ATOM 3164 N N . SER A 1 410 ? -43.379 73.314 -13.526 1.00 45.44 410 SER A N 1
ATOM 3165 C CA . SER A 1 410 ? -43.095 73.676 -14.978 1.00 45.44 410 SER A CA 1
ATOM 3166 C C . SER A 1 410 ? -41.897 74.652 -15.358 1.00 45.44 410 SER A C 1
ATOM 3168 O O . SER A 1 410 ? -41.546 75.503 -14.547 1.00 45.44 410 SER A O 1
ATOM 3170 N N . GLY A 1 411 ? -41.334 74.605 -16.614 1.00 48.59 411 GLY A N 1
ATOM 3171 C CA . GLY A 1 411 ? -40.739 75.763 -17.406 1.00 48.59 411 GLY A CA 1
ATOM 3172 C C . GLY A 1 411 ? -39.294 75.749 -18.068 1.00 48.59 411 GLY A C 1
ATOM 3173 O O . GLY A 1 411 ? -38.324 75.698 -17.323 1.00 48.59 411 GLY A O 1
ATOM 3174 N N . TYR A 1 412 ? -39.112 75.924 -19.421 1.00 56.72 412 TYR A N 1
ATOM 3175 C CA . TYR A 1 412 ? -37.804 76.092 -20.191 1.00 56.72 412 TYR A CA 1
ATOM 3176 C C . TYR A 1 412 ? -37.897 76.776 -21.631 1.00 56.72 412 TYR A C 1
ATOM 3178 O O . TYR A 1 412 ? -39.002 77.092 -22.065 1.00 56.72 412 TYR A O 1
ATOM 3186 N N . GLN A 1 413 ? -36.777 77.017 -22.385 1.00 66.00 413 GLN A N 1
ATOM 3187 C CA . GLN A 1 413 ? -36.636 77.806 -23.678 1.00 66.00 413 GLN A CA 1
ATOM 3188 C C . GLN A 1 413 ? -36.319 76.982 -24.988 1.00 66.00 413 GLN A C 1
ATOM 3190 O O . GLN A 1 413 ? -36.111 75.775 -24.919 1.00 66.00 413 GLN A O 1
ATOM 3195 N N . THR A 1 414 ? -36.322 77.600 -26.202 1.00 73.31 414 THR A N 1
ATOM 3196 C CA . THR A 1 414 ? -36.447 76.944 -27.545 1.00 73.31 414 THR A CA 1
ATOM 3197 C C . THR A 1 414 ? -35.411 77.312 -28.664 1.00 73.31 414 THR A C 1
ATOM 3199 O O . THR A 1 414 ? -34.386 77.939 -28.419 1.00 73.31 414 THR A O 1
ATOM 3202 N N . LYS A 1 415 ? -35.659 76.854 -29.916 1.00 64.06 415 LYS A N 1
ATOM 3203 C CA . LYS A 1 415 ? -34.676 76.473 -30.971 1.00 64.06 415 LYS A CA 1
ATOM 3204 C C . LYS A 1 415 ? -34.195 77.545 -31.976 1.00 64.06 415 LYS A C 1
ATOM 3206 O O . LYS A 1 415 ? -33.112 77.386 -32.533 1.00 64.06 415 LYS A O 1
ATOM 3211 N N . ALA A 1 416 ? -34.981 78.578 -32.289 1.00 74.75 416 ALA A N 1
ATOM 3212 C CA . ALA A 1 416 ? -34.786 79.369 -33.524 1.00 74.75 416 ALA A CA 1
ATOM 3213 C C . ALA A 1 416 ? -33.468 80.173 -33.600 1.00 74.75 416 ALA A C 1
ATOM 3215 O O . ALA A 1 416 ? -32.991 80.483 -34.689 1.00 74.75 416 ALA A O 1
ATOM 3216 N N . GLN A 1 417 ? -32.873 80.502 -32.452 1.00 77.19 417 GLN A N 1
ATOM 3217 C CA . GLN A 1 417 ? -31.701 81.381 -32.360 1.00 77.19 417 GLN A CA 1
ATOM 3218 C C . GLN A 1 417 ? -30.408 80.723 -32.886 1.00 77.19 417 GLN A C 1
ATOM 3220 O O . GLN A 1 417 ? -29.504 81.428 -33.319 1.00 77.19 417 GLN A O 1
ATOM 3225 N N . ALA A 1 418 ? -30.338 79.387 -32.928 1.00 74.81 418 ALA A N 1
ATOM 3226 C CA . ALA A 1 418 ? -29.128 78.640 -33.294 1.00 74.81 418 ALA A CA 1
ATOM 3227 C C . ALA A 1 418 ? -28.836 78.556 -34.811 1.00 74.81 418 ALA A C 1
ATOM 3229 O O . ALA A 1 418 ? -27.804 78.025 -35.210 1.00 74.81 418 ALA A O 1
ATOM 3230 N N . SER A 1 419 ? -29.741 79.014 -35.685 1.00 77.56 419 SER A N 1
ATOM 3231 C CA . SER A 1 419 ? -29.634 78.752 -37.134 1.00 77.56 419 SER A CA 1
ATOM 3232 C C . SER A 1 419 ? -28.861 79.803 -37.941 1.00 77.56 419 SER A C 1
ATOM 3234 O O . SER A 1 419 ? -28.461 79.510 -39.065 1.00 77.56 419 SER A O 1
ATOM 3236 N N . ALA A 1 420 ? -28.647 81.012 -37.414 1.00 77.94 420 ALA A N 1
ATOM 3237 C CA . ALA A 1 420 ? -28.049 82.111 -38.184 1.00 77.94 420 ALA A CA 1
ATOM 3238 C C . ALA A 1 420 ? -26.520 81.994 -38.344 1.00 77.94 420 ALA A C 1
ATOM 3240 O O . ALA A 1 420 ? -25.977 82.305 -39.404 1.00 77.94 420 ALA A O 1
ATOM 3241 N N . GLU A 1 421 ? -25.825 81.520 -37.308 1.00 78.94 421 GLU A N 1
ATOM 3242 C CA . GLU A 1 421 ? -24.355 81.521 -37.230 1.00 78.94 421 GLU A CA 1
ATOM 3243 C C . GLU A 1 421 ? -23.703 80.526 -38.209 1.00 78.94 421 GLU A C 1
ATOM 3245 O O . GLU A 1 421 ? -22.584 80.739 -38.680 1.00 78.94 421 GLU A O 1
ATOM 3250 N N . SER A 1 422 ? -24.429 79.470 -38.589 1.00 77.75 422 SER A N 1
ATOM 3251 C CA . SER A 1 422 ? -23.919 78.380 -39.430 1.00 77.75 422 SER A CA 1
ATOM 3252 C C . SER A 1 422 ? -23.547 78.789 -40.863 1.00 77.75 422 SER A C 1
ATOM 3254 O O . SER A 1 422 ? -22.715 78.118 -41.473 1.00 77.75 422 SER A O 1
ATOM 3256 N N . SER A 1 423 ? -24.147 79.842 -41.433 1.00 79.38 423 SER A N 1
ATOM 3257 C CA . SER A 1 423 ? -23.968 80.172 -42.861 1.00 79.38 423 SER A CA 1
ATOM 3258 C C . SER A 1 423 ? -22.609 80.793 -43.197 1.00 79.38 423 SER A C 1
ATOM 3260 O O . SER A 1 423 ? -22.112 80.605 -44.306 1.00 79.38 423 SER A O 1
ATOM 3262 N N . ILE A 1 424 ? -21.998 81.530 -42.264 1.00 79.31 424 ILE A N 1
ATOM 3263 C CA . ILE A 1 424 ? -20.744 82.266 -42.516 1.00 79.31 424 ILE A CA 1
ATOM 3264 C C . ILE A 1 424 ? -19.556 81.298 -42.643 1.00 79.31 424 ILE A C 1
ATOM 3266 O O . ILE A 1 424 ? -18.680 81.491 -43.488 1.00 79.31 424 ILE A O 1
ATOM 3270 N N . LEU A 1 425 ? -19.555 80.223 -41.848 1.00 78.12 425 LEU A N 1
ATOM 3271 C CA . LEU A 1 425 ? -18.475 79.234 -41.794 1.00 78.12 425 LEU A CA 1
ATOM 3272 C C . LEU A 1 425 ? -18.245 78.521 -43.142 1.00 78.12 425 LEU A C 1
ATOM 3274 O O . LEU A 1 425 ? -17.105 78.242 -43.514 1.00 78.12 425 LEU A O 1
ATOM 3278 N N . SER A 1 426 ? -19.317 78.281 -43.902 1.00 77.94 426 SER A N 1
ATOM 3279 C CA . SER A 1 426 ? -19.292 77.523 -45.161 1.00 77.94 426 SER A CA 1
ATOM 3280 C C . SER A 1 426 ? -18.475 78.180 -46.282 1.00 77.94 426 SER A C 1
ATOM 3282 O O . SER A 1 426 ? -17.968 77.481 -47.157 1.00 77.94 426 SER A O 1
ATOM 3284 N N . GLY A 1 427 ? -18.326 79.510 -46.281 1.00 74.50 427 GLY A N 1
ATOM 3285 C CA . GLY A 1 427 ? -17.663 80.234 -47.374 1.00 74.50 427 GLY A CA 1
ATOM 3286 C C . GLY A 1 427 ? -16.146 80.017 -47.449 1.00 74.50 427 GLY A C 1
ATOM 3287 O O . GLY A 1 427 ? -15.580 79.992 -48.540 1.00 74.50 427 GLY A O 1
ATOM 3288 N N . LEU A 1 428 ? -15.487 79.827 -46.302 1.00 75.56 428 LEU A N 1
ATOM 3289 C CA . LEU A 1 428 ? -14.022 79.714 -46.205 1.00 75.56 428 LEU A CA 1
ATOM 3290 C C . LEU A 1 428 ? -13.484 78.326 -46.593 1.00 75.56 428 LEU A C 1
ATOM 3292 O O . LEU A 1 428 ? -12.304 78.187 -46.911 1.00 75.56 428 LEU A O 1
ATOM 3296 N N . ILE A 1 429 ? -14.340 77.302 -46.578 1.00 72.69 429 ILE A N 1
ATOM 3297 C CA . ILE A 1 429 ? -13.963 75.901 -46.820 1.00 72.69 429 ILE A CA 1
ATOM 3298 C C . ILE A 1 429 ? -13.584 75.670 -48.296 1.00 72.69 429 ILE A C 1
ATOM 3300 O O . ILE A 1 429 ? -12.662 74.912 -48.597 1.00 72.69 429 ILE A O 1
ATOM 3304 N N . ASN A 1 430 ? -14.235 76.380 -49.220 1.00 72.50 430 ASN A N 1
ATOM 3305 C CA . ASN A 1 430 ? -14.213 76.089 -50.660 1.00 72.50 430 ASN A CA 1
ATOM 3306 C C . ASN A 1 430 ? -12.942 76.542 -51.416 1.00 72.50 430 ASN A C 1
ATOM 3308 O O . ASN A 1 430 ? -12.906 76.446 -52.639 1.00 72.50 430 ASN A O 1
ATOM 3312 N N . GLN A 1 431 ? -11.909 77.045 -50.727 1.00 70.25 431 GLN A N 1
ATOM 3313 C CA . GLN A 1 431 ? -10.624 77.455 -51.332 1.00 70.25 431 GLN A CA 1
ATOM 3314 C C . GLN A 1 431 ? -9.444 76.528 -50.976 1.00 70.25 431 GLN A C 1
ATOM 3316 O O . GLN A 1 431 ? -8.284 76.867 -51.215 1.00 70.25 431 GLN A O 1
ATOM 3321 N N . LYS A 1 432 ? -9.708 75.364 -50.374 1.00 74.44 432 LYS A N 1
ATOM 3322 C CA . LYS A 1 432 ? -8.701 74.315 -50.156 1.00 74.44 432 LYS A CA 1
ATOM 3323 C C . LYS A 1 432 ? -8.832 73.224 -51.219 1.00 74.44 432 LYS A C 1
ATOM 3325 O O . LYS A 1 432 ? -9.923 73.008 -51.738 1.00 74.44 432 LYS A O 1
ATOM 3330 N N . ALA A 1 433 ? -7.728 72.527 -51.503 1.00 70.88 433 ALA A N 1
ATOM 3331 C CA . ALA A 1 433 ? -7.768 71.282 -52.271 1.00 70.88 433 ALA A CA 1
ATOM 3332 C C . ALA A 1 433 ? -8.791 70.332 -51.632 1.00 70.88 433 ALA A C 1
ATOM 3334 O O . ALA A 1 433 ? -8.850 70.219 -50.402 1.00 70.88 433 ALA A O 1
ATOM 3335 N N . SER A 1 434 ? -9.635 69.708 -52.447 1.00 72.25 434 SER A N 1
ATOM 3336 C CA . SER A 1 434 ? -10.793 68.990 -51.935 1.00 72.25 434 SER A CA 1
ATOM 3337 C C . SER A 1 434 ? -10.387 67.710 -51.209 1.00 72.25 434 SER A C 1
ATOM 3339 O O . SER A 1 434 ? -9.391 67.051 -51.520 1.00 72.25 434 SER A O 1
ATOM 3341 N N . ILE A 1 435 ? -11.237 67.301 -50.267 1.00 71.25 435 ILE A N 1
ATOM 3342 C CA . ILE A 1 435 ? -11.120 66.005 -49.588 1.00 71.25 435 ILE A CA 1
ATOM 3343 C C . ILE A 1 435 ? -11.136 64.850 -50.609 1.00 71.25 435 ILE A C 1
ATOM 3345 O O . ILE A 1 435 ? -10.508 63.825 -50.368 1.00 71.25 435 ILE A O 1
ATOM 3349 N N . SER A 1 436 ? -11.779 65.024 -51.772 1.00 74.44 436 SER A N 1
ATOM 3350 C CA . SER A 1 436 ? -11.798 64.033 -52.857 1.00 74.44 436 SER A CA 1
ATOM 3351 C C . SER A 1 436 ? -10.419 63.838 -53.504 1.00 74.44 436 SER A C 1
ATOM 3353 O O . SER A 1 436 ? -9.952 62.708 -53.650 1.00 74.44 436 SER A O 1
ATOM 3355 N N . GLU A 1 437 ? -9.722 64.929 -53.832 1.00 73.50 437 GLU A N 1
ATOM 3356 C CA . GLU A 1 437 ? -8.381 64.887 -54.435 1.00 73.50 437 GLU A CA 1
ATOM 3357 C C . GLU A 1 437 ? -7.355 64.291 -53.459 1.00 73.50 437 GLU A C 1
ATOM 3359 O O . GLU A 1 437 ? -6.583 63.403 -53.827 1.00 73.50 437 GLU A O 1
ATOM 3364 N N . LEU A 1 438 ? -7.408 64.702 -52.186 1.00 74.31 438 LEU A N 1
ATOM 3365 C CA . LEU A 1 438 ? -6.542 64.163 -51.135 1.00 74.31 438 LEU A CA 1
ATOM 3366 C C . LEU A 1 438 ? -6.823 62.673 -50.863 1.00 74.31 438 LEU A C 1
ATOM 3368 O O . LEU A 1 438 ? -5.888 61.883 -50.714 1.00 74.31 438 LEU A O 1
ATOM 3372 N N . ASN A 1 439 ? -8.099 62.268 -50.843 1.00 74.75 439 ASN A N 1
ATOM 3373 C CA . ASN A 1 439 ? -8.481 60.864 -50.697 1.00 74.75 439 ASN A CA 1
ATOM 3374 C C . ASN A 1 439 ? -8.034 60.015 -51.891 1.00 74.75 439 ASN A C 1
ATOM 3376 O O . ASN A 1 439 ? -7.604 58.889 -51.680 1.00 74.75 439 ASN A O 1
ATOM 3380 N N . THR A 1 440 ? -8.071 60.541 -53.118 1.00 78.31 440 THR A N 1
ATOM 3381 C CA . THR A 1 440 ? -7.653 59.798 -54.321 1.00 78.31 440 THR A CA 1
ATOM 3382 C C . THR A 1 440 ? -6.190 59.357 -54.221 1.00 78.31 440 THR A C 1
ATOM 3384 O O . THR A 1 440 ? -5.880 58.187 -54.444 1.00 78.31 440 THR A O 1
ATOM 3387 N N . VAL A 1 441 ? -5.295 60.254 -53.787 1.00 74.94 441 VAL A N 1
ATOM 3388 C CA . VAL A 1 441 ? -3.888 59.903 -53.524 1.00 74.94 441 VAL A CA 1
ATOM 3389 C C . VAL A 1 441 ? -3.785 58.913 -52.358 1.00 74.94 441 VAL A C 1
ATOM 3391 O O . VAL A 1 441 ? -3.122 57.884 -52.486 1.00 74.94 441 VAL A O 1
ATOM 3394 N N . LYS A 1 442 ? -4.498 59.159 -51.251 1.00 72.81 442 LYS A N 1
ATOM 3395 C CA . LYS A 1 442 ? -4.517 58.282 -50.065 1.00 72.81 442 LYS A CA 1
ATOM 3396 C C . LYS A 1 442 ? -4.984 56.848 -50.369 1.00 72.81 442 LYS A C 1
ATOM 3398 O O . LYS A 1 442 ? -4.454 55.912 -49.784 1.00 72.81 442 LYS A O 1
ATOM 3403 N N . SER A 1 443 ? -5.934 56.668 -51.287 1.00 70.50 443 SER A N 1
ATOM 3404 C CA . SER A 1 443 ? -6.436 55.361 -51.735 1.00 70.50 443 SER A CA 1
ATOM 3405 C C . SER A 1 443 ? -5.454 54.589 -52.620 1.00 70.50 443 SER A C 1
ATOM 3407 O O . SER A 1 443 ? -5.600 53.379 -52.758 1.00 70.50 443 SER A O 1
ATOM 3409 N N . SER A 1 444 ? -4.468 55.262 -53.221 1.00 71.94 444 SER A N 1
ATOM 3410 C CA . SER A 1 444 ? -3.489 54.638 -54.126 1.00 71.94 444 SER A CA 1
ATOM 3411 C C . SER A 1 444 ? -2.252 54.055 -53.425 1.00 71.94 444 SER A C 1
ATOM 3413 O O . SER A 1 444 ? -1.430 53.411 -54.074 1.00 71.94 444 SER A O 1
ATOM 3415 N N . ILE A 1 445 ? -2.119 54.244 -52.106 1.00 75.12 445 ILE A N 1
ATOM 3416 C CA . ILE A 1 445 ? -1.014 53.713 -51.296 1.00 75.12 445 ILE A CA 1
ATOM 3417 C C . ILE A 1 445 ? -1.443 52.367 -50.681 1.00 75.12 445 ILE A C 1
ATOM 3419 O O . ILE A 1 445 ? -2.390 52.352 -49.890 1.00 75.12 445 ILE A O 1
ATOM 3423 N N . PRO A 1 446 ? -0.767 51.239 -50.980 1.00 72.88 446 PRO A N 1
ATOM 3424 C CA . PRO A 1 446 ? -1.066 49.956 -50.346 1.00 72.88 446 PRO A CA 1
ATOM 3425 C C . PRO A 1 446 ? -0.854 50.015 -48.828 1.00 72.88 446 PRO A C 1
ATOM 3427 O O . PRO A 1 446 ? 0.211 50.414 -48.356 1.00 72.88 446 PRO A O 1
ATOM 3430 N N . ASN A 1 447 ? -1.856 49.597 -48.050 1.00 69.50 447 ASN A N 1
ATOM 3431 C CA . ASN A 1 447 ? -1.740 49.559 -46.595 1.00 69.50 447 ASN A CA 1
ATOM 3432 C C . ASN A 1 447 ? -0.922 48.339 -46.143 1.00 69.50 447 ASN A C 1
ATOM 3434 O O . ASN A 1 447 ? -1.448 47.232 -46.061 1.00 69.50 447 ASN A O 1
ATOM 3438 N N . VAL A 1 448 ? 0.349 48.566 -45.812 1.00 65.25 448 VAL A N 1
ATOM 3439 C CA . VAL A 1 448 ? 1.258 47.543 -45.264 1.00 65.25 448 VAL A CA 1
ATOM 3440 C C . VAL A 1 448 ? 1.159 47.388 -43.739 1.00 65.25 448 VAL A C 1
ATOM 3442 O O . VAL A 1 448 ? 1.732 46.460 -43.183 1.00 65.25 448 VAL A O 1
ATOM 3445 N N . GLY A 1 449 ? 0.397 48.248 -43.050 1.00 65.12 449 GLY A N 1
ATOM 3446 C CA . GLY A 1 449 ? 0.203 48.218 -41.591 1.00 65.12 449 GLY A CA 1
ATOM 3447 C C . GLY A 1 449 ? -0.712 47.099 -41.076 1.00 65.12 449 GLY A C 1
ATOM 3448 O O . GLY A 1 449 ? -1.146 47.152 -39.931 1.00 65.12 449 GLY A O 1
ATOM 3449 N N . LEU A 1 450 ? -1.043 46.125 -41.928 1.00 59.94 450 LEU A N 1
ATOM 3450 C CA . LEU A 1 450 ? -1.738 44.879 -41.581 1.00 59.94 450 LEU A CA 1
ATOM 3451 C C . LEU A 1 450 ? -0.860 43.638 -41.831 1.00 59.94 450 LEU A C 1
ATOM 3453 O O . LEU A 1 450 ? -1.336 42.512 -41.703 1.00 59.94 450 LEU A O 1
ATOM 3457 N N . PHE A 1 451 ? 0.405 43.821 -42.220 1.00 75.12 451 PHE A N 1
ATOM 3458 C CA . PHE A 1 451 ? 1.357 42.721 -42.309 1.00 75.12 451 PHE A CA 1
ATOM 3459 C C . PHE A 1 451 ? 1.895 42.403 -40.916 1.00 75.12 451 PHE A C 1
ATOM 3461 O O . PHE A 1 451 ? 2.443 43.276 -40.247 1.00 75.12 451 PHE A O 1
ATOM 3468 N N . VAL A 1 452 ? 1.736 41.145 -40.504 1.00 76.25 452 VAL A N 1
ATOM 3469 C CA . VAL A 1 452 ? 2.239 40.625 -39.229 1.00 76.25 452 VAL A CA 1
ATOM 3470 C C . VAL A 1 452 ? 3.759 40.792 -39.193 1.00 76.25 452 VAL A C 1
ATOM 3472 O O . VAL A 1 452 ? 4.463 40.262 -40.056 1.00 76.25 452 VAL A O 1
ATOM 3475 N N . THR A 1 453 ? 4.273 41.541 -38.220 1.00 80.75 453 THR A N 1
ATOM 3476 C CA . THR A 1 453 ? 5.717 41.689 -38.010 1.00 80.75 453 THR A CA 1
ATOM 3477 C C . THR A 1 453 ? 6.258 40.521 -37.188 1.00 80.75 453 THR A C 1
ATOM 3479 O O . THR A 1 453 ? 5.507 39.835 -36.495 1.00 80.75 453 THR A O 1
ATOM 3482 N N . GLN A 1 454 ? 7.579 40.307 -37.200 1.00 81.56 454 GLN A N 1
ATOM 3483 C CA . GLN A 1 454 ? 8.196 39.295 -36.333 1.00 81.56 454 GLN A CA 1
ATOM 3484 C C . GLN A 1 454 ? 7.860 39.540 -34.851 1.00 81.56 454 GLN A C 1
ATOM 3486 O O . GLN A 1 454 ? 7.566 38.594 -34.135 1.00 81.56 454 GLN A O 1
ATOM 3491 N N . ALA A 1 455 ? 7.789 40.804 -34.418 1.00 83.00 455 ALA A N 1
ATOM 3492 C CA . ALA A 1 455 ? 7.408 41.150 -33.051 1.00 83.00 455 ALA A CA 1
ATOM 3493 C C . ALA A 1 455 ? 5.955 40.766 -32.717 1.00 83.00 455 ALA A C 1
ATOM 3495 O O . ALA A 1 455 ? 5.676 40.406 -31.579 1.00 83.00 455 ALA A O 1
ATOM 3496 N N . ASP A 1 456 ? 5.032 40.789 -33.684 1.00 81.56 456 ASP A N 1
ATOM 3497 C CA . ASP A 1 456 ? 3.650 40.337 -33.471 1.00 81.56 456 ASP A CA 1
ATOM 3498 C C . ASP A 1 456 ? 3.573 38.805 -33.341 1.00 81.56 456 ASP A C 1
ATOM 3500 O O . ASP A 1 456 ? 2.793 38.291 -32.538 1.00 81.56 456 ASP A O 1
ATOM 3504 N N . ILE A 1 457 ? 4.419 38.073 -34.079 1.00 80.31 457 ILE A N 1
ATOM 3505 C CA . ILE A 1 457 ? 4.581 36.614 -33.948 1.00 80.31 457 ILE A CA 1
ATOM 3506 C C . ILE A 1 457 ? 5.180 36.279 -32.578 1.00 80.31 457 ILE A C 1
ATOM 3508 O O . ILE A 1 457 ? 4.609 35.479 -31.838 1.00 80.31 457 ILE A O 1
ATOM 3512 N N . ASP A 1 458 ? 6.287 36.926 -32.216 1.00 82.75 458 ASP A N 1
ATOM 3513 C CA . ASP A 1 458 ? 6.996 36.697 -30.956 1.00 82.75 458 ASP A CA 1
ATOM 3514 C C . ASP A 1 458 ? 6.103 37.043 -29.754 1.00 82.75 458 ASP A C 1
ATOM 3516 O O . ASP A 1 458 ? 6.007 36.258 -28.813 1.00 82.75 458 ASP A O 1
ATOM 3520 N N . ASN A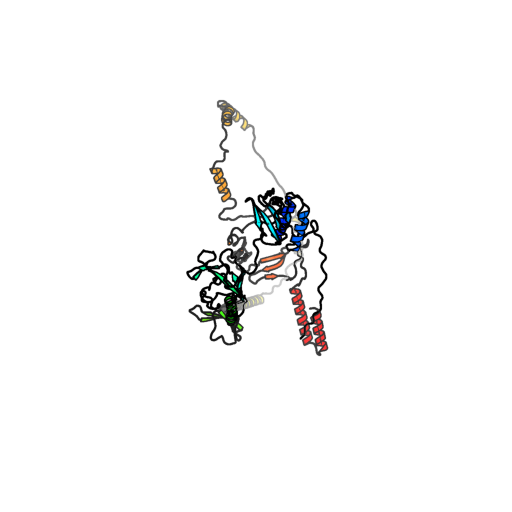 1 459 ? 5.368 38.162 -29.803 1.00 80.38 459 ASN A N 1
ATOM 3521 C CA . ASN A 1 459 ? 4.370 38.513 -28.789 1.00 80.38 459 ASN A CA 1
ATOM 3522 C C . ASN A 1 459 ? 3.236 37.481 -28.717 1.00 80.38 459 ASN A C 1
ATOM 3524 O O . ASN A 1 459 ? 2.839 37.102 -27.620 1.00 80.38 459 ASN A O 1
ATOM 3528 N N . SER A 1 460 ? 2.746 36.969 -29.851 1.00 79.25 460 SER A N 1
ATOM 3529 C CA . SER A 1 460 ? 1.710 35.923 -29.856 1.00 79.25 460 SER A CA 1
ATOM 3530 C C . SER A 1 460 ? 2.204 34.620 -29.210 1.00 79.25 460 SER A C 1
ATOM 3532 O O . SER A 1 460 ? 1.481 34.004 -28.431 1.00 79.25 460 SER A O 1
ATOM 3534 N N . ILE A 1 461 ? 3.452 34.217 -29.475 1.00 76.19 461 ILE A N 1
ATOM 3535 C CA . ILE A 1 461 ? 4.086 33.026 -28.880 1.00 76.19 461 ILE A CA 1
ATOM 3536 C C . ILE A 1 461 ? 4.358 33.230 -27.378 1.00 76.19 461 ILE A C 1
ATOM 3538 O O . ILE A 1 461 ? 4.117 32.328 -26.568 1.00 76.19 461 ILE A O 1
ATOM 3542 N N . ASN A 1 462 ? 4.809 34.423 -26.985 1.00 73.19 462 ASN A N 1
ATOM 354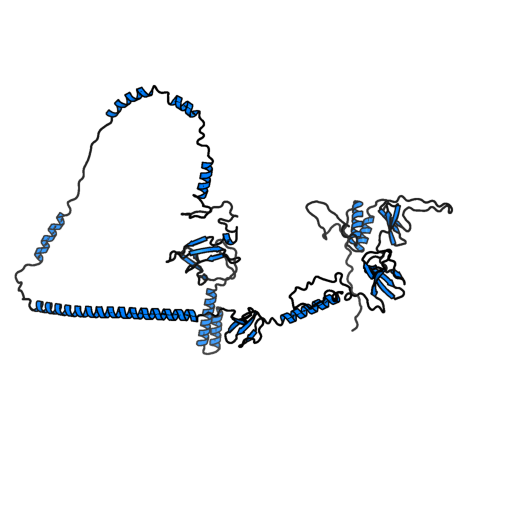3 C CA . ASN A 1 462 ? 5.012 34.781 -25.583 1.00 73.19 462 ASN A CA 1
ATOM 3544 C C . ASN A 1 462 ? 3.682 34.791 -24.812 1.00 73.19 462 ASN A C 1
ATOM 3546 O O . ASN A 1 462 ? 3.615 34.204 -23.735 1.00 73.19 462 ASN A O 1
ATOM 3550 N N . ASN A 1 463 ? 2.611 35.347 -25.386 1.00 70.69 463 ASN A N 1
ATOM 3551 C CA . ASN A 1 463 ? 1.272 35.340 -24.791 1.00 70.69 463 ASN A CA 1
ATOM 3552 C C . ASN A 1 463 ? 0.693 33.922 -24.660 1.00 70.69 463 ASN A C 1
ATOM 3554 O O . ASN A 1 463 ? 0.131 33.588 -23.621 1.00 70.69 463 ASN A O 1
ATOM 3558 N N . ILE A 1 464 ? 0.904 33.035 -25.642 1.00 68.56 464 ILE A N 1
ATOM 3559 C CA . ILE A 1 464 ? 0.565 31.603 -25.498 1.00 68.56 464 ILE A CA 1
ATOM 3560 C C . ILE A 1 464 ? 1.275 30.987 -24.277 1.00 68.56 464 ILE A C 1
ATOM 3562 O O . ILE A 1 464 ? 0.693 30.176 -23.555 1.00 68.56 464 ILE A O 1
ATOM 3566 N N . THR A 1 465 ? 2.512 31.412 -24.010 1.00 60.88 465 THR A N 1
ATOM 3567 C CA . THR A 1 465 ? 3.339 30.922 -22.897 1.00 60.88 465 THR A CA 1
ATOM 3568 C C . THR A 1 465 ? 2.952 31.524 -21.534 1.00 60.88 465 THR A C 1
ATOM 3570 O O . THR A 1 465 ? 3.296 30.940 -20.507 1.00 60.88 465 THR A O 1
ATOM 3573 N N . THR A 1 466 ? 2.229 32.651 -21.484 1.00 59.72 466 THR A N 1
ATOM 3574 C CA . THR A 1 466 ? 1.861 33.346 -20.231 1.00 59.72 466 THR A CA 1
ATOM 3575 C C . THR A 1 466 ? 0.367 33.324 -19.894 1.00 59.72 466 THR A C 1
ATOM 3577 O O . THR A 1 466 ? 0.034 33.291 -18.712 1.00 59.72 466 THR A O 1
ATOM 3580 N N . GLU A 1 467 ? -0.533 33.318 -20.882 1.00 59.84 467 GLU A N 1
ATOM 3581 C CA . GLU A 1 467 ? -1.987 33.449 -20.670 1.00 59.84 467 GLU A CA 1
ATOM 3582 C C . GLU A 1 467 ? -2.738 32.105 -20.578 1.00 59.84 467 GLU A C 1
ATOM 3584 O O . GLU A 1 467 ? -3.850 32.072 -20.054 1.00 59.84 467 GLU A O 1
ATOM 3589 N N . TYR A 1 468 ? -2.157 30.999 -21.068 1.00 67.06 468 TYR A N 1
ATOM 3590 C CA . TYR A 1 468 ? -2.864 29.716 -21.241 1.00 67.06 468 TYR A CA 1
ATOM 3591 C C . TYR A 1 468 ? -2.375 28.628 -20.273 1.00 67.06 468 TYR A C 1
ATOM 3593 O O . TYR A 1 468 ? -3.043 28.319 -19.288 1.00 67.06 468 TYR A O 1
ATOM 3601 N N . LEU A 1 469 ? -1.211 28.032 -20.551 1.00 68.62 469 LEU A N 1
ATOM 3602 C CA . LEU A 1 469 ? -0.583 26.994 -19.727 1.00 68.62 469 LEU A CA 1
ATOM 3603 C C . LEU A 1 469 ? 0.936 27.237 -19.673 1.00 68.62 469 LEU A C 1
ATOM 3605 O O . LEU A 1 469 ? 1.666 26.755 -20.543 1.00 68.62 469 LEU A O 1
ATOM 3609 N N . PRO A 1 470 ? 1.437 28.003 -18.684 1.00 67.44 470 PRO A N 1
ATOM 3610 C CA . PRO A 1 470 ? 2.864 28.272 -18.560 1.00 67.44 470 PRO A CA 1
ATOM 3611 C C . PRO A 1 470 ? 3.661 26.989 -18.308 1.00 67.44 470 PRO A C 1
ATOM 3613 O O . PRO A 1 470 ? 3.320 26.174 -17.450 1.00 67.44 470 PRO A O 1
ATOM 3616 N N . ARG A 1 471 ? 4.783 26.838 -19.025 1.00 63.31 471 ARG A N 1
ATOM 3617 C CA . ARG A 1 471 ? 5.653 25.641 -18.987 1.00 63.31 471 ARG A CA 1
ATOM 3618 C C . ARG A 1 471 ? 6.324 25.387 -17.626 1.00 63.31 471 ARG A C 1
ATOM 3620 O O . ARG A 1 471 ? 6.906 24.328 -17.431 1.00 63.31 471 ARG A O 1
ATOM 3627 N N . SER A 1 472 ? 6.244 26.346 -16.706 1.00 71.25 472 SER A N 1
ATOM 3628 C CA . SER A 1 472 ? 6.686 26.260 -15.308 1.00 71.25 472 SER A CA 1
ATOM 3629 C C . SER A 1 472 ? 5.595 25.781 -14.336 1.00 71.25 472 SER A C 1
ATOM 3631 O O . SER A 1 472 ? 5.824 25.773 -13.130 1.00 71.25 472 SER A O 1
ATOM 3633 N N . GLY A 1 473 ? 4.396 25.460 -14.831 1.00 69.38 473 GLY A N 1
ATOM 3634 C CA . GLY A 1 473 ? 3.197 25.296 -14.009 1.00 69.38 473 GLY A CA 1
ATOM 3635 C C . GLY A 1 473 ? 2.545 26.636 -13.640 1.00 69.38 473 GLY A C 1
ATOM 3636 O O . GLY A 1 473 ? 3.155 27.704 -13.738 1.00 69.38 473 GLY A O 1
ATOM 3637 N N . GLY A 1 474 ? 1.275 26.579 -13.232 1.00 74.38 474 GLY A N 1
ATOM 3638 C CA . GLY A 1 474 ? 0.451 27.744 -12.899 1.00 74.38 474 GLY A CA 1
ATOM 3639 C C . GLY A 1 474 ? -0.913 27.346 -12.323 1.00 74.38 474 GLY A C 1
ATOM 3640 O O . GLY A 1 474 ? -1.229 26.162 -12.221 1.00 74.38 474 GLY A O 1
ATOM 3641 N N . ARG A 1 475 ? -1.733 28.334 -11.938 1.00 75.88 475 ARG A N 1
ATOM 3642 C CA . ARG A 1 475 ? -3.054 28.117 -11.320 1.00 75.88 475 ARG A CA 1
ATOM 3643 C C . ARG A 1 475 ? -4.191 28.498 -12.270 1.00 75.88 475 ARG A C 1
ATOM 3645 O O . ARG A 1 475 ? -4.498 29.678 -12.421 1.00 75.88 475 ARG A O 1
ATOM 3652 N N . LEU A 1 476 ? -4.877 27.499 -12.825 1.00 75.38 476 LEU A N 1
ATOM 3653 C CA . LEU A 1 476 ? -6.189 27.702 -13.446 1.00 75.38 476 LEU A CA 1
ATOM 3654 C C . LEU A 1 476 ? -7.244 28.016 -12.369 1.00 75.38 476 LEU A C 1
ATOM 3656 O O . LEU A 1 476 ? -7.148 27.550 -11.234 1.00 75.38 476 LEU A O 1
ATOM 3660 N N . THR A 1 477 ? -8.250 28.821 -12.718 1.00 78.94 477 THR A N 1
ATOM 3661 C CA . THR A 1 477 ? -9.359 29.197 -11.823 1.00 78.94 477 THR A CA 1
ATOM 3662 C C . THR A 1 477 ? -10.680 29.119 -12.586 1.00 78.94 477 THR A C 1
ATOM 3664 O O . THR A 1 477 ? -10.802 29.703 -13.658 1.00 78.94 477 THR A O 1
ATOM 3667 N N . GLY A 1 478 ? -11.661 28.402 -12.033 1.00 83.69 478 GLY A N 1
ATOM 3668 C CA . GLY A 1 478 ? -12.900 28.022 -12.722 1.00 83.69 478 GLY A CA 1
ATOM 3669 C C . GLY A 1 478 ? -12.942 26.518 -13.006 1.00 83.69 478 GLY A C 1
ATOM 3670 O O . GLY A 1 478 ? -12.240 25.746 -12.355 1.00 83.69 478 GLY A O 1
ATOM 3671 N N . SER A 1 479 ? -13.765 26.101 -13.968 1.00 85.19 479 SER A N 1
ATOM 3672 C CA . SER A 1 479 ? -13.838 24.719 -14.455 1.00 85.19 479 SER A CA 1
ATOM 3673 C C . SER A 1 479 ? -13.196 24.573 -15.838 1.00 85.19 479 SER A C 1
ATOM 3675 O O . SER A 1 479 ? -13.145 25.521 -16.621 1.00 85.19 479 SER A O 1
ATOM 3677 N N . PHE A 1 480 ? -12.727 23.366 -16.151 1.00 83.94 480 PHE A N 1
ATOM 3678 C CA . PHE A 1 480 ? -12.265 22.972 -17.482 1.00 83.94 480 PHE A CA 1
ATOM 3679 C C . PHE A 1 480 ? -12.786 21.567 -17.812 1.00 83.94 480 PHE A C 1
ATOM 3681 O O . PHE A 1 480 ? -13.064 20.779 -16.907 1.00 83.94 480 PHE A O 1
ATOM 3688 N N . THR A 1 481 ? -12.917 21.250 -19.103 1.00 87.25 481 THR A N 1
ATOM 3689 C CA . THR A 1 481 ? -13.480 19.975 -19.575 1.00 87.25 481 THR A CA 1
ATOM 3690 C C . THR A 1 481 ? -12.581 19.369 -20.646 1.00 87.25 481 THR A C 1
ATOM 3692 O O . THR A 1 481 ? -12.365 19.976 -21.694 1.00 87.25 481 THR A O 1
ATOM 3695 N N . LEU A 1 482 ? -12.089 18.153 -20.408 1.00 87.50 482 LEU A N 1
ATOM 3696 C CA . LEU A 1 482 ? -11.225 17.422 -21.339 1.00 87.50 482 LEU A CA 1
ATOM 3697 C C . LEU A 1 482 ? -12.066 16.592 -22.321 1.00 87.50 482 LEU A C 1
ATOM 3699 O O . LEU A 1 482 ? -12.316 15.408 -22.101 1.00 87.50 482 LEU A O 1
ATOM 3703 N N . SER A 1 483 ? -12.514 17.223 -23.408 1.00 87.94 483 SER A N 1
ATOM 3704 C CA . SER A 1 483 ? -13.204 16.538 -24.510 1.00 87.94 483 SER A CA 1
ATOM 3705 C C . SER A 1 483 ? -12.208 16.140 -25.601 1.00 87.94 483 SER A C 1
ATOM 3707 O O . SER A 1 483 ? -11.541 17.002 -26.173 1.00 87.94 483 SER A O 1
ATOM 3709 N N . LYS A 1 484 ? -12.103 14.838 -25.891 1.00 90.19 484 LYS A N 1
ATOM 3710 C CA . LYS A 1 484 ? -11.198 14.264 -26.902 1.00 90.19 484 LYS A CA 1
ATOM 3711 C C . LYS A 1 484 ? -11.992 13.671 -28.067 1.00 90.19 484 LYS A C 1
ATOM 3713 O O . LYS A 1 484 ? -13.046 13.077 -27.854 1.00 90.19 484 LYS A O 1
ATOM 3718 N N . ALA A 1 485 ? -11.482 13.825 -29.289 1.00 90.62 485 ALA A N 1
ATOM 3719 C CA . ALA A 1 485 ? -12.085 13.231 -30.486 1.00 90.62 485 ALA A CA 1
ATOM 3720 C C . ALA A 1 485 ? -11.675 11.760 -30.678 1.00 90.62 485 ALA A C 1
ATOM 3722 O O . ALA A 1 485 ? -12.496 10.938 -31.076 1.00 90.62 485 ALA A O 1
ATOM 3723 N N . ASP A 1 486 ? -10.420 11.430 -30.363 1.00 92.44 486 ASP A N 1
ATOM 3724 C CA . ASP A 1 486 ? -9.924 10.056 -30.306 1.00 92.44 486 ASP A CA 1
ATOM 3725 C C . ASP A 1 486 ? -10.028 9.543 -28.866 1.00 92.44 486 ASP A C 1
ATOM 3727 O O . ASP A 1 486 ? -9.425 10.112 -27.956 1.00 92.44 486 ASP A O 1
ATOM 3731 N N . VAL A 1 487 ? -10.814 8.487 -28.652 1.00 90.94 487 VAL A N 1
ATOM 3732 C CA . VAL A 1 487 ? -11.037 7.883 -27.328 1.00 90.94 487 VAL A CA 1
ATOM 3733 C C . VAL A 1 487 ? -9.968 6.863 -26.927 1.00 90.94 487 VAL A C 1
ATOM 3735 O O . VAL A 1 487 ? -9.980 6.413 -25.784 1.00 90.94 487 VAL A O 1
ATOM 3738 N N . THR A 1 488 ? -9.053 6.499 -27.831 1.00 93.06 488 THR A N 1
ATOM 3739 C CA . THR A 1 488 ? -7.976 5.527 -27.562 1.00 93.06 488 THR A CA 1
ATOM 3740 C C . THR A 1 488 ? -6.807 6.130 -26.781 1.00 93.06 488 THR A C 1
ATOM 3742 O O . THR A 1 488 ? -6.082 5.403 -26.105 1.00 93.06 488 THR A O 1
ATOM 3745 N N . LEU A 1 489 ? -6.648 7.456 -26.827 1.00 89.44 489 LEU A N 1
ATOM 3746 C CA . LEU A 1 489 ? -5.580 8.183 -26.140 1.00 89.44 489 LEU A CA 1
ATOM 3747 C C . LEU A 1 489 ? -5.980 8.580 -24.704 1.00 89.44 489 LEU A C 1
ATOM 3749 O O . LEU A 1 489 ? -7.163 8.837 -24.444 1.00 89.44 489 LEU A O 1
ATOM 3753 N N . PRO A 1 490 ? -5.026 8.701 -23.758 1.00 90.69 490 PRO A N 1
ATOM 3754 C CA . PRO A 1 490 ? -5.271 9.244 -22.417 1.00 90.69 490 PRO A CA 1
ATOM 3755 C C . PRO A 1 490 ? -5.777 10.700 -22.445 1.00 90.69 490 PRO A C 1
ATOM 3757 O O . PRO A 1 490 ? -5.788 11.369 -23.473 1.00 90.69 490 PRO A O 1
ATOM 3760 N N . GLY A 1 491 ? -6.365 11.161 -21.333 1.00 89.56 491 GLY A N 1
ATOM 3761 C CA . GLY A 1 491 ? -6.911 12.533 -21.212 1.00 89.56 491 GLY A CA 1
ATOM 3762 C C . GLY A 1 491 ? -5.963 13.490 -20.493 1.00 89.56 491 GLY A C 1
ATOM 3763 O O . GLY A 1 491 ? -5.861 14.659 -20.846 1.00 89.56 491 GLY A O 1
ATOM 3764 N N . ILE A 1 492 ? -5.261 12.941 -19.509 1.00 89.81 492 ILE A N 1
ATOM 3765 C CA . ILE A 1 492 ? -4.040 13.448 -18.898 1.00 89.81 492 ILE A CA 1
ATOM 3766 C C . ILE A 1 492 ? -3.111 12.231 -18.907 1.00 89.81 492 ILE A C 1
ATOM 3768 O O . ILE A 1 492 ? -3.586 11.122 -18.645 1.00 89.81 492 ILE A O 1
ATOM 3772 N N . ASP A 1 493 ? -1.848 12.417 -19.269 1.00 91.38 493 ASP A N 1
ATOM 3773 C CA . ASP A 1 493 ? -0.862 11.341 -19.364 1.00 91.38 493 ASP A CA 1
ATOM 3774 C C . ASP A 1 493 ? 0.340 11.659 -18.473 1.00 91.38 493 ASP A C 1
ATOM 3776 O O . ASP A 1 493 ? 0.754 12.813 -18.360 1.00 91.38 493 ASP A O 1
ATOM 3780 N N . PHE A 1 494 ? 0.867 10.622 -17.835 1.00 92.62 494 PHE A N 1
ATOM 3781 C CA . PHE A 1 494 ? 1.973 10.669 -16.888 1.00 92.62 494 PHE A CA 1
ATOM 3782 C C . PHE A 1 494 ? 2.983 9.531 -17.137 1.00 92.62 494 PHE A C 1
ATOM 3784 O O . PHE A 1 494 ? 3.820 9.267 -16.281 1.00 92.62 494 PHE A O 1
ATOM 3791 N N . SER A 1 495 ? 2.925 8.835 -18.283 1.00 92.25 495 SER A N 1
ATOM 3792 C CA . SER A 1 495 ? 3.749 7.644 -18.550 1.00 92.25 495 SER A CA 1
ATOM 3793 C C . SER A 1 495 ? 5.164 7.919 -19.085 1.00 92.25 495 SER A C 1
ATOM 3795 O O . SER A 1 495 ? 5.879 6.972 -19.402 1.00 92.25 495 SER A O 1
ATOM 3797 N N . GLU A 1 496 ? 5.574 9.184 -19.242 1.00 91.06 496 GLU A N 1
ATOM 3798 C CA . GLU A 1 496 ? 6.865 9.557 -19.854 1.00 91.06 496 GLU A CA 1
ATOM 3799 C C . GLU A 1 496 ? 8.080 9.110 -19.018 1.00 91.06 496 GLU A C 1
ATOM 3801 O O . GLU A 1 496 ? 9.081 8.653 -19.569 1.00 91.06 496 GLU A O 1
ATOM 3806 N N . THR A 1 497 ? 7.994 9.210 -17.688 1.00 89.94 497 THR A N 1
ATOM 3807 C CA . THR A 1 497 ? 9.022 8.742 -16.744 1.00 89.94 497 THR A CA 1
ATOM 3808 C C . THR A 1 497 ? 8.367 8.188 -15.476 1.00 89.94 497 THR A C 1
ATOM 3810 O O . THR A 1 497 ? 7.224 8.522 -15.172 1.00 89.94 497 THR A O 1
ATOM 3813 N N . THR A 1 498 ? 9.096 7.401 -14.679 1.00 78.75 498 THR A N 1
ATOM 3814 C CA . THR A 1 498 ? 8.624 6.925 -13.360 1.00 78.75 498 THR A CA 1
ATOM 3815 C C . THR A 1 498 ? 8.228 8.073 -12.422 1.00 78.75 498 THR A C 1
ATOM 3817 O O . THR A 1 498 ? 7.239 7.975 -11.693 1.00 78.75 498 THR A O 1
ATOM 3820 N N . GLY A 1 499 ? 8.967 9.186 -12.486 1.00 85.38 499 GLY A N 1
ATOM 3821 C CA . GLY A 1 499 ? 8.707 10.393 -11.706 1.00 85.38 499 GLY A CA 1
ATOM 3822 C C . GLY A 1 499 ? 7.531 11.236 -12.210 1.00 85.38 499 GLY A C 1
ATOM 3823 O O . GLY A 1 499 ? 6.972 12.010 -11.436 1.00 85.38 499 GLY A O 1
ATOM 3824 N N . SER A 1 500 ? 7.115 11.077 -13.472 1.00 90.69 500 SER A N 1
ATOM 3825 C CA . SER A 1 500 ? 6.049 11.887 -14.085 1.00 90.69 500 SER A CA 1
ATOM 3826 C C . SER A 1 500 ? 4.681 11.676 -13.423 1.00 90.69 500 SER A C 1
ATOM 3828 O O . SER A 1 500 ? 3.839 12.566 -13.483 1.00 90.69 500 SER A O 1
ATOM 3830 N N . GLY A 1 501 ? 4.462 10.535 -12.759 1.00 90.75 501 GLY A N 1
ATOM 3831 C CA . GLY A 1 501 ? 3.250 10.250 -11.987 1.00 90.75 501 GLY A CA 1
ATOM 3832 C C . GLY A 1 501 ? 3.259 10.740 -10.532 1.00 90.75 501 GLY A C 1
ATOM 3833 O O . GLY A 1 501 ? 2.236 10.605 -9.858 1.00 90.75 501 GLY A O 1
ATOM 3834 N N . MET A 1 502 ? 4.364 11.280 -10.006 1.00 90.62 502 MET A N 1
ATOM 3835 C CA . MET A 1 502 ? 4.471 11.598 -8.576 1.00 90.62 502 MET A CA 1
ATOM 3836 C C . MET A 1 502 ? 3.613 12.809 -8.197 1.00 90.62 502 MET A C 1
ATOM 3838 O O . MET A 1 502 ? 3.794 13.905 -8.722 1.00 90.62 502 MET A O 1
ATOM 3842 N N . ASN A 1 503 ? 2.703 12.624 -7.234 1.00 89.12 503 ASN A N 1
ATOM 3843 C CA . ASN A 1 503 ? 1.719 13.634 -6.811 1.00 89.12 503 ASN A CA 1
ATOM 3844 C C . ASN A 1 503 ? 0.861 14.204 -7.967 1.00 89.12 503 ASN A C 1
ATOM 3846 O O . ASN A 1 503 ? 0.429 15.356 -7.905 1.00 89.12 503 ASN A O 1
ATOM 3850 N N . ALA A 1 504 ? 0.616 13.395 -9.005 1.00 92.19 504 ALA A N 1
ATOM 3851 C CA . ALA A 1 504 ? -0.083 13.754 -10.240 1.00 92.19 504 ALA A CA 1
ATOM 3852 C C . ALA A 1 504 ? -1.424 14.491 -10.047 1.00 92.19 504 ALA A C 1
ATOM 3854 O O . ALA A 1 504 ? -1.768 15.363 -10.846 1.00 92.19 504 ALA A O 1
ATOM 3855 N N . ILE A 1 505 ? -2.187 14.161 -8.998 1.00 91.94 505 ILE A N 1
ATOM 3856 C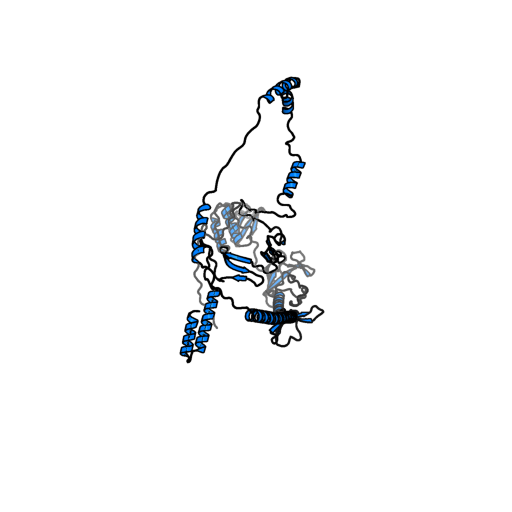 CA . ILE A 1 505 ? -3.406 14.889 -8.614 1.00 91.94 505 ILE A CA 1
ATOM 3857 C C . ILE A 1 505 ? -3.378 15.138 -7.105 1.00 91.94 505 ILE A C 1
ATOM 3859 O O . ILE A 1 505 ? -3.114 14.221 -6.332 1.00 91.94 505 ILE A O 1
ATOM 3863 N N . LYS A 1 506 ? -3.683 16.369 -6.676 1.00 91.62 506 LYS A N 1
ATOM 3864 C CA . LYS A 1 506 ? -3.725 16.778 -5.265 1.00 91.62 506 LYS A CA 1
ATOM 3865 C C . LYS A 1 506 ? -5.075 17.394 -4.906 1.00 91.62 506 LYS A C 1
ATOM 3867 O O . LYS A 1 506 ? -5.537 18.300 -5.598 1.00 91.62 506 LYS A O 1
ATOM 3872 N N . PHE A 1 507 ? -5.657 16.959 -3.792 1.00 91.00 507 PHE A N 1
ATOM 3873 C CA . PHE A 1 507 ? -6.877 17.524 -3.215 1.00 91.00 507 PHE A CA 1
ATOM 3874 C C . PHE A 1 507 ? -6.578 18.105 -1.829 1.00 91.00 507 PHE A C 1
ATOM 3876 O O . PHE A 1 507 ? -5.824 17.516 -1.057 1.00 91.00 507 PHE A O 1
ATOM 3883 N N . ALA A 1 508 ? -7.171 19.256 -1.508 1.00 90.00 508 ALA A N 1
ATOM 3884 C CA . ALA A 1 508 ? -7.221 19.748 -0.133 1.00 90.00 508 ALA A CA 1
ATOM 3885 C C . ALA A 1 508 ? -8.351 19.022 0.608 1.00 90.00 508 ALA A C 1
ATOM 3887 O O . ALA A 1 508 ? -9.462 18.913 0.080 1.00 90.00 508 ALA A O 1
ATOM 3888 N N . THR A 1 509 ? -8.074 18.529 1.811 1.00 89.19 509 THR A N 1
ATOM 3889 C CA . THR A 1 509 ? -9.055 17.806 2.623 1.00 89.19 509 THR A CA 1
ATOM 3890 C C . THR A 1 509 ? -9.994 18.808 3.291 1.00 89.19 509 THR A C 1
ATOM 3892 O O . THR A 1 509 ? -9.536 19.818 3.827 1.00 89.19 509 THR A O 1
ATOM 3895 N N . TYR A 1 510 ? -11.306 18.542 3.305 1.00 89.06 510 TYR A N 1
ATOM 3896 C CA . TYR A 1 510 ? -12.239 19.337 4.112 1.00 89.06 510 TYR A CA 1
ATOM 3897 C C . TYR A 1 510 ? -12.009 19.025 5.598 1.00 89.06 510 TYR A C 1
ATOM 3899 O O . TYR A 1 510 ? -12.529 18.049 6.135 1.00 89.06 510 TYR A O 1
ATOM 3907 N N . SER A 1 511 ? -11.154 19.830 6.221 1.00 87.75 511 SER A N 1
ATOM 3908 C CA . SER A 1 511 ? -10.481 19.557 7.489 1.00 87.75 511 SER A CA 1
ATOM 3909 C C . SER A 1 511 ? -10.526 20.797 8.397 1.00 87.75 511 SER A C 1
ATOM 3911 O O . SER A 1 511 ? -10.512 21.918 7.885 1.00 87.75 511 SER A O 1
ATOM 3913 N N . PRO A 1 512 ? -10.562 20.648 9.737 1.00 87.88 512 PRO A N 1
ATOM 3914 C CA . PRO A 1 512 ? -10.560 21.793 10.657 1.00 87.88 512 PRO A CA 1
ATOM 3915 C C . PRO A 1 512 ? -9.255 22.605 10.676 1.00 87.88 512 PRO A C 1
ATOM 3917 O O . PRO A 1 512 ? -9.227 23.682 11.267 1.00 87.88 512 PRO A O 1
ATOM 3920 N N . ASP A 1 513 ? -8.177 22.079 10.086 1.00 85.31 513 ASP A N 1
ATOM 3921 C CA . ASP A 1 513 ? -6.851 22.706 10.039 1.00 85.31 513 ASP A CA 1
ATOM 3922 C C . ASP A 1 513 ? -6.560 23.451 8.718 1.00 85.31 513 ASP A C 1
ATOM 3924 O O . ASP A 1 513 ? -5.512 24.090 8.609 1.00 85.31 513 ASP A O 1
ATOM 3928 N N . GLU A 1 514 ? -7.457 23.355 7.724 1.00 80.44 514 GLU A N 1
ATOM 3929 C CA . GLU A 1 514 ? -7.339 23.899 6.355 1.00 80.44 514 GLU A CA 1
ATOM 3930 C C . GLU A 1 514 ? -5.999 23.604 5.634 1.00 80.44 514 GLU A C 1
ATOM 3932 O O . GLU A 1 514 ? -5.652 24.254 4.644 1.00 80.44 514 GLU A O 1
ATOM 3937 N N . THR A 1 515 ? -5.232 22.618 6.110 1.00 86.25 515 THR A N 1
ATOM 3938 C CA . THR A 1 515 ? -3.850 22.341 5.680 1.00 86.25 515 THR A CA 1
ATOM 3939 C C . THR A 1 515 ? -3.578 20.865 5.399 1.00 86.25 515 THR A C 1
ATOM 3941 O O . THR A 1 515 ? -2.652 20.574 4.640 1.00 86.25 515 THR A O 1
ATOM 3944 N N . SER A 1 516 ? -4.393 19.951 5.926 1.00 91.62 516 SER A N 1
ATOM 3945 C CA . SER A 1 516 ? -4.394 18.527 5.586 1.00 91.62 516 SER A CA 1
ATOM 3946 C C . SER A 1 516 ? -4.795 18.306 4.118 1.00 91.62 516 SER A C 1
ATOM 3948 O O . SER A 1 516 ? -5.658 19.001 3.560 1.00 91.62 516 SER A O 1
ATOM 3950 N N . TYR A 1 517 ? -4.112 17.382 3.442 1.00 92.25 517 TYR A N 1
ATOM 3951 C CA . TYR A 1 517 ? -4.284 17.143 2.012 1.00 92.25 517 TYR A CA 1
ATOM 3952 C C . TYR A 1 517 ? -3.965 15.705 1.619 1.00 92.25 517 TYR A C 1
ATOM 3954 O O . TYR A 1 517 ? -3.247 14.973 2.294 1.00 92.25 517 TYR A O 1
ATOM 3962 N N . THR A 1 518 ? -4.399 15.347 0.416 1.00 93.81 518 THR A N 1
ATOM 3963 C CA . THR A 1 518 ? -4.156 14.032 -0.171 1.00 93.81 518 THR A CA 1
ATOM 3964 C C . THR A 1 518 ? -3.654 14.126 -1.610 1.00 93.81 518 THR A C 1
ATOM 3966 O O . THR A 1 518 ? -3.990 15.069 -2.337 1.00 93.81 518 THR A O 1
ATOM 3969 N N . THR A 1 519 ? -2.815 13.171 -2.021 1.00 94.00 519 THR A N 1
ATOM 3970 C CA . THR A 1 519 ? -2.315 13.046 -3.395 1.00 94.00 519 THR A CA 1
ATOM 3971 C C . THR A 1 519 ? -2.534 11.647 -3.969 1.00 94.00 519 THR A C 1
ATOM 3973 O O . THR A 1 519 ? -2.320 10.638 -3.303 1.00 94.00 519 THR A O 1
ATOM 3976 N N . LEU A 1 520 ? -2.939 11.602 -5.240 1.00 93.81 520 LEU A N 1
ATOM 3977 C CA . LEU A 1 520 ? -2.869 10.423 -6.102 1.00 93.81 520 LEU A CA 1
ATOM 3978 C C . LEU A 1 520 ? -1.597 10.504 -6.942 1.00 93.81 520 LEU A C 1
ATOM 3980 O O . LEU A 1 520 ? -1.316 11.552 -7.534 1.00 93.81 520 LEU A O 1
ATOM 3984 N N . GLY A 1 521 ? -0.864 9.399 -7.049 1.00 93.62 521 GLY A N 1
ATOM 3985 C CA . GLY A 1 521 ? 0.283 9.307 -7.947 1.00 93.62 521 GLY A CA 1
ATOM 3986 C C . GLY A 1 521 ? 1.152 8.072 -7.738 1.00 93.62 521 GLY A C 1
ATOM 3987 O O . GLY A 1 521 ? 0.899 7.260 -6.847 1.00 93.62 521 GLY A O 1
ATOM 3988 N N . THR A 1 522 ? 2.206 7.962 -8.547 1.00 93.06 522 THR A N 1
ATOM 3989 C CA . THR A 1 522 ? 3.313 7.034 -8.283 1.00 93.06 522 THR A CA 1
ATOM 3990 C C . THR A 1 522 ? 4.107 7.471 -7.053 1.00 93.06 522 THR A C 1
ATOM 3992 O O . THR A 1 522 ? 3.980 8.599 -6.557 1.00 93.06 522 THR A O 1
ATOM 3995 N N . THR A 1 523 ? 4.923 6.558 -6.541 1.00 90.75 523 THR A N 1
ATOM 3996 C CA . THR A 1 523 ? 5.819 6.797 -5.409 1.00 90.75 523 THR A CA 1
ATOM 3997 C C . THR A 1 523 ? 7.248 6.400 -5.777 1.00 90.75 523 THR A C 1
ATOM 3999 O O . THR A 1 523 ? 7.519 5.965 -6.895 1.00 90.75 523 THR A O 1
ATOM 4002 N N . ASP A 1 524 ? 8.164 6.562 -4.830 1.00 90.88 524 ASP A N 1
ATOM 4003 C CA . ASP A 1 524 ? 9.560 6.146 -4.943 1.00 90.88 524 ASP A CA 1
ATOM 4004 C C . ASP A 1 524 ? 9.734 4.608 -4.865 1.00 90.88 524 ASP A C 1
ATOM 4006 O O . ASP A 1 524 ? 10.818 4.094 -5.144 1.00 90.88 524 ASP A O 1
ATOM 4010 N N . ASN A 1 525 ? 8.670 3.864 -4.522 1.00 90.56 525 ASN A N 1
ATOM 4011 C CA . ASN A 1 525 ? 8.650 2.400 -4.472 1.00 90.56 525 ASN A CA 1
ATOM 4012 C C . ASN A 1 525 ? 8.358 1.791 -5.855 1.00 90.56 525 ASN A C 1
ATOM 4014 O O . ASN A 1 525 ? 7.529 2.283 -6.625 1.00 90.56 525 ASN A O 1
ATOM 4018 N N . LEU A 1 526 ? 9.000 0.660 -6.166 1.00 91.12 526 LEU A N 1
ATOM 4019 C CA . LEU A 1 526 ? 8.787 -0.038 -7.436 1.00 91.12 526 LEU A CA 1
ATOM 4020 C C . LEU A 1 526 ? 7.342 -0.550 -7.563 1.00 91.12 526 LEU A C 1
ATOM 4022 O O . LEU A 1 526 ? 6.812 -1.189 -6.658 1.00 91.12 526 LEU A O 1
ATOM 4026 N N . TRP A 1 527 ? 6.735 -0.292 -8.726 1.00 89.56 527 TRP A N 1
ATOM 4027 C CA . TRP A 1 527 ? 5.367 -0.692 -9.101 1.00 89.56 527 TRP A CA 1
ATOM 4028 C C . TRP A 1 527 ? 4.230 -0.117 -8.229 1.00 89.56 527 TRP A C 1
ATOM 4030 O O . TRP A 1 527 ? 3.079 -0.521 -8.392 1.00 89.56 527 TRP A O 1
ATOM 4040 N N . GLU A 1 528 ? 4.512 0.854 -7.356 1.00 91.06 528 GLU A N 1
ATOM 4041 C CA . GLU A 1 528 ? 3.524 1.429 -6.440 1.00 91.06 528 GLU A CA 1
ATOM 4042 C C . GLU A 1 528 ? 2.801 2.660 -7.023 1.00 91.06 528 GLU A C 1
ATOM 4044 O O . GLU A 1 528 ? 3.403 3.595 -7.559 1.00 91.06 528 GLU A O 1
ATOM 4049 N N . CYS A 1 529 ? 1.477 2.681 -6.863 1.00 90.88 529 CYS A N 1
ATOM 4050 C CA . CYS A 1 529 ? 0.621 3.846 -7.073 1.00 90.88 529 CYS A CA 1
ATOM 4051 C C . CYS A 1 529 ? -0.277 3.991 -5.843 1.00 90.88 529 CYS A C 1
ATOM 4053 O O . CYS A 1 529 ? -0.914 3.021 -5.429 1.00 90.88 529 CYS A O 1
ATOM 4055 N N . ALA A 1 530 ? -0.302 5.178 -5.240 1.00 91.75 530 ALA A N 1
ATOM 4056 C CA . ALA A 1 530 ? -0.840 5.383 -3.902 1.00 91.75 530 ALA A CA 1
ATOM 4057 C C . ALA A 1 530 ? -1.832 6.551 -3.824 1.00 91.75 530 ALA A C 1
ATOM 4059 O O . ALA A 1 530 ? -1.701 7.563 -4.515 1.00 91.75 530 ALA A O 1
ATOM 4060 N N . TRP A 1 531 ? -2.785 6.413 -2.900 1.00 93.00 531 TRP A N 1
ATOM 4061 C CA . TRP A 1 531 ? -3.499 7.521 -2.271 1.00 93.00 531 TRP A CA 1
ATOM 4062 C C . TRP A 1 531 ? -2.731 7.883 -0.995 1.00 93.00 531 TRP A C 1
ATOM 4064 O O . TRP A 1 531 ? -2.814 7.172 0.005 1.00 93.00 531 TRP A O 1
ATOM 4074 N N . LYS A 1 532 ? -1.925 8.946 -1.047 1.00 93.12 532 LYS A N 1
ATOM 4075 C CA . LYS A 1 532 ? -1.163 9.455 0.102 1.00 93.12 532 LYS A CA 1
ATOM 4076 C C . LYS A 1 532 ? -1.980 10.508 0.843 1.00 93.12 532 LYS A C 1
ATOM 4078 O O . LYS A 1 532 ? -2.679 11.303 0.219 1.00 93.12 532 LYS A O 1
ATOM 4083 N N . PHE A 1 533 ? -1.878 10.515 2.163 1.00 93.19 533 PHE A N 1
ATOM 4084 C CA . PHE A 1 533 ? -2.536 11.446 3.078 1.00 93.19 533 PHE A CA 1
ATOM 4085 C C . PHE A 1 533 ? -1.741 11.505 4.391 1.00 93.19 533 PHE A C 1
ATOM 4087 O O . PHE A 1 533 ? -0.801 10.724 4.559 1.00 93.19 533 PHE A O 1
ATOM 4094 N N . ASN A 1 534 ? -2.043 12.456 5.280 1.00 88.00 534 ASN A N 1
ATOM 4095 C CA . ASN A 1 534 ? -1.153 12.778 6.404 1.00 88.00 534 ASN A CA 1
ATOM 4096 C C . ASN A 1 534 ? -1.850 12.999 7.757 1.00 88.00 534 ASN A C 1
ATOM 4098 O O . ASN A 1 534 ? -1.165 13.350 8.719 1.00 88.00 534 ASN A O 1
ATOM 4102 N N . ASN A 1 535 ? -3.173 12.845 7.834 1.00 91.12 535 ASN A N 1
ATOM 4103 C CA . ASN A 1 535 ? -3.956 13.049 9.049 1.00 91.12 535 ASN A CA 1
ATOM 4104 C C . ASN A 1 535 ? -5.199 12.122 9.048 1.00 91.12 535 ASN A C 1
ATOM 4106 O O . ASN A 1 535 ? -5.101 10.953 8.674 1.00 91.12 535 ASN A O 1
ATOM 4110 N N . GLU A 1 536 ? -6.368 12.625 9.455 1.00 92.12 536 GLU A N 1
ATOM 4111 C CA . GLU A 1 536 ? -7.649 11.898 9.512 1.00 92.12 536 GLU A CA 1
ATOM 4112 C C . GLU A 1 536 ? -8.399 11.833 8.156 1.00 92.12 536 GLU A C 1
ATOM 4114 O O . GLU A 1 536 ? -9.631 11.880 8.113 1.00 92.12 536 GLU A O 1
ATOM 4119 N N . GLU A 1 537 ? -7.689 11.779 7.023 1.00 93.00 537 GLU A N 1
ATOM 4120 C CA . GLU A 1 537 ? -8.317 11.587 5.708 1.00 93.00 537 GLU A CA 1
ATOM 4121 C C . GLU A 1 537 ? -9.068 10.248 5.590 1.00 93.00 537 GLU A C 1
ATOM 4123 O O . GLU A 1 537 ? -8.625 9.209 6.079 1.00 93.00 537 GLU A O 1
ATOM 4128 N N . ASP A 1 538 ? -10.181 10.264 4.847 1.00 92.31 538 ASP A N 1
ATOM 4129 C CA . ASP A 1 538 ? -11.045 9.100 4.640 1.00 92.31 538 ASP A CA 1
ATOM 4130 C C . ASP A 1 538 ? -11.477 8.976 3.166 1.00 92.31 538 ASP A C 1
ATOM 4132 O O . ASP A 1 538 ? -12.308 9.745 2.667 1.00 92.31 538 ASP A O 1
ATOM 4136 N N . PHE A 1 539 ? -10.904 8.014 2.437 1.00 93.50 539 PHE A N 1
ATOM 4137 C CA . PHE A 1 539 ? -11.144 7.839 1.002 1.00 93.50 539 PHE A CA 1
ATOM 4138 C C . PHE A 1 539 ? -12.466 7.105 0.741 1.00 93.50 539 PHE A C 1
ATOM 4140 O O . PHE A 1 539 ? -12.531 5.876 0.751 1.00 93.50 539 PHE A O 1
ATOM 4147 N N . CYS A 1 540 ? -13.546 7.865 0.550 1.00 93.38 540 CYS A N 1
ATOM 4148 C CA . CYS A 1 540 ? -14.918 7.353 0.582 1.00 93.38 540 CYS A CA 1
ATOM 4149 C C . CYS A 1 540 ? -15.517 6.994 -0.787 1.00 93.38 540 CYS A C 1
ATOM 4151 O O . CYS A 1 540 ? -15.643 7.844 -1.667 1.00 93.38 540 CYS A O 1
ATOM 4153 N N . TRP A 1 541 ? -16.081 5.788 -0.896 1.00 95.31 541 TRP A N 1
ATOM 4154 C CA . TRP A 1 541 ? -17.081 5.445 -1.906 1.00 95.31 541 TRP A CA 1
ATOM 4155 C C . TRP A 1 541 ? -18.474 5.729 -1.338 1.00 95.31 541 TRP A C 1
ATOM 4157 O O . TRP A 1 541 ? -18.938 5.056 -0.410 1.00 95.31 541 TRP A O 1
ATOM 4167 N N . ILE A 1 542 ? -19.152 6.727 -1.905 1.00 93.25 542 ILE A N 1
ATOM 4168 C CA . ILE A 1 542 ? -20.481 7.176 -1.475 1.00 93.25 542 ILE A CA 1
ATOM 4169 C C . ILE A 1 542 ? -21.491 6.903 -2.591 1.00 93.25 542 ILE A C 1
ATOM 4171 O O . ILE A 1 542 ? -21.310 7.321 -3.732 1.00 93.25 542 ILE A O 1
ATOM 4175 N N . TYR A 1 543 ? -22.575 6.206 -2.258 1.00 92.31 543 TYR A N 1
ATOM 4176 C CA . TYR A 1 543 ? -23.723 6.026 -3.136 1.00 92.31 543 TYR A CA 1
ATOM 4177 C C . TYR A 1 543 ? -24.746 7.147 -2.914 1.00 92.31 543 TYR A C 1
ATOM 4179 O O . TYR A 1 543 ? -25.179 7.388 -1.781 1.00 92.31 543 TYR A O 1
ATOM 4187 N N . ASN A 1 544 ? -25.145 7.799 -4.015 1.00 92.25 544 ASN A N 1
ATOM 4188 C CA . ASN A 1 544 ? -26.205 8.813 -4.071 1.00 92.25 544 ASN A CA 1
ATOM 4189 C C . ASN A 1 544 ? -26.054 9.898 -2.981 1.00 92.25 544 ASN A C 1
ATOM 4191 O O . ASN A 1 544 ? -27.010 10.187 -2.261 1.00 92.25 544 ASN A O 1
ATOM 4195 N N . ASP A 1 545 ? -24.829 10.400 -2.793 1.00 89.12 545 ASP A N 1
ATOM 4196 C CA . ASP A 1 545 ? -24.426 11.465 -1.852 1.00 89.12 545 ASP A CA 1
ATOM 4197 C C . ASP A 1 545 ? -24.907 11.298 -0.394 1.00 89.12 545 ASP A C 1
ATOM 4199 O O . ASP A 1 545 ? -24.979 12.254 0.373 1.00 89.12 545 ASP A O 1
ATOM 4203 N N . THR A 1 546 ? -25.254 10.069 0.002 1.00 88.50 546 THR A N 1
ATOM 4204 C CA . THR A 1 546 ? -25.952 9.780 1.270 1.00 88.50 546 THR A CA 1
ATOM 4205 C C . THR A 1 546 ? -25.428 8.543 1.987 1.00 88.50 546 THR A C 1
ATOM 4207 O O . THR A 1 546 ? -25.427 8.508 3.214 1.00 88.50 546 THR A O 1
ATOM 4210 N N . ASN A 1 547 ? -24.982 7.520 1.253 1.00 92.75 547 ASN A N 1
ATOM 4211 C CA . ASN A 1 547 ? -24.625 6.224 1.825 1.00 92.75 547 ASN A CA 1
ATOM 4212 C C . ASN A 1 547 ? -23.153 5.901 1.549 1.00 92.75 547 ASN A C 1
ATOM 4214 O O . ASN A 1 547 ? -22.807 5.486 0.444 1.00 92.75 547 ASN A O 1
ATOM 4218 N N . LYS A 1 548 ? -22.279 6.058 2.550 1.00 94.19 548 LYS A N 1
ATOM 4219 C CA . LYS A 1 548 ? -20.900 5.549 2.492 1.00 94.19 548 LYS A CA 1
ATOM 4220 C C . LYS A 1 548 ? -20.940 4.015 2.510 1.00 94.19 548 LYS A C 1
ATOM 4222 O O . LYS A 1 548 ? -21.410 3.434 3.485 1.00 94.19 548 LYS A O 1
ATOM 4227 N N . VAL A 1 549 ? -20.488 3.369 1.435 1.00 94.81 549 VAL A N 1
ATOM 4228 C CA . VAL A 1 549 ? -20.547 1.897 1.279 1.00 94.81 549 VAL A CA 1
ATOM 4229 C C . VAL A 1 549 ? -19.209 1.210 1.558 1.00 94.81 549 VAL A C 1
ATOM 4231 O O . VAL A 1 549 ? -19.179 0.073 2.029 1.00 94.81 549 VAL A O 1
ATOM 4234 N N . PHE A 1 550 ? -18.107 1.910 1.297 1.00 96.31 550 PHE A N 1
ATOM 4235 C CA . PHE A 1 550 ? -16.732 1.488 1.561 1.00 96.31 550 PHE A CA 1
ATOM 4236 C C . PHE A 1 550 ? -15.875 2.747 1.750 1.00 96.31 550 PHE A C 1
ATOM 4238 O O . PHE A 1 550 ? -16.131 3.753 1.082 1.00 96.31 550 PHE A O 1
ATOM 4245 N N . SER A 1 551 ? -14.872 2.715 2.624 1.00 95.94 551 SER A N 1
ATOM 4246 C CA . SER A 1 551 ? -13.828 3.741 2.671 1.00 95.94 551 SER A CA 1
ATOM 4247 C C . SER A 1 551 ? -12.518 3.232 3.279 1.00 95.94 551 SER A C 1
ATOM 4249 O O . SER A 1 551 ? -12.452 2.082 3.716 1.00 95.94 551 SER A O 1
ATOM 4251 N N . ILE A 1 552 ? -11.468 4.058 3.254 1.00 95.81 552 ILE A N 1
ATOM 4252 C CA . ILE A 1 552 ? -10.142 3.744 3.808 1.00 95.81 552 ILE A CA 1
ATOM 4253 C C . ILE A 1 552 ? -9.629 4.955 4.594 1.00 95.81 552 ILE A C 1
ATOM 4255 O O . ILE A 1 552 ? -9.506 6.036 4.014 1.00 95.81 552 ILE A O 1
ATOM 4259 N N . THR A 1 553 ? -9.293 4.754 5.870 1.00 94.69 553 THR A N 1
ATOM 4260 C CA . THR A 1 553 ? -8.570 5.719 6.722 1.00 94.69 553 THR A CA 1
ATOM 4261 C C . THR A 1 553 ? -7.159 5.202 7.027 1.00 94.69 553 THR A C 1
ATOM 4263 O O . THR A 1 553 ? -6.757 4.134 6.555 1.00 94.69 553 THR A O 1
ATOM 4266 N N . LYS A 1 554 ? -6.407 5.918 7.874 1.00 94.00 554 LYS A N 1
ATOM 4267 C CA . LYS A 1 554 ? -5.150 5.431 8.478 1.00 94.00 554 LYS A CA 1
ATOM 4268 C C . LYS A 1 554 ? -5.301 4.085 9.213 1.00 94.00 554 LYS A C 1
ATOM 4270 O O . LYS A 1 554 ? -4.334 3.343 9.325 1.00 94.00 554 LYS A O 1
ATOM 4275 N N . ASP A 1 555 ? -6.508 3.773 9.692 1.00 95.12 555 ASP A N 1
ATOM 4276 C CA . ASP A 1 555 ? -6.837 2.561 10.455 1.00 95.12 555 ASP A CA 1
ATOM 4277 C C . ASP A 1 555 ? -7.187 1.368 9.539 1.00 95.12 555 ASP A C 1
ATOM 4279 O O . ASP A 1 555 ? -7.435 0.260 10.016 1.00 95.12 555 ASP A O 1
ATOM 4283 N N . GLY A 1 556 ? -7.209 1.585 8.217 1.00 94.00 556 GLY A N 1
ATOM 4284 C CA . GLY A 1 556 ? -7.467 0.571 7.197 1.00 94.00 556 GLY A CA 1
ATOM 4285 C C . GLY A 1 556 ? -8.839 0.684 6.511 1.00 94.00 556 GLY A C 1
ATOM 4286 O O . GLY A 1 556 ? -9.520 1.708 6.605 1.00 94.00 556 GLY A O 1
ATOM 4287 N N . PRO A 1 557 ? -9.240 -0.352 5.747 1.00 95.56 557 PRO A N 1
ATOM 4288 C CA . PRO A 1 557 ? -10.475 -0.350 4.968 1.00 95.56 557 PRO A CA 1
ATOM 4289 C C . PRO A 1 557 ? -11.709 -0.748 5.796 1.00 95.56 557 PRO A C 1
ATOM 4291 O O . PRO A 1 557 ? -11.730 -1.790 6.453 1.00 95.56 557 PRO A O 1
ATOM 4294 N N . ALA A 1 558 ? -12.791 0.023 5.676 1.00 94.75 558 ALA A N 1
ATOM 4295 C CA . ALA A 1 558 ? -14.088 -0.240 6.301 1.00 94.75 558 ALA A CA 1
ATOM 4296 C C . ALA A 1 558 ? -15.210 -0.328 5.249 1.00 94.75 558 ALA A C 1
ATOM 4298 O O . ALA A 1 558 ? -15.175 0.355 4.228 1.00 94.75 558 ALA A O 1
ATOM 4299 N N . CYS A 1 559 ? -16.239 -1.156 5.475 1.00 94.19 559 CYS A N 1
ATOM 4300 C CA . CYS A 1 559 ? -17.356 -1.299 4.530 1.00 94.19 559 CYS A CA 1
ATOM 4301 C C . CYS A 1 559 ? -18.691 -1.693 5.181 1.00 94.19 559 CYS A C 1
ATOM 4303 O O . CYS A 1 559 ? -18.734 -2.243 6.282 1.00 94.19 559 CYS A O 1
ATOM 4305 N N . SER A 1 560 ? -19.802 -1.428 4.484 1.00 89.81 560 SER A N 1
ATOM 4306 C CA . SER A 1 560 ? -21.157 -1.731 4.970 1.00 89.81 560 SER A CA 1
ATOM 4307 C C . SER A 1 560 ? -21.563 -3.206 4.805 1.00 89.81 560 SER A C 1
ATOM 4309 O O . SER A 1 560 ? -22.374 -3.713 5.583 1.00 89.81 560 SER A O 1
ATOM 4311 N N . SER A 1 561 ? -21.014 -3.892 3.796 1.00 90.50 561 SER A N 1
ATOM 4312 C CA . SER A 1 561 ? -21.151 -5.336 3.543 1.00 90.50 561 SER A CA 1
ATOM 4313 C C . SER A 1 561 ? -19.921 -5.820 2.771 1.00 90.50 561 SER A C 1
ATOM 4315 O O . SER A 1 561 ? -19.531 -5.208 1.773 1.00 90.50 561 SER A O 1
ATOM 4317 N N . LEU A 1 562 ? -19.329 -6.921 3.238 1.00 93.62 562 LEU A N 1
ATOM 4318 C CA . LEU A 1 562 ? -18.239 -7.628 2.572 1.00 93.62 562 LEU A CA 1
ATOM 4319 C C . LEU A 1 562 ? -18.797 -8.912 1.957 1.00 93.62 562 LEU A C 1
ATOM 4321 O O . LEU A 1 562 ? -19.331 -9.767 2.668 1.00 93.62 562 LEU A O 1
ATOM 4325 N N . VAL A 1 563 ? -18.656 -9.045 0.639 1.00 93.50 563 VAL A N 1
ATOM 4326 C CA . VAL A 1 563 ? -19.122 -10.204 -0.127 1.00 93.50 563 VAL A CA 1
ATOM 4327 C C . VAL A 1 563 ? -17.951 -10.805 -0.890 1.00 93.50 563 VAL A C 1
ATOM 4329 O O . VAL A 1 563 ? -17.323 -10.116 -1.692 1.00 93.50 563 VAL A O 1
ATOM 4332 N N . LEU A 1 564 ? -17.696 -12.091 -0.664 1.00 94.00 564 LEU A N 1
ATOM 4333 C CA . LEU A 1 564 ? -16.782 -12.906 -1.467 1.00 94.00 564 LEU A CA 1
ATOM 4334 C C . LEU A 1 564 ? -17.596 -13.652 -2.534 1.00 94.00 564 LEU A C 1
ATOM 4336 O O . LEU A 1 564 ? -18.738 -14.025 -2.269 1.00 94.00 564 LEU A O 1
ATOM 4340 N N . GLY A 1 565 ? -17.047 -13.861 -3.729 1.00 94.75 565 GLY A N 1
ATOM 4341 C CA . GLY A 1 565 ? -17.728 -14.565 -4.822 1.00 94.75 565 GLY A CA 1
ATOM 4342 C C . GLY A 1 565 ? -17.182 -14.195 -6.200 1.00 94.75 565 GLY A C 1
ATOM 4343 O O . GLY A 1 565 ? -16.376 -13.273 -6.333 1.00 94.75 565 GLY A O 1
ATOM 4344 N N . ASP A 1 566 ? -17.643 -14.904 -7.226 1.00 95.12 566 ASP A N 1
ATOM 4345 C CA . ASP A 1 566 ? -17.129 -14.785 -8.591 1.00 95.12 566 ASP A CA 1
ATOM 4346 C C . ASP A 1 566 ? -17.773 -13.613 -9.342 1.00 95.12 566 ASP A C 1
ATOM 4348 O O . ASP A 1 566 ? -18.994 -13.432 -9.318 1.00 95.12 566 ASP A O 1
ATOM 4352 N N . PHE A 1 567 ? -16.971 -12.829 -10.063 1.00 95.75 567 PHE A N 1
ATOM 4353 C CA . PHE A 1 567 ? -17.480 -11.737 -10.892 1.00 95.75 567 PHE A CA 1
ATOM 4354 C C . PHE A 1 567 ? -18.128 -12.269 -12.175 1.00 95.75 567 PHE A C 1
ATOM 4356 O O . PHE A 1 567 ? -17.474 -12.885 -13.014 1.00 95.75 567 PHE A O 1
ATOM 4363 N N . GLY A 1 568 ? -19.418 -11.979 -12.351 1.00 94.25 568 GLY A N 1
ATOM 4364 C CA . GLY A 1 568 ? -20.108 -12.148 -13.627 1.00 94.25 568 GLY A CA 1
ATOM 4365 C C . GLY A 1 568 ? -19.995 -10.901 -14.506 1.00 94.25 568 GLY A C 1
ATOM 4366 O O . GLY A 1 568 ? -19.677 -9.811 -14.028 1.00 94.25 568 GLY A O 1
ATOM 4367 N N . ASN A 1 569 ? -20.337 -11.036 -15.789 1.00 96.44 569 ASN A N 1
ATOM 4368 C CA . ASN A 1 569 ? -20.484 -9.884 -16.681 1.00 96.44 569 ASN A CA 1
ATOM 4369 C C . ASN A 1 569 ? -21.503 -8.881 -16.111 1.00 96.44 569 ASN A C 1
ATOM 4371 O O . ASN A 1 569 ? -22.595 -9.264 -15.681 1.00 96.44 569 ASN A O 1
ATOM 4375 N N . ASN A 1 570 ? -21.168 -7.589 -16.163 1.00 95.19 570 ASN A N 1
ATOM 4376 C CA . ASN A 1 570 ? -22.097 -6.519 -15.803 1.00 95.19 570 ASN A CA 1
ATOM 4377 C C . ASN A 1 570 ? -23.346 -6.548 -16.701 1.00 95.19 570 ASN A C 1
ATOM 4379 O O . ASN A 1 570 ? -23.276 -6.843 -17.894 1.00 95.19 570 ASN A O 1
ATOM 4383 N N . THR A 1 571 ? -24.489 -6.191 -16.123 1.00 95.88 571 THR A N 1
ATOM 4384 C CA . THR A 1 571 ? -25.785 -6.094 -16.815 1.00 95.88 571 THR A CA 1
ATOM 4385 C C . THR A 1 571 ? -26.273 -4.645 -16.848 1.00 95.88 571 THR A C 1
ATOM 4387 O O . THR A 1 571 ? -25.629 -3.752 -16.300 1.00 95.88 571 THR A O 1
ATOM 4390 N N . ALA A 1 572 ? -27.460 -4.400 -17.414 1.00 95.00 572 ALA A N 1
ATOM 4391 C CA . ALA A 1 572 ? -28.144 -3.106 -17.303 1.00 95.00 572 ALA A CA 1
ATOM 4392 C C . ALA A 1 572 ? -28.391 -2.659 -15.841 1.00 95.00 572 ALA A C 1
ATOM 4394 O O . ALA A 1 572 ? -28.562 -1.470 -15.594 1.00 95.00 572 ALA A O 1
ATOM 4395 N N . ASN A 1 573 ? -28.359 -3.591 -14.879 1.00 92.44 573 ASN A N 1
ATOM 4396 C CA . ASN A 1 573 ? -28.477 -3.322 -13.442 1.00 92.44 573 ASN A CA 1
ATOM 4397 C C . ASN A 1 573 ? -27.106 -3.234 -12.729 1.00 92.44 573 ASN A C 1
ATOM 4399 O O . ASN A 1 573 ? -27.047 -3.236 -11.501 1.00 92.44 573 ASN A O 1
ATOM 4403 N N . GLY A 1 574 ? -25.997 -3.190 -13.475 1.00 92.81 574 GLY A N 1
ATOM 4404 C CA . GLY A 1 574 ? -24.638 -3.146 -12.933 1.00 92.81 574 GLY A CA 1
ATOM 4405 C C . GLY A 1 574 ? -24.060 -4.522 -12.583 1.00 92.81 574 GLY A C 1
ATOM 4406 O O . GLY A 1 574 ? -24.252 -5.496 -13.319 1.00 92.81 574 GLY A O 1
ATOM 4407 N N . ARG A 1 575 ? -23.293 -4.572 -11.484 1.00 93.19 575 ARG A N 1
ATOM 4408 C CA . ARG A 1 575 ? -22.443 -5.704 -11.073 1.00 93.19 575 ARG A CA 1
ATOM 4409 C C . ARG A 1 575 ? -23.235 -6.976 -10.768 1.00 93.19 575 ARG A C 1
ATOM 4411 O O . ARG A 1 575 ? -24.154 -6.957 -9.953 1.00 93.19 575 ARG A O 1
ATOM 4418 N N . VAL A 1 576 ? -22.781 -8.097 -11.328 1.00 95.00 576 VAL A N 1
ATOM 4419 C CA . VAL A 1 576 ? -23.246 -9.452 -10.992 1.00 95.00 576 VAL A CA 1
ATOM 4420 C C . VAL A 1 576 ? -22.160 -10.179 -10.197 1.00 95.00 576 VAL A C 1
ATOM 4422 O O . VAL A 1 576 ? -20.995 -10.157 -10.586 1.00 95.00 576 VAL A O 1
ATOM 4425 N N . ILE A 1 577 ? -22.545 -10.831 -9.097 1.00 93.69 577 ILE A N 1
ATOM 4426 C CA . ILE A 1 577 ? -21.675 -11.713 -8.305 1.00 93.69 577 ILE A CA 1
ATOM 4427 C C . ILE A 1 577 ? -22.348 -13.086 -8.213 1.00 93.69 577 ILE A C 1
ATOM 4429 O O . ILE A 1 577 ? -23.516 -13.173 -7.824 1.00 93.69 577 ILE A O 1
ATOM 4433 N N . MET A 1 578 ? -21.621 -14.139 -8.575 1.00 92.69 578 MET A N 1
ATOM 4434 C CA . MET A 1 578 ? -22.027 -15.542 -8.451 1.00 92.69 578 MET A CA 1
ATOM 4435 C C . MET A 1 578 ? -21.353 -16.183 -7.228 1.00 92.69 578 MET A C 1
ATOM 4437 O O . MET A 1 578 ? -20.432 -15.605 -6.657 1.00 92.69 578 MET A O 1
ATOM 4441 N N . ASN A 1 579 ? -21.834 -17.354 -6.791 1.00 90.50 579 ASN A N 1
ATOM 4442 C CA . ASN A 1 579 ? -21.256 -18.122 -5.672 1.00 90.50 579 ASN A CA 1
ATOM 4443 C C . ASN A 1 579 ? -21.021 -17.295 -4.387 1.00 90.50 579 ASN A C 1
ATOM 4445 O O . ASN A 1 579 ? -20.048 -17.493 -3.662 1.00 90.50 579 ASN A O 1
ATOM 4449 N N . LYS A 1 580 ? -21.910 -16.325 -4.124 1.00 93.19 580 LYS A N 1
ATOM 4450 C CA . LYS A 1 580 ? -21.668 -15.281 -3.126 1.00 93.19 580 LYS A CA 1
ATOM 4451 C C . LYS A 1 580 ? -21.724 -15.784 -1.677 1.00 93.19 580 LYS A C 1
ATOM 4453 O O . LYS A 1 580 ? -22.654 -16.489 -1.288 1.00 93.19 580 LYS A O 1
ATOM 4458 N N . ILE A 1 581 ? -20.804 -15.289 -0.856 1.00 92.50 581 ILE A N 1
ATOM 4459 C CA . ILE A 1 581 ? -20.787 -15.407 0.604 1.00 92.50 581 ILE A CA 1
ATOM 4460 C C . ILE A 1 581 ? -20.807 -13.984 1.171 1.00 92.50 581 ILE A C 1
ATOM 4462 O O . ILE A 1 581 ? -19.828 -13.255 1.022 1.00 92.50 581 ILE A O 1
ATOM 4466 N N . ASP A 1 582 ? -21.904 -13.574 1.817 1.00 93.50 582 ASP A N 1
ATOM 4467 C CA . ASP A 1 582 ? -21.896 -12.363 2.652 1.00 93.50 582 ASP A CA 1
ATOM 4468 C C . ASP A 1 582 ? -21.234 -12.713 3.991 1.00 93.50 582 ASP A C 1
ATOM 4470 O O . ASP A 1 582 ? -21.742 -13.530 4.766 1.00 93.50 582 ASP A O 1
ATOM 4474 N N . VAL A 1 583 ? -20.060 -12.130 4.232 1.00 94.38 583 VAL A N 1
ATOM 4475 C CA . VAL A 1 583 ? -19.205 -12.467 5.377 1.00 94.38 583 VAL A CA 1
ATOM 4476 C C . VAL A 1 583 ? -19.869 -12.052 6.689 1.00 94.38 583 VAL A C 1
ATOM 4478 O O . VAL A 1 583 ? -19.796 -12.784 7.675 1.00 94.38 583 VAL A O 1
ATOM 4481 N N . LYS A 1 584 ? -20.581 -10.919 6.700 1.00 93.00 584 LYS A N 1
ATOM 4482 C CA . LYS A 1 584 ? -21.273 -10.417 7.891 1.00 93.00 584 LYS A CA 1
ATOM 4483 C C . LYS A 1 584 ? -22.435 -11.333 8.262 1.00 93.00 584 LYS A C 1
ATOM 4485 O O . LYS A 1 584 ? -22.532 -11.741 9.415 1.00 93.00 584 LYS A O 1
ATOM 4490 N N . GLN A 1 585 ? -23.261 -11.716 7.286 1.00 91.56 585 GLN A N 1
ATOM 4491 C CA . GLN A 1 585 ? -24.342 -12.680 7.492 1.00 91.56 585 GLN A CA 1
ATOM 4492 C C . GLN A 1 585 ? -23.799 -14.018 8.015 1.00 91.56 585 GLN A C 1
ATOM 4494 O O . GLN A 1 585 ? -24.321 -14.542 8.998 1.00 91.56 585 GLN A O 1
ATOM 4499 N N . ARG A 1 586 ? -22.730 -14.551 7.401 1.00 92.44 586 ARG A N 1
ATOM 4500 C CA . ARG A 1 586 ? -22.132 -15.839 7.791 1.00 92.44 586 ARG A CA 1
ATOM 4501 C C . ARG A 1 586 ? -21.611 -15.816 9.232 1.00 92.44 586 ARG A C 1
ATOM 4503 O O . ARG A 1 586 ? -21.918 -16.728 9.996 1.00 92.44 586 ARG A O 1
ATOM 4510 N N . LEU A 1 587 ? -20.889 -14.760 9.619 1.00 93.31 587 LEU A N 1
ATOM 4511 C CA . LEU A 1 587 ? -20.377 -14.590 10.983 1.00 93.31 587 LEU A CA 1
ATOM 4512 C C . LEU A 1 587 ? -21.502 -14.433 12.015 1.00 93.31 587 LEU A C 1
ATOM 4514 O O . LEU A 1 587 ? -21.425 -15.043 13.079 1.00 93.31 587 LEU A O 1
ATOM 4518 N N . THR A 1 588 ? -22.570 -13.686 11.708 1.00 93.31 588 THR A N 1
ATOM 4519 C CA . THR A 1 588 ? -23.733 -13.577 12.607 1.00 93.31 588 THR A CA 1
ATOM 4520 C C . THR A 1 588 ? -24.438 -14.925 12.790 1.00 93.31 588 THR A C 1
ATOM 4522 O O . THR A 1 588 ? -24.705 -15.302 13.928 1.00 93.31 588 THR A O 1
ATOM 4525 N N . SER A 1 589 ? -24.668 -15.696 11.719 1.00 92.75 589 SER A N 1
ATOM 4526 C CA . SER A 1 589 ? -25.234 -17.053 11.823 1.00 92.75 589 SER A CA 1
ATOM 4527 C C . SER A 1 589 ? -24.376 -17.978 12.695 1.00 92.75 589 SER A C 1
ATOM 4529 O O . SER A 1 589 ? -24.911 -18.681 13.551 1.00 92.75 589 SER A O 1
ATOM 4531 N N . TYR A 1 590 ? -23.049 -17.945 12.530 1.00 94.31 590 TYR A N 1
ATOM 4532 C CA . TYR A 1 590 ? -22.124 -18.734 13.353 1.00 94.31 590 TYR A CA 1
ATOM 4533 C C . TYR A 1 590 ? -22.175 -18.310 14.828 1.00 94.31 590 TYR A C 1
ATOM 4535 O O . TYR A 1 590 ? -22.250 -19.159 15.714 1.00 94.31 590 TYR A O 1
ATOM 4543 N N . GLN A 1 591 ? -22.179 -17.001 15.103 1.00 95.12 591 GLN A N 1
ATOM 4544 C CA . GLN A 1 591 ? -22.260 -16.466 16.462 1.00 95.12 591 GLN A CA 1
ATOM 4545 C C . GLN A 1 591 ? -23.553 -16.897 17.171 1.00 95.12 591 GLN A C 1
ATOM 4547 O O . GLN A 1 591 ? -23.484 -17.364 18.309 1.00 95.12 591 GLN A O 1
ATOM 4552 N N . SER A 1 592 ? -24.707 -16.795 16.501 1.00 93.56 592 SER A N 1
ATOM 4553 C CA . SER A 1 592 ? -25.990 -17.251 17.048 1.00 93.56 592 SER A CA 1
ATOM 4554 C C . SER A 1 592 ? -25.982 -18.751 17.347 1.00 93.56 592 SER A C 1
ATOM 4556 O O . SER A 1 592 ? -26.349 -19.143 18.450 1.00 93.56 592 SER A O 1
ATOM 4558 N N . ALA A 1 593 ? -25.479 -19.588 16.433 1.00 93.75 593 ALA A N 1
ATOM 4559 C CA . ALA A 1 593 ? -25.392 -21.030 16.662 1.00 93.75 593 ALA A CA 1
ATOM 4560 C C . ALA A 1 593 ? -24.468 -21.393 17.841 1.00 93.75 593 ALA A C 1
ATOM 4562 O O . ALA A 1 593 ? -24.813 -22.252 18.651 1.00 93.75 593 ALA A O 1
ATOM 4563 N N . PHE A 1 594 ? -23.323 -20.720 18.007 1.00 93.69 594 PHE A N 1
ATOM 4564 C CA . PHE A 1 594 ? -22.453 -20.938 19.172 1.00 93.69 594 PHE A CA 1
ATOM 4565 C C . PHE A 1 594 ? -23.087 -20.475 20.494 1.00 93.69 594 PHE A C 1
ATOM 4567 O O . PHE A 1 594 ? -22.836 -21.079 21.540 1.00 93.69 594 PHE A O 1
ATOM 4574 N N . GLU A 1 595 ? -23.918 -19.432 20.472 1.00 94.19 595 GLU A N 1
ATOM 4575 C CA . GLU A 1 595 ? -24.680 -18.997 21.643 1.00 94.19 595 GLU A CA 1
ATOM 4576 C C . GLU A 1 595 ? -25.824 -19.967 21.979 1.00 94.19 595 GLU A C 1
ATOM 4578 O O . GLU A 1 595 ? -25.975 -20.344 23.142 1.00 94.19 595 GLU A O 1
ATOM 4583 N N . GLU A 1 596 ? -26.552 -20.469 20.978 1.00 92.94 596 GLU A N 1
ATOM 4584 C CA . GLU A 1 596 ? -27.564 -21.520 21.145 1.00 92.94 596 GLU A CA 1
ATOM 4585 C C . GLU A 1 596 ? -26.956 -22.834 21.664 1.00 92.94 596 GLU A C 1
ATOM 4587 O O . GLU A 1 596 ? -27.514 -23.437 22.580 1.00 92.94 596 GLU A O 1
ATOM 4592 N N . ILE A 1 597 ? -25.774 -23.242 21.180 1.00 93.38 597 ILE A N 1
ATOM 4593 C CA . ILE A 1 597 ? -25.015 -24.378 21.735 1.00 93.38 597 ILE A CA 1
ATOM 4594 C C . ILE A 1 597 ? -24.684 -24.132 23.211 1.00 93.38 597 ILE A C 1
ATOM 4596 O O . ILE A 1 597 ? -24.912 -25.010 24.042 1.00 93.38 597 ILE A O 1
ATOM 4600 N N . ARG A 1 598 ? -24.181 -22.941 23.567 1.00 94.31 598 ARG A N 1
ATOM 4601 C CA . ARG A 1 598 ? -23.829 -22.596 24.956 1.00 94.31 598 ARG A CA 1
ATOM 4602 C C . ARG A 1 598 ? -25.054 -22.631 25.877 1.00 94.31 598 ARG A C 1
ATOM 4604 O O . ARG A 1 598 ? -24.969 -23.161 26.983 1.00 94.31 598 ARG A O 1
ATOM 4611 N N . GLN A 1 599 ? -26.193 -22.114 25.415 1.00 92.62 599 GLN A N 1
ATOM 4612 C CA . GLN A 1 599 ? -27.464 -22.191 26.138 1.00 92.62 599 GLN A CA 1
ATOM 4613 C C . GLN A 1 599 ? -27.969 -23.637 26.240 1.00 92.62 599 GLN A C 1
ATOM 4615 O O . GLN A 1 599 ? -28.404 -24.050 27.312 1.00 92.62 599 GLN A O 1
ATOM 4620 N N . GLY A 1 600 ? -27.859 -24.436 25.178 1.00 91.94 600 GLY A N 1
ATOM 4621 C CA . GLY A 1 600 ? -28.185 -25.863 25.193 1.00 91.94 600 GLY A CA 1
ATOM 4622 C C . GLY A 1 600 ? -27.376 -26.628 26.239 1.00 91.94 600 GLY A C 1
ATOM 4623 O O . GLY A 1 600 ? -27.952 -27.310 27.084 1.00 91.94 600 GLY A O 1
ATOM 4624 N N . VAL A 1 601 ? -26.053 -26.441 26.250 1.00 91.44 601 VAL A N 1
ATOM 4625 C CA . VAL A 1 601 ? -25.139 -27.019 27.250 1.00 91.44 601 VAL A CA 1
ATOM 4626 C C . VAL A 1 601 ? -25.510 -26.592 28.674 1.00 91.44 601 VAL A C 1
ATOM 4628 O O . VAL A 1 601 ? -25.538 -27.433 29.567 1.00 91.44 601 VAL A O 1
ATOM 4631 N N . SER A 1 602 ? -25.826 -25.312 28.900 1.00 93.19 602 SER A N 1
ATOM 4632 C CA . SER A 1 602 ? -26.123 -24.796 30.245 1.00 93.19 602 SER A CA 1
ATOM 4633 C C . SER A 1 602 ? -27.497 -25.198 30.796 1.00 93.19 602 SER A C 1
ATOM 4635 O O . SER A 1 602 ? -27.678 -25.164 32.012 1.00 93.19 602 SER A O 1
ATOM 4637 N N . ASN A 1 603 ? -28.471 -25.516 29.936 1.00 92.69 603 ASN A N 1
ATOM 4638 C CA . ASN A 1 603 ? -29.862 -25.768 30.339 1.00 92.69 603 ASN A CA 1
ATOM 4639 C C . ASN A 1 603 ? -30.282 -27.249 30.247 1.00 92.69 603 ASN A C 1
ATOM 4641 O O . ASN A 1 603 ? -31.368 -27.600 30.709 1.00 92.69 603 ASN A O 1
ATOM 4645 N N . SER A 1 604 ? -29.452 -28.121 29.666 1.00 94.69 604 SER A N 1
ATOM 4646 C CA . SER A 1 604 ? -29.762 -29.550 29.518 1.00 94.69 604 SER A CA 1
ATOM 4647 C C . SER A 1 604 ? -29.463 -30.336 30.792 1.00 94.69 604 SER A C 1
ATOM 4649 O O . SER A 1 604 ? -28.357 -30.283 31.326 1.00 94.69 604 SER A O 1
ATOM 4651 N N . THR A 1 605 ? -30.443 -31.105 31.267 1.00 94.12 605 THR A N 1
ATOM 4652 C CA . THR A 1 605 ? -30.324 -31.949 32.470 1.00 94.12 605 THR A CA 1
ATOM 4653 C C . THR A 1 605 ? -30.009 -33.415 32.158 1.00 94.12 605 THR A C 1
ATOM 4655 O O . THR A 1 605 ? -29.801 -34.206 33.078 1.00 94.12 605 THR A O 1
ATOM 4658 N N . ASP A 1 606 ? -29.954 -33.783 30.876 1.00 94.56 606 ASP A N 1
ATOM 4659 C CA . ASP A 1 606 ? -29.666 -35.130 30.389 1.00 94.56 606 ASP A CA 1
ATOM 4660 C C . ASP A 1 606 ? -28.956 -35.098 29.017 1.00 94.56 606 ASP A C 1
ATOM 4662 O O . ASP A 1 606 ? -28.777 -34.047 28.402 1.00 94.56 606 ASP A O 1
ATOM 4666 N N . PHE A 1 607 ? -28.522 -36.265 28.536 1.00 93.62 607 PHE A N 1
ATOM 4667 C CA . PHE A 1 607 ? -27.760 -36.381 27.289 1.00 93.62 607 PHE A CA 1
ATOM 4668 C C . PHE A 1 607 ? -28.597 -36.163 26.017 1.00 93.62 607 PHE A C 1
ATOM 4670 O O . PHE A 1 607 ? -28.075 -35.648 25.029 1.00 93.62 607 PHE A O 1
ATOM 4677 N N . GLU A 1 608 ? -29.876 -36.541 26.007 1.00 95.06 608 GLU A N 1
ATOM 4678 C CA . GLU A 1 608 ? -30.726 -36.416 24.819 1.00 95.06 608 GLU A CA 1
ATOM 4679 C C . GLU A 1 608 ? -31.279 -34.991 24.671 1.00 95.06 608 GLU A C 1
ATOM 4681 O O . GLU A 1 608 ? -31.350 -34.501 23.543 1.00 95.06 608 GLU A O 1
ATOM 4686 N N . SER A 1 609 ? -31.560 -34.276 25.771 1.00 90.81 609 SER A N 1
ATOM 4687 C CA . SER A 1 609 ? -31.800 -32.822 25.711 1.00 90.81 609 SER A CA 1
ATOM 4688 C C . SER A 1 609 ? -30.571 -32.073 25.180 1.00 90.81 609 SER A C 1
ATOM 4690 O O . SER A 1 609 ? -30.695 -31.340 24.197 1.00 90.81 609 SER A O 1
ATOM 4692 N N . LEU A 1 610 ? -29.376 -32.363 25.710 1.00 93.81 610 LEU A N 1
ATOM 4693 C CA . LEU A 1 610 ? -28.104 -31.782 25.252 1.00 93.81 610 LEU A CA 1
ATOM 4694 C C . LEU A 1 610 ? -27.870 -31.988 23.747 1.00 93.81 610 LEU A C 1
ATOM 4696 O O . LEU A 1 610 ? -27.618 -31.042 22.999 1.00 93.81 610 LEU A O 1
ATOM 4700 N N . LYS A 1 611 ? -27.981 -33.239 23.299 1.00 94.25 611 LYS A N 1
ATOM 4701 C CA . LYS A 1 611 ? -27.817 -33.660 21.903 1.00 94.25 611 LYS A CA 1
ATOM 4702 C C . LYS A 1 611 ? -28.850 -33.012 20.978 1.00 94.25 611 LYS A C 1
ATOM 4704 O O . LYS A 1 611 ? -28.488 -32.570 19.890 1.00 94.25 611 LYS A O 1
ATOM 4709 N N . SER A 1 612 ? -30.106 -32.912 21.415 1.00 92.75 612 SER A N 1
ATOM 4710 C CA . SER A 1 612 ? -31.183 -32.243 20.675 1.00 92.75 612 SER A CA 1
ATOM 4711 C C . SER A 1 612 ? -30.918 -30.741 20.503 1.00 92.75 612 SER A C 1
ATOM 4713 O O . SER A 1 612 ? -31.039 -30.218 19.392 1.00 92.75 612 SER A O 1
ATOM 4715 N N . SER A 1 613 ? -30.474 -30.048 21.559 1.00 90.88 613 SER A N 1
ATOM 4716 C CA . SER A 1 613 ? -30.117 -28.625 21.486 1.00 90.88 613 SER A CA 1
ATOM 4717 C C . SER A 1 613 ? -28.928 -28.363 20.558 1.00 90.88 613 SER A C 1
ATOM 4719 O O . SER A 1 613 ? -29.008 -27.467 19.721 1.00 90.88 613 SER A O 1
ATOM 4721 N N . ILE A 1 614 ? -27.858 -29.162 20.646 1.00 91.44 614 ILE A N 1
ATOM 4722 C CA . ILE A 1 614 ? -26.677 -29.014 19.776 1.00 91.44 614 ILE A CA 1
ATOM 4723 C C . ILE A 1 614 ? -27.039 -29.260 18.302 1.00 91.44 614 ILE A C 1
ATOM 4725 O O . ILE A 1 614 ? -26.650 -28.475 17.439 1.00 91.44 614 ILE A O 1
ATOM 4729 N N . LEU A 1 615 ? -27.820 -30.308 18.006 1.00 91.88 615 LEU A N 1
ATOM 4730 C CA . LEU A 1 615 ? -28.293 -30.591 16.644 1.00 91.88 615 LEU A CA 1
ATOM 4731 C C . LEU A 1 615 ? -29.186 -29.474 16.087 1.00 91.88 615 LEU A C 1
ATOM 4733 O O . LEU A 1 615 ? -29.080 -29.148 14.908 1.00 91.88 615 LEU A O 1
ATOM 4737 N N . SER A 1 616 ? -30.041 -28.880 16.923 1.00 90.44 616 SER A N 1
ATOM 4738 C CA . SER A 1 616 ? -30.933 -27.789 16.511 1.00 90.44 616 SER A CA 1
ATOM 4739 C C . SER A 1 616 ? -30.159 -26.513 16.168 1.00 90.44 616 SER A C 1
ATOM 4741 O O . SER A 1 616 ? -30.419 -25.905 15.133 1.00 90.44 616 SER A O 1
ATOM 4743 N N . ALA A 1 617 ? -29.173 -26.147 16.991 1.00 90.06 617 ALA A N 1
ATOM 4744 C CA . ALA A 1 617 ? -28.336 -24.966 16.777 1.00 90.06 617 ALA A CA 1
ATOM 4745 C C . ALA A 1 617 ? -27.453 -25.086 15.520 1.00 90.06 617 ALA A C 1
ATOM 4747 O O . ALA A 1 617 ? -27.320 -24.138 14.748 1.00 90.06 617 ALA A O 1
ATOM 4748 N N . LEU A 1 618 ? -26.880 -26.272 15.275 1.00 89.94 618 LEU A N 1
ATOM 4749 C CA . LEU A 1 618 ? -26.035 -26.536 14.103 1.00 89.94 618 LEU A CA 1
ATOM 4750 C C . LEU A 1 618 ? -26.817 -26.690 12.787 1.00 89.94 618 LEU A C 1
ATOM 4752 O O . LEU A 1 618 ? -26.211 -26.629 11.722 1.00 89.94 618 LEU A O 1
ATOM 4756 N N . ALA A 1 619 ? -28.142 -26.862 12.819 1.00 87.50 619 ALA A N 1
ATOM 4757 C CA . ALA A 1 619 ? -28.950 -27.047 11.608 1.00 87.50 619 ALA A CA 1
ATOM 4758 C C . ALA A 1 619 ? -29.055 -25.788 10.717 1.00 87.50 619 ALA A C 1
ATOM 4760 O O . ALA A 1 619 ? -29.468 -25.892 9.562 1.00 87.50 619 ALA A O 1
ATOM 4761 N N . ASN A 1 620 ? -28.690 -24.613 11.242 1.00 69.88 620 ASN A N 1
ATOM 4762 C CA . ASN A 1 620 ? -28.791 -23.313 10.564 1.00 69.88 620 ASN A CA 1
ATOM 4763 C C . ASN A 1 620 ? -27.426 -22.758 10.088 1.00 69.88 620 ASN A C 1
ATOM 4765 O O . ASN A 1 620 ? -27.315 -21.559 9.813 1.00 69.88 620 ASN A O 1
ATOM 4769 N N . VAL A 1 621 ? -26.390 -23.609 10.041 1.00 79.94 621 VAL A N 1
ATOM 4770 C CA . VAL A 1 621 ? -24.965 -23.243 9.891 1.00 79.94 621 VAL A CA 1
ATOM 4771 C C . VAL A 1 621 ? -24.394 -23.721 8.560 1.00 79.94 621 VAL A C 1
ATOM 4773 O O . VAL A 1 621 ? -24.279 -24.937 8.336 1.00 79.94 621 VAL A O 1
#